Protein AF-E3CXL7-F1 (afdb_monomer_lite)

Secondary structure (DSSP, 8-state):
-PPPPPPEEEEEEE-SSSEEEEEEE-SSS-EEEEEETTTTEEEEE-GGGGG-SS--EEEE-SSS-EEEE-HHHHHHHHHHHHHHHTT-HHHHHHHHHHHHHHHHHHTPPEEE-SHHHHHS--GGGTS-SEEEE-S-TTSPEEEEE-S---HHHHHHHHTTEE--SS-SEEEESSSPPS--TTSHHHHHHHHH-HHHHTHHHHHHHHHHHHT-----GGG--HHHHHHHHHTTSTTTTSHHHHHHHHHHTHHHHHHHHHHHHHHHHHTT-EEEEESSHHHHHHHTTPEEEEEEEEEETTTS-EEEEEEEEE-SSSEEEEEEEESSPPTTPPEEEEEEEHHHHHHHHHHHHTTS---HHHHHHHHHHHHHHHHHHHHHHHHHHTTS----

Organism: NCBI:txid584708

Radius of gyration: 23.03 Å; chains: 1; bounding box: 64×41×78 Å

Sequence (388 aa):
MEAATPFETLAEIPVDEVLTLQLVRGKGLPRLAILNQSTGKKKHTSLAWAEGQERNLKIKTGRTSSREYPMEDVRAAVSRLVEQAGQDLTLKALLWRSVQVFGDLIHRSRSVYSEAECLAVPESKRDTLWLAYAPSPRDPHRVRPCFAETPEETQLLDGHRTEGRPWRGMDLPGSPPSSLRNLPFVRDLSHANPDRWGVPLMTAAQAILLGFRDWSPDGEQDLGEALWALLPGPDSRSEETLTNLAGKGREFWTRMTAYLRLQPLLHTVDPRESDDAPGEAEAEGLKKRERFSMMSRPDHSRMFVVQRYLDGQGRLAFSLVPETRLPGEKDRFLVLQEEDWERILTACALGGEPDGQYATFSLVQALEMGRWLALVEPILRAGSPSFR

Foldseek 3Di:
DDDQFDWDFLFKDDLDQQWIWTFTDGLFFTWIWIAGNQVRDIDTHFPQVLLDQPDWDWGANDPPDIDTHHSVSVLVRLLVNLQSSLPDPVLVLLLVLQLVLLQQLQQFEDEDQDLVCLQVPDPVRLLHQKYWYDNDQPDWIWIDGLAQDDPQLCVLQVVQWDDDPPDTTHTDPGDDPRGCCPPPSNVVCCVRCVVQNPLLSSLVSSCLCNRHDLPAPPSPSQLNRLSSVQVVDPCCPPPVNSVSSCVSRVLSSSLSSLQSRCVVLLVQKDKDFAQDQPVVCVVVQWAWDDWDWAADDDPSPWIWIWIWTHNVPFKIKIWTHIPDDDVPHTIIIMIGGNVSLVSLQSSSCSSHHGDSRSSVVSSVSNNVSVVVSVSRVVSNVSRPDPPD

Structure (mmCIF, N/CA/C/O backbone):
data_AF-E3CXL7-F1
#
_entry.id   AF-E3CXL7-F1
#
loop_
_atom_site.group_PDB
_atom_site.id
_atom_site.type_symbol
_atom_site.label_atom_id
_atom_site.label_alt_id
_atom_site.label_comp_id
_atom_site.label_asym_id
_atom_site.label_entity_id
_atom_site.label_seq_id
_atom_site.pdbx_PDB_ins_code
_atom_site.Cartn_x
_atom_site.Cartn_y
_atom_site.Cartn_z
_atom_site.occupancy
_atom_site.B_iso_or_equiv
_atom_site.auth_seq_id
_atom_site.auth_comp_id
_atom_site.auth_asym_id
_atom_site.auth_atom_id
_atom_site.pdbx_PDB_model_num
ATOM 1 N N . MET A 1 1 ? 31.277 20.701 -13.898 1.00 35.22 1 MET A N 1
ATOM 2 C CA . MET A 1 1 ? 30.779 19.757 -14.918 1.00 35.22 1 MET A CA 1
ATOM 3 C C . MET A 1 1 ? 31.018 18.363 -14.352 1.00 35.22 1 MET A C 1
ATOM 5 O O . MET A 1 1 ? 32.101 17.824 -14.528 1.00 35.22 1 MET A O 1
ATOM 9 N N . GLU A 1 2 ? 30.104 17.859 -13.517 1.00 34.03 2 GLU A N 1
ATOM 10 C CA . GLU A 1 2 ? 30.248 16.507 -12.958 1.00 34.03 2 GLU A CA 1
ATOM 11 C C . GLU A 1 2 ? 30.115 15.499 -14.099 1.00 34.03 2 GLU A C 1
ATOM 13 O O . GLU A 1 2 ? 29.151 15.543 -14.864 1.00 34.03 2 GLU A O 1
ATOM 18 N N . ALA A 1 3 ? 31.114 14.632 -14.259 1.00 40.56 3 ALA A N 1
ATOM 19 C CA . ALA A 1 3 ? 31.051 13.546 -15.222 1.00 40.56 3 ALA A CA 1
ATOM 20 C C . ALA A 1 3 ? 29.835 12.667 -14.894 1.00 40.56 3 ALA A C 1
ATOM 22 O O . ALA A 1 3 ? 29.678 12.229 -13.751 1.00 40.56 3 ALA A O 1
ATOM 23 N N . ALA A 1 4 ? 28.970 12.433 -15.888 1.00 50.50 4 ALA A N 1
ATOM 24 C CA . ALA A 1 4 ? 27.833 11.533 -15.749 1.00 50.50 4 ALA A CA 1
ATOM 25 C C . ALA A 1 4 ? 28.349 10.187 -15.230 1.00 50.50 4 ALA A C 1
ATOM 27 O O . ALA A 1 4 ? 29.184 9.546 -15.868 1.00 50.50 4 ALA A O 1
ATOM 28 N N . THR A 1 5 ? 27.911 9.802 -14.031 1.00 53.94 5 THR A N 1
ATOM 29 C CA . THR A 1 5 ? 28.324 8.531 -13.434 1.00 53.94 5 THR A CA 1
ATOM 30 C C . THR A 1 5 ? 27.848 7.414 -14.364 1.00 53.94 5 THR A C 1
ATOM 32 O O . THR A 1 5 ? 26.665 7.413 -14.716 1.00 53.94 5 THR A O 1
ATOM 35 N N . PRO A 1 6 ? 28.732 6.510 -14.823 1.00 72.88 6 PRO A N 1
ATOM 36 C CA . PRO A 1 6 ? 28.327 5.457 -15.736 1.00 72.88 6 PRO A CA 1
ATOM 37 C C . PRO A 1 6 ? 27.283 4.578 -15.047 1.00 72.88 6 PRO A C 1
ATOM 39 O O . PRO A 1 6 ? 27.454 4.180 -13.897 1.00 72.88 6 PRO A O 1
ATOM 42 N N . PHE A 1 7 ? 26.184 4.317 -15.749 1.00 79.38 7 PHE A N 1
ATOM 43 C CA . PHE A 1 7 ? 25.190 3.358 -15.296 1.00 79.38 7 PHE A CA 1
ATOM 44 C C . PHE A 1 7 ? 25.780 1.946 -15.365 1.00 79.38 7 PHE A C 1
ATOM 46 O O . PHE A 1 7 ? 26.274 1.533 -16.414 1.00 79.38 7 PHE A O 1
ATOM 53 N N . GLU A 1 8 ? 25.692 1.208 -14.266 1.00 88.12 8 GLU A N 1
ATOM 54 C CA . GLU A 1 8 ? 25.977 -0.223 -14.206 1.00 88.12 8 GLU A CA 1
ATOM 55 C C . GLU A 1 8 ? 24.765 -1.002 -14.728 1.00 88.12 8 GLU A C 1
ATOM 57 O O . GLU A 1 8 ? 23.631 -0.720 -14.341 1.00 88.12 8 GLU A O 1
ATOM 62 N N . THR A 1 9 ? 24.971 -1.981 -15.608 1.00 90.12 9 THR A N 1
ATOM 63 C CA . THR A 1 9 ? 23.890 -2.871 -16.052 1.00 90.12 9 THR A CA 1
ATOM 64 C C . THR A 1 9 ? 23.745 -4.017 -15.056 1.00 90.12 9 THR A C 1
ATOM 66 O O . THR A 1 9 ? 24.643 -4.844 -14.946 1.00 90.12 9 THR A O 1
ATOM 69 N N . LEU A 1 10 ? 22.611 -4.071 -14.355 1.00 89.06 10 LEU A N 1
ATOM 70 C CA . LEU A 1 10 ? 22.275 -5.154 -13.424 1.00 89.06 10 LEU A CA 1
ATOM 71 C C . LEU A 1 10 ? 21.741 -6.392 -14.152 1.00 89.06 10 LEU A C 1
ATOM 73 O O . LEU A 1 10 ? 21.966 -7.516 -13.717 1.00 89.06 10 LEU A O 1
ATOM 77 N N . ALA A 1 11 ? 21.001 -6.177 -15.240 1.00 92.75 11 ALA A N 1
ATOM 78 C CA . ALA A 1 11 ? 20.410 -7.235 -16.049 1.00 92.75 11 ALA A CA 1
ATOM 79 C C . ALA A 1 11 ? 20.164 -6.750 -17.481 1.00 92.75 11 ALA A C 1
ATOM 81 O O . ALA A 1 11 ? 19.929 -5.557 -17.710 1.00 92.75 11 ALA A O 1
ATOM 82 N N . GLU A 1 12 ? 20.172 -7.677 -18.435 1.00 95.25 12 GLU A N 1
ATOM 83 C CA . GLU A 1 12 ? 19.937 -7.399 -19.851 1.00 95.25 12 GLU A CA 1
ATOM 84 C C . GLU A 1 12 ? 19.154 -8.540 -20.503 1.00 95.25 12 GLU A C 1
ATOM 86 O O . GLU A 1 12 ? 19.547 -9.704 -20.439 1.00 95.25 12 GLU A O 1
ATOM 91 N N . ILE A 1 13 ? 18.055 -8.190 -21.173 1.00 95.75 13 ILE A N 1
ATOM 92 C CA . ILE A 1 13 ? 17.205 -9.120 -21.909 1.00 95.75 13 ILE A CA 1
ATOM 93 C C . ILE A 1 13 ? 17.023 -8.598 -23.341 1.00 95.75 13 ILE A C 1
ATOM 95 O O . ILE A 1 13 ? 16.310 -7.606 -23.549 1.00 95.75 13 ILE A O 1
ATOM 99 N N . PRO A 1 14 ? 17.630 -9.248 -24.352 1.00 93.56 14 PRO A N 1
ATOM 100 C CA . PRO A 1 14 ? 17.256 -9.022 -25.741 1.00 93.56 14 PRO A CA 1
ATOM 101 C C . PRO A 1 14 ? 15.847 -9.586 -25.961 1.00 93.56 14 PRO A C 1
ATOM 103 O O . PRO A 1 14 ? 15.600 -10.769 -25.722 1.00 93.56 14 PRO A O 1
ATOM 106 N N . VAL A 1 15 ? 14.915 -8.722 -26.366 1.00 90.94 15 VAL A N 1
ATOM 107 C CA . VAL A 1 15 ? 13.540 -9.117 -26.706 1.00 90.94 15 VAL A CA 1
ATOM 108 C C . VAL A 1 15 ? 13.529 -9.711 -28.113 1.00 90.94 15 VAL A C 1
ATOM 110 O O . VAL A 1 15 ? 12.967 -10.782 -28.321 1.00 90.94 15 VAL A O 1
ATOM 113 N N . ASP A 1 16 ? 14.200 -9.041 -29.050 1.00 90.88 16 ASP A N 1
ATOM 114 C CA . ASP A 1 16 ? 14.435 -9.483 -30.425 1.00 90.88 16 ASP A CA 1
ATOM 115 C C . ASP A 1 16 ? 15.643 -8.735 -31.037 1.00 90.88 16 ASP A C 1
ATOM 117 O O . ASP A 1 16 ? 16.423 -8.093 -30.325 1.00 90.88 16 ASP A O 1
ATOM 121 N N . GLU A 1 17 ? 15.810 -8.798 -32.362 1.00 88.94 17 GLU A N 1
ATOM 122 C CA . GLU A 1 17 ? 16.870 -8.092 -33.096 1.00 88.94 17 GLU A CA 1
ATOM 123 C C . GLU A 1 17 ? 16.775 -6.549 -33.076 1.00 88.94 17 GLU A C 1
ATOM 125 O O . GLU A 1 17 ? 17.734 -5.867 -33.446 1.00 88.94 17 GLU A O 1
ATOM 130 N N . VAL A 1 18 ? 15.642 -5.977 -32.659 1.00 90.88 18 VAL A N 1
ATOM 131 C CA . VAL A 1 18 ? 15.358 -4.531 -32.658 1.00 90.88 18 VAL A CA 1
ATOM 132 C C . VAL A 1 18 ? 15.345 -3.951 -31.243 1.00 90.88 18 VAL A C 1
ATOM 134 O O . VAL A 1 18 ? 15.716 -2.787 -31.056 1.00 90.88 18 VAL A O 1
ATOM 137 N N . LEU A 1 19 ? 14.896 -4.714 -30.249 1.00 93.94 19 LEU A N 1
ATOM 138 C CA . LEU A 1 19 ? 14.651 -4.248 -28.891 1.00 93.94 19 LEU A CA 1
ATOM 139 C C . LEU A 1 19 ? 15.458 -5.046 -27.868 1.00 93.94 19 LEU A C 1
ATOM 141 O O . LEU A 1 19 ? 15.396 -6.269 -27.775 1.00 93.94 19 LEU A O 1
ATOM 145 N N . THR A 1 20 ? 16.151 -4.316 -27.004 1.00 96.00 20 THR A N 1
ATOM 146 C CA . THR A 1 20 ? 16.751 -4.861 -25.788 1.00 96.00 20 THR A CA 1
ATOM 147 C C . THR A 1 20 ? 16.290 -4.038 -24.599 1.00 96.00 20 THR A C 1
ATOM 149 O O . THR A 1 20 ? 16.290 -2.805 -24.642 1.00 96.00 20 THR A O 1
ATOM 152 N N . LEU A 1 21 ? 15.882 -4.722 -23.536 1.00 96.25 21 LEU A N 1
ATOM 153 C CA . LEU A 1 21 ? 15.589 -4.098 -22.256 1.00 96.25 21 LEU A CA 1
ATOM 154 C C . LEU A 1 21 ? 16.759 -4.352 -21.311 1.00 96.25 21 LEU A C 1
ATOM 156 O O . LEU A 1 21 ? 17.302 -5.451 -21.262 1.00 96.25 21 LEU A O 1
ATOM 160 N N . GLN A 1 22 ? 17.143 -3.333 -20.554 1.00 95.56 22 GLN A N 1
ATOM 161 C CA . GLN A 1 22 ? 18.174 -3.430 -19.526 1.00 95.56 22 GLN A CA 1
ATOM 162 C C . GLN A 1 22 ? 17.635 -2.857 -18.221 1.00 95.56 22 GLN A C 1
ATOM 164 O O . GLN A 1 22 ? 16.953 -1.829 -18.229 1.00 95.56 22 GLN A O 1
ATOM 169 N N . LEU A 1 23 ? 17.999 -3.470 -17.100 1.00 93.75 23 LEU A N 1
ATOM 170 C CA . LEU A 1 23 ? 17.883 -2.830 -15.799 1.00 93.75 23 LEU A CA 1
ATOM 171 C C . LEU A 1 23 ? 19.236 -2.222 -15.462 1.00 93.75 23 LEU A C 1
ATOM 173 O O . LEU A 1 23 ? 20.238 -2.933 -15.383 1.00 93.75 23 LEU A O 1
ATOM 177 N N . VAL A 1 24 ? 19.272 -0.904 -15.295 1.00 92.44 24 VAL A N 1
ATOM 178 C CA . VAL A 1 24 ? 20.518 -0.180 -15.054 1.00 92.44 24 VAL A CA 1
ATOM 179 C C . VAL A 1 24 ? 20.474 0.590 -13.746 1.00 92.44 24 VAL A C 1
ATOM 181 O O . VAL A 1 24 ? 19.431 1.116 -13.358 1.00 92.44 24 VAL A O 1
ATOM 184 N N . ARG A 1 25 ? 21.620 0.693 -13.080 1.00 87.06 25 ARG A N 1
ATOM 185 C CA . ARG A 1 25 ? 21.781 1.333 -11.777 1.00 87.06 25 ARG A CA 1
ATOM 186 C C . ARG A 1 25 ? 22.793 2.467 -11.856 1.00 87.06 25 ARG A C 1
ATOM 188 O O . ARG A 1 25 ? 23.898 2.296 -12.360 1.00 87.06 25 ARG A O 1
ATOM 195 N N . GLY A 1 26 ? 22.381 3.642 -11.389 1.00 82.25 26 GLY A N 1
ATOM 196 C CA . GLY A 1 26 ? 23.254 4.800 -11.188 1.00 82.25 26 GLY A CA 1
ATOM 197 C C . GLY A 1 26 ? 23.607 4.954 -9.707 1.00 82.25 26 GLY A C 1
ATOM 198 O O . GLY A 1 26 ? 23.821 3.970 -9.008 1.00 82.25 26 GLY A O 1
ATOM 199 N N . LYS A 1 27 ? 23.616 6.193 -9.203 1.00 76.12 27 LYS A N 1
ATOM 200 C CA . LYS A 1 27 ? 23.778 6.480 -7.762 1.00 76.12 27 LYS A CA 1
ATOM 201 C C . LYS A 1 27 ? 22.499 6.285 -6.927 1.00 76.12 27 LYS A C 1
ATOM 203 O O . LYS A 1 27 ? 22.578 6.366 -5.709 1.00 76.12 27 LYS A O 1
ATOM 208 N N . GLY A 1 28 ? 21.356 6.049 -7.567 1.00 83.62 28 GLY A N 1
ATOM 209 C CA . GLY A 1 28 ? 20.049 5.939 -6.918 1.00 83.62 28 GLY A CA 1
ATOM 210 C C . GLY A 1 28 ? 19.226 4.783 -7.475 1.00 83.62 28 GLY A C 1
ATOM 211 O O . GLY A 1 28 ? 19.779 3.759 -7.892 1.00 83.62 28 GLY A O 1
ATOM 212 N N . LEU A 1 29 ? 17.913 4.976 -7.503 1.00 89.75 29 LEU A N 1
ATOM 213 C CA . LEU A 1 29 ? 16.933 3.975 -7.904 1.00 89.75 29 LEU A CA 1
ATOM 214 C C . LEU A 1 29 ? 17.228 3.387 -9.305 1.00 89.75 29 LEU A C 1
ATOM 216 O O . LEU A 1 29 ? 17.486 4.148 -10.250 1.00 89.75 29 LEU A O 1
ATOM 220 N N . PRO A 1 30 ? 17.183 2.049 -9.478 1.00 91.50 30 PRO A N 1
ATOM 221 C CA . PRO A 1 30 ? 17.322 1.405 -10.775 1.00 91.50 30 PRO A CA 1
ATOM 222 C C . PRO A 1 30 ? 16.317 1.935 -11.800 1.00 91.50 30 PRO A C 1
ATOM 224 O O . PRO A 1 30 ? 15.177 2.277 -11.486 1.00 91.50 30 PRO A O 1
ATOM 227 N N . ARG A 1 31 ? 16.747 1.998 -13.060 1.00 92.50 31 ARG A N 1
ATOM 228 C CA . ARG A 1 31 ? 15.940 2.482 -14.183 1.00 92.50 31 ARG A CA 1
ATOM 229 C C . ARG A 1 31 ? 15.847 1.409 -15.259 1.00 92.50 31 ARG A C 1
ATOM 231 O O . ARG A 1 31 ? 16.832 0.740 -15.575 1.00 92.50 31 ARG A O 1
ATOM 238 N N . LEU A 1 32 ? 14.674 1.299 -15.871 1.00 93.44 32 LEU A N 1
ATOM 239 C CA . LEU A 1 32 ? 14.475 0.530 -17.091 1.00 93.44 32 LEU A CA 1
ATOM 240 C C . LEU A 1 32 ? 15.083 1.310 -18.256 1.00 93.44 32 LEU A C 1
ATOM 242 O O . LEU A 1 32 ? 14.668 2.434 -18.549 1.00 93.44 32 LEU A O 1
ATOM 246 N N . ALA A 1 33 ? 16.051 0.718 -18.941 1.00 94.69 33 ALA A N 1
ATOM 247 C CA . ALA A 1 33 ? 16.556 1.253 -20.188 1.00 94.69 33 ALA A CA 1
ATOM 248 C C . ALA A 1 33 ? 16.001 0.469 -21.379 1.00 94.69 33 ALA A C 1
ATOM 250 O O . ALA A 1 33 ? 16.155 -0.745 -21.479 1.00 94.69 33 ALA A O 1
ATOM 251 N N . ILE A 1 34 ? 15.366 1.200 -22.291 1.00 94.38 34 ILE A N 1
ATOM 252 C CA . ILE A 1 34 ? 14.794 0.697 -23.537 1.00 94.38 34 ILE A CA 1
ATOM 253 C C . ILE A 1 34 ? 15.792 1.028 -24.647 1.00 94.38 34 ILE A C 1
ATOM 255 O O . ILE A 1 34 ? 15.954 2.200 -25.010 1.00 94.38 34 ILE A O 1
ATOM 259 N N . LEU A 1 35 ? 16.492 0.011 -25.147 1.00 94.56 35 LEU A N 1
ATOM 260 C CA . LEU A 1 35 ? 17.497 0.133 -26.197 1.00 94.56 35 LEU A CA 1
ATOM 261 C C . LEU A 1 35 ? 16.908 -0.294 -27.542 1.00 94.56 35 LEU A C 1
ATOM 263 O O . LEU A 1 35 ? 16.476 -1.430 -27.723 1.00 94.56 35 LEU A O 1
ATOM 267 N N . ASN A 1 36 ? 16.930 0.631 -28.496 1.00 93.56 36 ASN A N 1
ATOM 268 C CA . ASN A 1 36 ? 16.619 0.360 -29.890 1.00 93.56 36 ASN A CA 1
ATOM 269 C C . ASN A 1 36 ? 17.911 -0.019 -30.627 1.00 93.56 36 ASN A C 1
ATOM 271 O O . ASN A 1 36 ? 18.710 0.860 -30.962 1.00 93.56 36 ASN A O 1
ATOM 275 N N . GLN A 1 37 ? 18.082 -1.310 -30.901 1.00 91.44 37 GLN A N 1
ATOM 276 C CA . GLN A 1 37 ? 19.250 -1.879 -31.578 1.00 91.44 37 GLN A CA 1
ATOM 277 C C . GLN A 1 37 ? 19.408 -1.351 -33.012 1.00 91.44 37 GLN A C 1
ATOM 279 O O . GLN A 1 37 ? 20.523 -1.125 -33.469 1.00 91.44 37 GLN A O 1
ATOM 284 N N . SER A 1 38 ? 18.306 -1.044 -33.707 1.00 87.19 38 SER A N 1
ATOM 285 C CA . SER A 1 38 ? 18.351 -0.521 -35.081 1.00 87.19 38 SER A CA 1
ATOM 286 C C . SER A 1 38 ? 18.898 0.907 -35.177 1.00 87.19 38 SER A C 1
ATOM 288 O O . SER A 1 38 ? 19.428 1.296 -36.215 1.00 87.19 38 SER A O 1
ATOM 290 N N . THR A 1 39 ? 18.744 1.721 -34.127 1.00 87.62 39 THR A N 1
ATOM 291 C CA . THR A 1 39 ? 19.175 3.137 -34.134 1.00 87.62 39 THR A CA 1
ATOM 292 C C . THR A 1 39 ? 20.278 3.458 -33.128 1.00 87.62 39 THR A C 1
ATOM 294 O O . THR A 1 39 ? 20.770 4.586 -33.119 1.00 87.62 39 THR A O 1
ATOM 297 N N . GLY A 1 40 ? 20.620 2.520 -32.242 1.00 86.25 40 GLY A N 1
ATOM 298 C CA . GLY A 1 40 ? 21.518 2.729 -31.103 1.00 86.25 40 GLY A CA 1
ATOM 299 C C . GLY A 1 40 ? 20.960 3.660 -30.017 1.00 86.25 40 GLY A C 1
ATOM 300 O O . GLY A 1 40 ? 21.657 3.971 -29.052 1.00 86.25 40 GLY A O 1
ATOM 301 N N . LYS A 1 41 ? 19.715 4.144 -30.149 1.00 89.69 41 LYS A N 1
ATOM 302 C CA . LYS A 1 41 ? 19.114 5.062 -29.173 1.00 89.69 41 LYS A CA 1
ATOM 303 C C . LYS A 1 41 ? 18.671 4.311 -27.924 1.00 89.69 41 LYS A C 1
ATOM 305 O O . LYS A 1 41 ? 17.947 3.321 -28.010 1.00 89.69 41 LYS A O 1
ATOM 310 N N . LYS A 1 42 ? 19.030 4.860 -26.766 1.00 91.56 42 LYS A N 1
ATOM 311 C CA . LYS A 1 42 ? 18.675 4.347 -25.441 1.00 91.56 42 LYS A CA 1
ATOM 312 C C . LYS A 1 42 ? 17.817 5.370 -24.701 1.00 91.56 42 LYS A C 1
ATOM 314 O O . LYS A 1 42 ? 18.187 6.541 -24.623 1.00 91.56 42 LYS A O 1
ATOM 319 N N . LYS A 1 43 ? 16.672 4.940 -24.164 1.00 92.44 43 LYS A N 1
ATOM 320 C CA . LYS A 1 43 ? 15.807 5.761 -23.302 1.00 92.44 43 LYS A CA 1
ATOM 321 C C . LYS A 1 43 ? 15.752 5.155 -21.908 1.00 92.44 43 LYS A C 1
ATOM 323 O O . LYS A 1 43 ? 15.417 3.985 -21.774 1.00 92.44 43 LYS A O 1
ATOM 328 N N . HIS A 1 44 ? 16.022 5.961 -20.889 1.00 91.06 44 HIS A N 1
ATOM 329 C CA . HIS A 1 44 ? 15.873 5.567 -19.490 1.00 91.06 44 HIS A CA 1
ATOM 330 C C . HIS A 1 44 ? 14.498 5.987 -18.968 1.00 91.06 44 HIS A C 1
ATOM 332 O O . HIS A 1 44 ? 14.027 7.090 -19.251 1.00 91.06 44 HIS A O 1
ATOM 338 N N . THR A 1 45 ? 13.840 5.101 -18.230 1.00 89.56 45 THR A N 1
ATOM 339 C CA . THR A 1 45 ? 12.550 5.352 -17.590 1.00 89.56 45 THR A CA 1
ATOM 340 C C . THR A 1 45 ? 12.431 4.564 -16.285 1.00 89.56 45 THR A C 1
ATOM 342 O O . THR A 1 45 ? 13.270 3.727 -15.964 1.00 89.56 45 THR A O 1
ATOM 345 N N . SER A 1 46 ? 11.409 4.875 -15.500 1.00 88.38 46 SER A N 1
ATOM 346 C CA . SER A 1 46 ? 11.047 4.127 -14.300 1.00 88.38 46 SER A CA 1
ATOM 347 C C . SER A 1 46 ? 10.439 2.768 -14.669 1.00 88.38 46 SER A C 1
ATOM 349 O O . SER A 1 46 ? 9.770 2.657 -15.699 1.00 88.38 46 SER A O 1
ATOM 351 N N . LEU A 1 47 ? 10.612 1.749 -13.821 1.00 90.31 47 LEU A N 1
ATOM 352 C CA . LEU A 1 47 ? 9.907 0.472 -13.985 1.00 90.31 47 LEU A CA 1
ATOM 353 C C . LEU A 1 47 ? 8.386 0.626 -13.823 1.00 90.31 47 LEU A C 1
ATOM 355 O O . LEU A 1 47 ? 7.637 -0.124 -14.447 1.00 90.31 47 LEU A O 1
ATOM 359 N N . ALA A 1 48 ? 7.926 1.678 -13.136 1.00 88.12 48 ALA A N 1
ATOM 360 C CA . ALA A 1 48 ? 6.515 2.057 -13.067 1.00 88.12 48 ALA A CA 1
ATOM 361 C C . ALA A 1 48 ? 5.874 2.276 -14.452 1.00 88.12 48 ALA A C 1
ATOM 363 O O . ALA A 1 48 ? 4.660 2.160 -14.613 1.00 88.12 48 ALA A O 1
ATOM 364 N N . TRP A 1 49 ? 6.670 2.561 -15.492 1.00 86.31 49 TRP A N 1
ATOM 365 C CA . TRP A 1 49 ? 6.161 2.656 -16.861 1.00 86.31 49 TRP A CA 1
ATOM 366 C C . TRP A 1 49 ? 5.559 1.329 -17.358 1.00 86.31 49 TRP A C 1
ATOM 368 O O . TRP A 1 49 ? 4.577 1.359 -18.105 1.00 86.31 49 TRP A O 1
ATOM 378 N N . ALA A 1 50 ? 6.087 0.185 -16.905 1.00 85.38 50 ALA A N 1
ATOM 379 C CA . ALA A 1 50 ? 5.599 -1.143 -17.278 1.00 85.38 50 ALA A CA 1
ATOM 380 C C . ALA A 1 50 ? 4.235 -1.499 -16.644 1.00 85.38 50 ALA A C 1
ATOM 382 O O . ALA A 1 50 ? 3.591 -2.464 -17.061 1.00 85.38 50 ALA A O 1
ATOM 383 N N . GLU A 1 51 ? 3.758 -0.707 -15.677 1.00 85.38 51 GLU A N 1
ATOM 384 C CA . GLU A 1 51 ? 2.467 -0.903 -15.001 1.00 85.38 51 GLU A CA 1
ATOM 385 C C . GLU A 1 51 ? 1.259 -0.507 -15.868 1.00 85.38 51 GLU A C 1
ATOM 387 O O . GLU A 1 51 ? 0.139 -0.945 -15.608 1.00 85.38 51 GLU A O 1
ATOM 392 N N . GLY A 1 52 ? 1.448 0.314 -16.908 1.00 77.12 52 GLY A N 1
ATOM 393 C CA . GLY A 1 52 ? 0.340 0.771 -17.756 1.00 77.12 52 GLY A CA 1
ATOM 394 C C . GLY A 1 52 ? -0.312 -0.388 -18.517 1.00 77.12 52 GLY A C 1
ATOM 395 O O . GLY A 1 52 ? 0.401 -1.157 -19.153 1.00 77.12 52 GLY A O 1
ATOM 396 N N . GLN A 1 53 ? -1.642 -0.534 -18.446 1.00 62.97 53 GLN A N 1
ATOM 397 C CA . GLN A 1 53 ? -2.358 -1.648 -19.090 1.00 62.97 53 GLN A CA 1
ATOM 398 C C . GLN A 1 53 ? -2.646 -1.422 -20.586 1.00 62.97 53 GLN A C 1
ATOM 400 O O . GLN A 1 53 ? -2.579 -2.371 -21.353 1.00 62.97 53 GLN A O 1
ATOM 405 N N . GLU A 1 54 ? -2.870 -0.181 -21.031 1.00 64.12 54 GLU A N 1
ATOM 406 C CA . GLU A 1 54 ? -3.272 0.117 -22.424 1.00 64.12 54 GLU A CA 1
ATOM 407 C C . GLU A 1 54 ? -2.133 0.612 -23.333 1.00 64.12 54 GLU A C 1
ATOM 409 O O . GLU A 1 54 ? -2.357 1.180 -24.403 1.00 64.12 54 GLU A O 1
ATOM 414 N N . ARG A 1 55 ? -0.876 0.480 -22.902 1.00 69.94 55 ARG A N 1
ATOM 415 C CA . ARG A 1 55 ? 0.262 1.031 -23.649 1.00 69.94 55 ARG A CA 1
ATOM 416 C C . ARG A 1 55 ? 0.869 -0.033 -24.562 1.00 69.94 55 ARG A C 1
ATOM 418 O O . ARG A 1 55 ? 1.223 -1.105 -24.103 1.00 69.94 55 ARG A O 1
ATOM 425 N N . ASN A 1 56 ? 1.090 0.302 -25.830 1.00 85.00 56 ASN A N 1
ATOM 426 C CA . ASN A 1 56 ? 2.019 -0.442 -26.685 1.00 85.00 56 ASN A CA 1
ATOM 427 C C . ASN A 1 56 ? 3.360 0.291 -26.725 1.00 85.00 56 ASN A C 1
ATOM 429 O O . ASN A 1 56 ? 3.407 1.522 -26.859 1.00 85.00 56 ASN A O 1
ATOM 433 N N . LEU A 1 57 ? 4.463 -0.451 -26.660 1.00 88.06 57 LEU A N 1
ATOM 434 C CA . LEU A 1 57 ? 5.785 0.120 -26.892 1.00 88.06 57 LEU A CA 1
ATOM 435 C C . LEU A 1 57 ? 6.020 0.229 -28.395 1.00 88.06 57 LEU A C 1
ATOM 437 O O . LEU A 1 57 ? 6.112 -0.780 -29.083 1.00 88.06 57 LEU A O 1
ATOM 441 N N . LYS A 1 58 ? 6.158 1.450 -28.913 1.00 89.88 58 LYS A N 1
ATOM 442 C CA . LYS A 1 58 ? 6.486 1.671 -30.327 1.00 89.88 58 LYS A CA 1
ATOM 443 C C . LYS A 1 58 ? 7.972 1.977 -30.485 1.00 89.88 58 LYS A C 1
ATOM 445 O O . LYS A 1 58 ? 8.458 2.987 -29.973 1.00 89.88 58 LYS A O 1
ATOM 450 N N . ILE A 1 59 ? 8.689 1.130 -31.221 1.00 90.81 59 ILE A N 1
ATOM 451 C CA . ILE A 1 59 ? 10.113 1.298 -31.531 1.00 90.81 59 ILE A CA 1
ATOM 452 C C . ILE A 1 59 ? 10.280 1.572 -33.019 1.00 90.81 59 ILE A C 1
ATOM 454 O O . ILE A 1 59 ? 9.799 0.835 -33.874 1.00 90.81 59 ILE A O 1
ATOM 458 N N . LYS A 1 60 ? 10.990 2.649 -33.345 1.00 88.25 60 LYS A N 1
ATOM 459 C CA . LYS A 1 60 ? 11.282 3.029 -34.727 1.00 88.25 60 LYS A CA 1
ATOM 460 C C . LYS A 1 60 ? 12.349 2.104 -35.327 1.00 88.25 60 LYS A C 1
ATOM 462 O O . LYS A 1 60 ? 13.465 2.088 -34.822 1.00 88.25 60 LYS A O 1
ATOM 467 N N . THR A 1 61 ? 12.036 1.396 -36.409 1.00 86.62 61 THR A N 1
ATOM 468 C CA . THR A 1 61 ? 12.964 0.470 -37.096 1.00 86.62 61 THR A CA 1
ATOM 469 C C . THR A 1 61 ? 13.607 1.076 -38.345 1.00 86.62 61 THR A C 1
ATOM 471 O O . THR A 1 61 ? 14.615 0.578 -38.830 1.00 86.62 61 THR A O 1
ATOM 474 N N . GLY A 1 62 ? 13.058 2.178 -38.860 1.00 80.88 62 GLY A N 1
ATOM 475 C CA . GLY A 1 62 ? 13.535 2.871 -40.060 1.00 80.88 62 GLY A CA 1
ATOM 476 C C . GLY A 1 62 ? 12.946 4.278 -40.157 1.00 80.88 62 GLY A C 1
ATOM 477 O O . GLY A 1 62 ? 12.312 4.748 -39.217 1.00 80.88 62 GLY A O 1
ATOM 478 N N . ARG A 1 63 ? 13.132 5.003 -41.271 1.00 76.44 63 ARG A N 1
ATOM 479 C CA . ARG A 1 63 ? 12.672 6.409 -41.385 1.00 76.44 63 ARG A CA 1
ATOM 480 C C . ARG A 1 63 ? 11.153 6.552 -41.222 1.00 76.44 63 ARG A C 1
ATOM 482 O O . ARG A 1 63 ? 10.727 7.501 -40.559 1.00 76.44 63 ARG A O 1
ATOM 489 N N . THR A 1 64 ? 10.393 5.605 -41.770 1.00 80.88 64 THR A N 1
ATOM 490 C CA . THR A 1 64 ? 8.920 5.562 -41.787 1.00 80.88 64 THR A CA 1
ATOM 491 C C . THR A 1 64 ? 8.325 4.311 -41.132 1.00 80.88 64 THR A C 1
ATOM 493 O O . THR A 1 64 ? 7.111 4.236 -40.998 1.00 80.88 64 THR A O 1
ATOM 496 N N . SER A 1 65 ? 9.146 3.345 -40.707 1.00 86.12 65 SER A N 1
ATOM 497 C CA . SER A 1 65 ? 8.686 2.086 -40.114 1.00 86.12 65 SER A CA 1
ATOM 498 C C . SER A 1 65 ? 8.874 2.058 -38.595 1.00 86.12 65 SER A C 1
ATOM 500 O O . SER A 1 65 ? 9.879 2.537 -38.054 1.00 86.12 65 SER A O 1
ATOM 502 N N . SER A 1 66 ? 7.909 1.457 -37.903 1.00 89.69 66 SER A N 1
ATOM 503 C CA . SER A 1 66 ? 7.959 1.167 -36.472 1.00 89.69 66 SER A CA 1
ATOM 504 C C . SER A 1 66 ? 7.425 -0.228 -36.193 1.00 89.69 66 SER A C 1
ATOM 506 O O . SER A 1 66 ? 6.505 -0.680 -36.871 1.00 89.69 66 SER A O 1
ATOM 508 N N . ARG A 1 67 ? 7.978 -0.877 -35.174 1.00 92.00 67 ARG A N 1
ATOM 509 C CA . ARG A 1 67 ? 7.451 -2.110 -34.593 1.00 92.00 67 ARG A CA 1
ATOM 510 C C . ARG A 1 67 ? 6.736 -1.770 -33.292 1.00 92.00 67 ARG A C 1
ATOM 512 O O . ARG A 1 67 ? 7.220 -0.930 -32.529 1.00 92.00 67 ARG A O 1
ATOM 519 N N . GLU A 1 68 ? 5.586 -2.386 -33.069 1.00 92.31 68 GLU A N 1
ATOM 520 C CA . GLU A 1 68 ? 4.828 -2.253 -31.827 1.00 92.31 68 GLU A CA 1
ATOM 521 C C . GLU A 1 68 ? 4.975 -3.532 -31.011 1.00 92.31 68 GLU A C 1
ATOM 523 O O . GLU A 1 68 ? 4.868 -4.623 -31.566 1.00 92.31 68 GLU A O 1
ATOM 528 N N . TYR A 1 69 ? 5.218 -3.385 -29.711 1.00 91.44 69 TYR A N 1
ATOM 529 C CA . TYR A 1 69 ? 5.267 -4.490 -28.764 1.00 91.44 69 TYR A CA 1
ATOM 530 C C . TYR A 1 69 ? 4.088 -4.362 -27.800 1.00 91.44 69 TYR A C 1
ATOM 532 O O . TYR A 1 69 ? 3.954 -3.307 -27.157 1.00 91.44 69 TYR A O 1
ATOM 540 N N . PRO A 1 70 ? 3.248 -5.403 -27.692 1.00 89.75 70 PRO A N 1
ATOM 541 C CA . PRO A 1 70 ? 2.248 -5.505 -26.644 1.00 89.75 70 PRO A CA 1
ATOM 542 C C . PRO A 1 70 ? 2.879 -5.378 -25.257 1.00 89.75 70 PRO A C 1
ATOM 544 O O . PRO A 1 70 ? 3.991 -5.847 -25.000 1.00 89.75 70 PRO A O 1
ATOM 547 N N . MET A 1 71 ? 2.146 -4.759 -24.336 1.00 88.31 71 MET A N 1
ATOM 548 C CA . MET A 1 71 ? 2.593 -4.567 -22.955 1.00 88.31 71 MET A CA 1
ATOM 549 C C . MET A 1 71 ? 2.841 -5.895 -22.220 1.00 88.31 71 MET A C 1
ATOM 551 O O . MET A 1 71 ? 3.691 -5.947 -21.335 1.00 88.31 71 MET A O 1
ATOM 555 N N . GLU A 1 72 ? 2.136 -6.964 -22.596 1.00 87.44 72 GLU A N 1
ATOM 556 C CA . GLU A 1 72 ? 2.322 -8.315 -22.054 1.00 87.44 72 GLU A CA 1
ATOM 557 C C . GLU A 1 72 ? 3.736 -8.853 -22.323 1.00 87.44 72 GLU A C 1
ATOM 559 O O . GLU A 1 72 ? 4.437 -9.224 -21.380 1.00 87.44 72 GLU A O 1
ATOM 564 N N . ASP A 1 73 ? 4.209 -8.778 -23.570 1.00 88.19 73 ASP A N 1
ATOM 565 C CA . ASP A 1 73 ? 5.560 -9.212 -23.957 1.00 88.19 73 ASP A CA 1
ATOM 566 C C . ASP A 1 73 ? 6.639 -8.388 -23.246 1.00 88.19 73 ASP A C 1
ATOM 568 O O . ASP A 1 73 ? 7.648 -8.910 -22.760 1.00 88.19 73 ASP A O 1
ATOM 572 N N . VAL A 1 74 ? 6.405 -7.078 -23.134 1.00 89.50 74 VAL A N 1
ATOM 573 C CA . VAL A 1 74 ? 7.297 -6.172 -22.406 1.00 89.50 74 VAL A CA 1
ATOM 574 C C . VAL A 1 74 ? 7.362 -6.557 -20.926 1.00 89.50 74 VAL A C 1
ATOM 576 O O . VAL A 1 74 ? 8.454 -6.596 -20.360 1.00 89.50 74 VAL A O 1
ATOM 579 N N . ARG A 1 75 ? 6.230 -6.882 -20.291 1.00 90.00 75 ARG A N 1
ATOM 580 C CA . ARG A 1 75 ? 6.191 -7.332 -18.889 1.00 90.00 75 ARG A CA 1
ATOM 581 C C . ARG A 1 75 ? 6.869 -8.683 -18.697 1.00 90.00 75 ARG A C 1
ATOM 583 O O . ARG A 1 75 ? 7.586 -8.840 -17.712 1.00 90.00 75 ARG A O 1
ATOM 590 N N . ALA A 1 76 ? 6.716 -9.616 -19.634 1.00 89.75 76 ALA A N 1
ATOM 591 C CA . ALA A 1 76 ? 7.430 -10.890 -19.602 1.00 89.75 76 ALA A CA 1
ATOM 592 C C . ALA A 1 76 ? 8.955 -10.677 -19.657 1.00 89.75 76 ALA A C 1
ATOM 594 O O . ALA A 1 76 ? 9.703 -11.260 -18.868 1.00 89.75 76 ALA A O 1
ATOM 595 N N . ALA A 1 77 ? 9.428 -9.774 -20.522 1.00 92.56 77 ALA A N 1
ATOM 596 C CA . ALA A 1 77 ? 10.840 -9.401 -20.580 1.00 92.56 77 ALA A CA 1
ATOM 597 C C . ALA A 1 77 ? 11.318 -8.677 -19.305 1.00 92.56 77 ALA A C 1
ATOM 599 O O . ALA A 1 77 ? 12.414 -8.955 -18.817 1.00 92.56 77 ALA A O 1
ATOM 600 N N . VAL A 1 78 ? 10.497 -7.794 -18.725 1.00 92.88 78 VAL A N 1
ATOM 601 C CA . VAL A 1 78 ? 10.786 -7.141 -17.435 1.00 92.88 78 VAL A CA 1
ATOM 602 C C . VAL A 1 78 ? 10.862 -8.159 -16.297 1.00 92.88 78 VAL A C 1
ATOM 604 O O . VAL A 1 78 ? 11.757 -8.060 -15.466 1.00 92.88 78 VAL A O 1
ATOM 607 N N . SER A 1 79 ? 9.987 -9.162 -16.264 1.00 92.38 79 SER A N 1
ATOM 608 C CA . SER A 1 79 ? 10.027 -10.212 -15.243 1.00 92.38 79 SER A CA 1
ATOM 609 C C . SER A 1 79 ? 11.352 -10.985 -15.283 1.00 92.38 79 SER A C 1
ATOM 611 O O . SER A 1 79 ? 12.003 -11.152 -14.253 1.00 92.38 79 SER A O 1
ATOM 613 N N . ARG A 1 80 ? 11.840 -11.318 -16.487 1.00 92.38 80 ARG A N 1
ATOM 614 C CA . ARG A 1 80 ? 13.167 -11.931 -16.688 1.00 92.38 80 ARG A CA 1
ATOM 615 C C . ARG A 1 80 ? 14.323 -11.007 -16.287 1.00 92.38 80 ARG A C 1
ATOM 617 O O . ARG A 1 80 ? 15.332 -11.477 -15.767 1.00 92.38 80 ARG A O 1
ATOM 624 N N . LEU A 1 81 ? 14.194 -9.693 -16.504 1.00 92.75 81 LEU A N 1
ATOM 625 C CA . LEU A 1 81 ? 15.171 -8.715 -16.006 1.00 92.75 81 LEU A CA 1
ATOM 626 C C . LEU A 1 81 ? 15.219 -8.699 -14.478 1.00 92.75 81 LEU A C 1
ATOM 628 O O . LEU A 1 81 ? 16.306 -8.681 -13.907 1.00 92.75 81 LEU A O 1
ATOM 632 N N . VAL A 1 82 ? 14.055 -8.699 -13.823 1.00 91.56 82 VAL A N 1
ATOM 633 C CA . VAL A 1 82 ? 13.956 -8.735 -12.359 1.00 91.56 82 VAL A CA 1
ATOM 634 C C . VAL A 1 82 ? 14.545 -10.033 -11.810 1.00 91.56 82 VAL A C 1
ATOM 636 O O . VAL A 1 82 ? 15.258 -9.989 -10.812 1.00 91.56 82 VAL A O 1
ATOM 639 N N . GLU A 1 83 ? 14.321 -11.161 -12.482 1.00 90.25 83 GLU A N 1
ATOM 640 C CA . GLU A 1 83 ? 14.940 -12.448 -12.152 1.00 90.25 83 GLU A CA 1
ATOM 641 C C . GLU A 1 83 ? 16.466 -12.407 -12.174 1.00 90.25 83 GLU A C 1
ATOM 643 O O . GLU A 1 83 ? 17.115 -12.788 -11.195 1.00 90.25 83 GLU A O 1
ATOM 648 N N . GLN A 1 84 ? 17.050 -11.883 -13.248 1.00 90.12 84 GLN A N 1
ATOM 649 C CA . GLN A 1 84 ? 18.501 -11.738 -13.346 1.00 90.12 84 GLN A CA 1
ATOM 650 C C . GLN A 1 84 ? 19.054 -10.748 -12.314 1.00 90.12 84 GLN A C 1
ATOM 652 O O . GLN A 1 84 ? 20.020 -11.057 -11.616 1.00 90.12 84 GLN A O 1
ATOM 657 N N . ALA A 1 85 ? 18.417 -9.582 -12.171 1.00 88.06 85 ALA A N 1
ATOM 658 C CA . ALA A 1 85 ? 18.823 -8.559 -11.210 1.00 88.06 85 ALA A CA 1
ATOM 659 C C . ALA A 1 85 ? 18.693 -9.043 -9.762 1.00 88.06 85 ALA A C 1
ATOM 661 O O . ALA A 1 85 ? 19.470 -8.637 -8.900 1.00 88.06 85 ALA A O 1
ATOM 662 N N . GLY A 1 86 ? 17.757 -9.958 -9.503 1.00 85.19 86 GLY A N 1
ATOM 663 C CA . GLY A 1 86 ? 17.569 -10.615 -8.220 1.00 85.19 86 GLY A CA 1
ATOM 664 C C . GLY A 1 86 ? 18.798 -11.380 -7.736 1.00 85.19 86 GLY A C 1
ATOM 665 O O . GLY A 1 86 ? 18.836 -11.712 -6.558 1.00 85.19 86 GLY A O 1
ATOM 666 N N . GLN A 1 87 ? 19.812 -11.631 -8.576 1.00 84.56 87 GLN A N 1
ATOM 667 C CA . GLN A 1 87 ? 21.090 -12.221 -8.160 1.00 84.56 87 GLN A CA 1
ATOM 668 C C . GLN A 1 87 ? 22.087 -11.219 -7.567 1.00 84.56 87 GLN A C 1
ATOM 670 O O . GLN A 1 87 ? 23.031 -11.644 -6.895 1.00 84.56 87 GLN A O 1
ATOM 675 N N . ASP A 1 88 ? 21.864 -9.917 -7.743 1.00 87.19 88 ASP A N 1
ATOM 676 C CA . ASP A 1 88 ? 22.729 -8.875 -7.197 1.00 87.19 88 ASP A CA 1
ATOM 677 C C . ASP A 1 88 ? 22.697 -8.861 -5.657 1.00 87.19 88 ASP A C 1
ATOM 679 O O . ASP A 1 88 ? 21.643 -8.756 -5.021 1.00 87.19 88 ASP A O 1
ATOM 683 N N . LEU A 1 89 ? 23.875 -8.968 -5.034 1.00 87.19 89 LEU A N 1
ATOM 684 C CA . LEU A 1 89 ? 23.996 -9.045 -3.575 1.00 87.19 89 LEU A CA 1
ATOM 685 C C . LEU A 1 89 ? 23.587 -7.737 -2.886 1.00 87.19 89 LEU A C 1
ATOM 687 O O . LEU A 1 89 ? 23.056 -7.780 -1.774 1.00 87.19 89 LEU A O 1
ATOM 691 N N . THR A 1 90 ? 23.803 -6.590 -3.536 1.00 87.81 90 THR A N 1
ATOM 692 C CA . THR A 1 90 ? 23.420 -5.281 -2.989 1.00 87.81 90 THR A CA 1
ATOM 693 C C . THR A 1 90 ? 21.903 -5.165 -2.935 1.00 87.81 90 THR A C 1
ATOM 695 O O . THR A 1 90 ? 21.349 -4.809 -1.894 1.00 87.81 90 THR A O 1
ATOM 698 N N . LEU A 1 91 ? 21.224 -5.537 -4.021 1.00 87.81 91 LEU A N 1
ATOM 699 C CA . LEU A 1 91 ? 19.771 -5.556 -4.107 1.00 87.81 91 LEU A CA 1
ATOM 700 C C . LEU A 1 91 ? 19.163 -6.540 -3.101 1.00 87.81 91 LEU A C 1
ATOM 702 O O . LEU A 1 91 ? 18.229 -6.167 -2.395 1.00 87.81 91 LEU A O 1
ATOM 706 N N . LYS A 1 92 ? 19.715 -7.757 -2.963 1.00 88.75 92 LYS A N 1
ATOM 707 C CA . LYS A 1 92 ? 19.266 -8.727 -1.942 1.00 88.75 92 LYS A CA 1
ATOM 708 C C . LYS A 1 92 ? 19.391 -8.162 -0.525 1.00 88.75 92 LYS A C 1
ATOM 710 O O . LYS A 1 92 ? 18.456 -8.277 0.270 1.00 88.75 92 LYS A O 1
ATOM 715 N N . ALA A 1 93 ? 20.528 -7.543 -0.204 1.00 90.44 93 ALA A N 1
ATOM 716 C CA . ALA A 1 93 ? 20.761 -6.952 1.112 1.00 90.44 93 ALA A CA 1
ATOM 717 C C . ALA A 1 93 ? 19.806 -5.780 1.393 1.00 90.44 93 ALA A C 1
ATOM 719 O O . ALA A 1 93 ? 19.251 -5.687 2.491 1.00 90.44 93 ALA 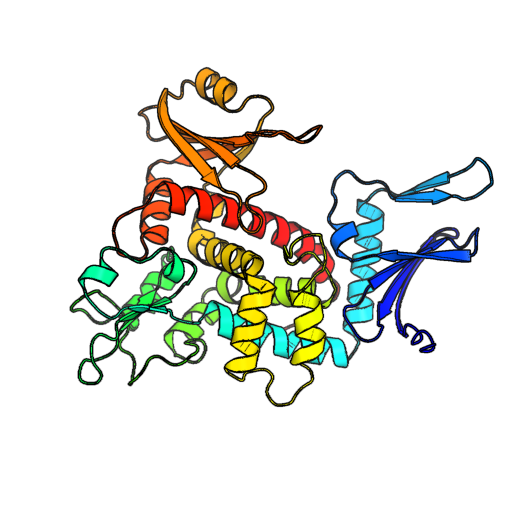A O 1
ATOM 720 N N . LEU A 1 94 ? 19.583 -4.913 0.400 1.00 92.19 94 LEU A N 1
ATOM 721 C CA . LEU A 1 94 ? 18.635 -3.806 0.501 1.00 92.19 94 LEU A CA 1
ATOM 722 C C . LEU A 1 94 ? 17.203 -4.298 0.653 1.00 92.19 94 LEU A C 1
ATOM 724 O O . LEU A 1 94 ? 16.511 -3.806 1.536 1.00 92.19 94 LEU A O 1
ATOM 728 N N . LEU A 1 95 ? 16.787 -5.306 -0.117 1.00 92.38 95 LEU A N 1
ATOM 729 C CA . LEU A 1 95 ? 15.463 -5.913 0.001 1.00 92.38 95 LEU A CA 1
ATOM 730 C C . LEU A 1 95 ? 15.203 -6.390 1.427 1.00 92.38 95 LEU A C 1
ATOM 732 O O . LEU A 1 95 ? 14.180 -6.043 2.014 1.00 92.38 95 LEU A O 1
ATOM 736 N N . TRP A 1 96 ? 16.153 -7.114 2.020 1.00 90.75 96 TRP A N 1
ATOM 737 C CA . TRP A 1 96 ? 16.012 -7.594 3.394 1.00 90.75 96 TRP A CA 1
ATOM 738 C C . TRP A 1 96 ? 15.834 -6.441 4.391 1.00 90.75 96 TRP A C 1
ATOM 740 O O . TRP A 1 96 ? 14.940 -6.483 5.238 1.00 90.75 96 TRP A O 1
ATOM 750 N N . ARG A 1 97 ? 16.636 -5.375 4.262 1.00 94.44 97 ARG A N 1
ATOM 751 C CA . ARG A 1 97 ? 16.516 -4.172 5.106 1.00 94.44 97 ARG A CA 1
ATOM 752 C C . ARG A 1 97 ? 15.189 -3.448 4.877 1.00 94.44 97 ARG A C 1
ATOM 754 O O . ARG A 1 97 ? 14.548 -3.047 5.846 1.00 94.44 97 ARG A O 1
ATOM 761 N N . SER A 1 98 ? 14.746 -3.321 3.628 1.00 95.12 98 SER A N 1
ATOM 762 C CA . SER A 1 98 ? 13.470 -2.692 3.284 1.00 95.12 98 SER A CA 1
ATOM 763 C C . SER A 1 98 ? 12.296 -3.452 3.881 1.00 95.12 98 SER A C 1
ATOM 765 O O . SER A 1 98 ? 11.463 -2.824 4.520 1.00 95.12 98 SER A O 1
ATOM 767 N N . VAL A 1 99 ? 12.253 -4.784 3.786 1.00 93.81 99 VAL A N 1
ATOM 768 C CA . VAL A 1 99 ? 11.175 -5.586 4.394 1.00 93.81 99 VAL A CA 1
ATOM 769 C C . VAL A 1 99 ? 11.113 -5.383 5.907 1.00 93.81 99 VAL A C 1
ATOM 771 O O . VAL A 1 99 ? 10.031 -5.202 6.468 1.00 93.81 99 VAL A O 1
ATOM 774 N N . GLN A 1 100 ? 12.265 -5.344 6.583 1.00 93.00 100 GLN A N 1
ATOM 775 C CA . GLN A 1 100 ? 12.304 -5.064 8.018 1.00 93.00 100 GLN A CA 1
ATOM 776 C C . GLN A 1 100 ? 11.771 -3.674 8.363 1.00 93.00 100 GLN A C 1
ATOM 778 O O . GLN A 1 100 ? 10.988 -3.548 9.302 1.00 93.00 100 GLN A O 1
ATOM 783 N N . VAL A 1 101 ? 12.188 -2.653 7.613 1.00 95.31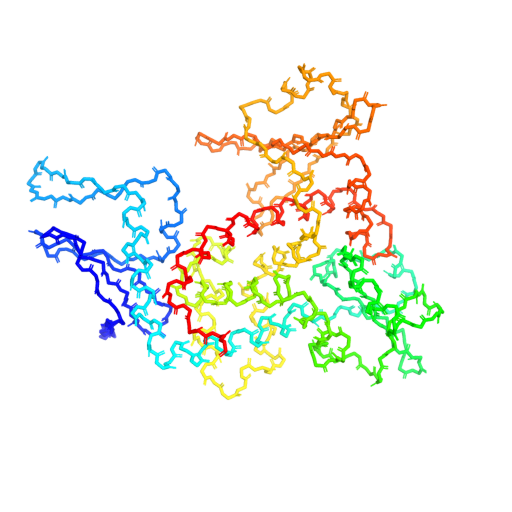 101 VAL A N 1
ATOM 784 C CA . VAL A 1 101 ? 11.751 -1.268 7.809 1.00 95.31 101 VAL A CA 1
ATOM 785 C C . VAL A 1 101 ? 10.266 -1.105 7.496 1.00 95.31 101 VAL A C 1
ATOM 787 O O . VAL A 1 101 ? 9.558 -0.454 8.254 1.00 95.31 101 VAL A O 1
ATOM 790 N N . PHE A 1 102 ? 9.768 -1.736 6.435 1.00 96.44 102 PHE A N 1
ATOM 791 C CA . PHE A 1 102 ? 8.351 -1.730 6.071 1.00 96.44 102 PHE A CA 1
ATOM 792 C C . PHE A 1 102 ? 7.516 -2.354 7.187 1.00 96.44 102 PHE A C 1
ATOM 794 O O . PHE A 1 102 ? 6.527 -1.764 7.616 1.00 96.44 102 PHE A O 1
ATOM 801 N N . GLY A 1 103 ? 7.962 -3.496 7.721 1.00 95.12 103 GLY A N 1
ATOM 802 C CA . GLY A 1 103 ? 7.354 -4.096 8.903 1.00 95.12 103 GLY A CA 1
ATOM 803 C C . GLY A 1 103 ? 7.411 -3.162 10.113 1.00 95.12 103 GLY A C 1
ATOM 804 O O . GLY A 1 103 ? 6.412 -2.996 10.807 1.00 95.12 103 GLY A O 1
ATOM 805 N N . ASP A 1 104 ? 8.553 -2.517 10.371 1.00 94.88 104 ASP A N 1
ATOM 806 C CA . ASP A 1 104 ? 8.666 -1.589 11.496 1.00 94.88 104 ASP A CA 1
ATOM 807 C C . ASP A 1 104 ? 7.672 -0.423 11.363 1.00 94.88 104 ASP A C 1
ATOM 809 O O . ASP A 1 104 ? 7.032 -0.078 12.357 1.00 94.88 104 ASP A O 1
ATOM 813 N N . LEU A 1 105 ? 7.524 0.134 10.152 1.00 95.38 105 LEU A N 1
ATOM 814 C CA . LEU A 1 105 ? 6.649 1.260 9.810 1.00 95.38 105 LEU A CA 1
ATOM 815 C C . LEU A 1 105 ? 5.159 0.913 9.905 1.00 95.38 105 LEU A C 1
ATOM 817 O O . LEU A 1 105 ? 4.398 1.665 10.514 1.00 95.38 105 LEU A O 1
ATOM 821 N N . ILE A 1 106 ? 4.753 -0.236 9.366 1.00 95.31 106 ILE A N 1
ATOM 822 C CA . ILE A 1 106 ? 3.363 -0.714 9.408 1.00 95.31 106 ILE A CA 1
ATOM 823 C C . ILE A 1 106 ? 2.928 -1.085 10.830 1.00 95.31 106 ILE A C 1
ATOM 825 O O . ILE A 1 106 ? 1.777 -0.864 11.212 1.00 95.31 106 ILE A O 1
ATOM 829 N N . HIS A 1 107 ? 3.855 -1.588 11.646 1.00 94.81 107 HIS A N 1
ATOM 830 C CA . HIS A 1 107 ? 3.605 -1.908 13.050 1.00 94.81 107 HIS A CA 1
ATOM 831 C C . HIS A 1 107 ? 3.949 -0.758 14.012 1.00 94.81 107 HIS A C 1
ATOM 833 O O . HIS A 1 107 ? 4.069 -0.987 15.219 1.00 94.81 107 HIS A O 1
ATOM 839 N N . ARG A 1 108 ? 4.094 0.485 13.528 1.00 92.38 108 ARG A N 1
ATOM 840 C CA . ARG A 1 108 ? 4.151 1.659 14.413 1.00 92.38 108 ARG A CA 1
ATOM 841 C C . ARG A 1 108 ? 2.777 1.929 15.007 1.00 92.38 108 ARG A C 1
ATOM 843 O O . ARG A 1 108 ? 1.802 2.086 14.272 1.00 92.38 108 ARG A O 1
ATOM 850 N N . SER A 1 109 ? 2.713 2.070 16.327 1.00 91.12 109 SER A N 1
ATOM 851 C CA . SER A 1 109 ? 1.503 2.534 17.001 1.00 91.12 109 SER A CA 1
ATOM 852 C C . SER A 1 109 ? 1.401 4.051 17.038 1.00 91.12 109 SER A C 1
ATOM 854 O O . SER A 1 109 ? 2.410 4.750 17.159 1.00 91.12 109 SER A O 1
ATOM 856 N N . ARG A 1 110 ? 0.171 4.568 17.036 1.00 90.62 110 ARG A N 1
ATOM 857 C CA . ARG A 1 110 ? -0.104 5.958 17.420 1.00 90.62 110 ARG A CA 1
ATOM 858 C C . ARG A 1 110 ? -0.626 6.005 18.849 1.00 90.62 110 ARG A C 1
ATOM 860 O O . ARG A 1 110 ? -1.591 5.322 19.183 1.00 90.62 110 ARG A O 1
ATOM 867 N N . SER A 1 111 ? 0.020 6.814 19.681 1.00 89.44 111 SER A N 1
ATOM 868 C CA . SER A 1 111 ? -0.386 6.984 21.073 1.00 89.44 111 SER A CA 1
ATOM 869 C C . SER A 1 111 ? -1.645 7.836 21.173 1.00 89.44 111 SER A C 1
ATOM 871 O O . SER A 1 111 ? -1.738 8.856 20.491 1.00 89.44 111 SER A O 1
ATOM 873 N N . VAL A 1 112 ? -2.578 7.457 22.036 1.00 88.88 112 VAL A N 1
ATOM 874 C CA . VAL A 1 112 ? -3.722 8.261 22.480 1.00 88.88 112 VAL A CA 1
ATOM 875 C C . VAL A 1 112 ? -3.654 8.418 23.995 1.00 88.88 112 VAL A C 1
ATOM 877 O O . VAL A 1 112 ? -3.251 7.495 24.707 1.00 88.88 112 VAL A O 1
ATOM 880 N N . TYR A 1 113 ? -4.005 9.602 24.483 1.00 88.06 113 TYR A N 1
ATOM 881 C CA . TYR A 1 113 ? -3.683 10.022 25.853 1.00 88.06 113 TYR A CA 1
ATOM 882 C C . TYR A 1 113 ? -4.918 10.180 26.748 1.00 88.06 113 TYR A C 1
ATOM 884 O O . TYR A 1 113 ? -4.795 10.507 27.923 1.00 88.06 113 TYR A O 1
ATOM 892 N N . SER A 1 114 ? -6.123 9.965 26.220 1.00 87.12 114 SER A N 1
ATOM 893 C CA . SER A 1 114 ? -7.363 10.076 26.994 1.00 87.12 114 SER A CA 1
ATOM 894 C C . SER A 1 114 ? -8.441 9.140 26.461 1.00 87.12 114 SER A C 1
ATOM 896 O O . SER A 1 114 ? -8.430 8.801 25.281 1.00 87.12 114 SER A O 1
ATOM 898 N N . GLU A 1 115 ? -9.396 8.748 27.311 1.00 83.81 115 GLU A N 1
ATOM 899 C CA . GLU A 1 115 ? -10.537 7.929 26.869 1.00 83.81 115 GLU A CA 1
ATOM 900 C C . GLU A 1 115 ? -11.393 8.662 25.821 1.00 83.81 115 GLU A C 1
ATOM 902 O O . GLU A 1 115 ? -11.894 8.043 24.890 1.00 83.81 115 GLU A O 1
ATOM 907 N N . ALA A 1 116 ? -11.505 9.992 25.917 1.00 86.25 116 ALA A N 1
ATOM 908 C CA . ALA A 1 116 ? -12.210 10.805 24.926 1.00 86.25 116 ALA A CA 1
ATOM 909 C C . ALA A 1 116 ? -11.564 10.700 23.534 1.00 86.25 116 ALA A C 1
ATOM 911 O O . ALA A 1 116 ? -12.258 10.566 22.529 1.00 86.25 116 ALA A O 1
ATOM 912 N N . GLU A 1 117 ? -10.231 10.691 23.471 1.00 87.88 117 GLU A N 1
ATOM 913 C CA . GLU A 1 117 ? -9.498 10.479 22.221 1.00 87.88 117 GLU A CA 1
ATOM 914 C C . GLU A 1 117 ? -9.650 9.044 21.691 1.00 87.88 117 GLU A C 1
ATOM 916 O O . GLU A 1 117 ? -9.636 8.820 20.482 1.00 87.88 117 GLU A O 1
ATOM 921 N N . CYS A 1 118 ? -9.836 8.065 22.582 1.00 82.75 118 CYS A N 1
ATOM 922 C CA . CYS A 1 118 ? -10.134 6.690 22.189 1.00 82.75 118 CYS A CA 1
ATOM 923 C C . CYS A 1 118 ? -11.489 6.568 21.475 1.00 82.75 118 CYS A C 1
ATOM 925 O O . CYS A 1 118 ? -11.592 5.759 20.547 1.00 82.75 118 CYS A O 1
ATOM 927 N N . LEU A 1 119 ? -12.485 7.354 21.909 1.00 83.75 119 LEU A N 1
ATOM 928 C CA . LEU A 1 119 ? -13.834 7.419 21.332 1.00 83.75 119 LEU A CA 1
ATOM 929 C C . LEU A 1 119 ? -13.868 8.209 20.016 1.00 83.75 119 LEU A C 1
ATOM 931 O O . LEU A 1 119 ? -14.572 7.824 19.087 1.00 83.75 119 LEU A O 1
ATOM 935 N N . ALA A 1 120 ? -13.077 9.278 19.913 1.00 86.50 120 ALA A N 1
ATOM 936 C CA . ALA A 1 120 ? -13.005 10.137 18.734 1.00 86.50 120 ALA A CA 1
ATOM 937 C C . ALA A 1 120 ? -11.557 10.257 18.236 1.00 86.50 120 ALA A C 1
ATOM 939 O O . ALA A 1 120 ? -10.874 11.257 18.473 1.00 86.50 120 ALA A O 1
ATOM 940 N N . VAL A 1 121 ? -11.079 9.222 17.534 1.00 87.69 121 VAL A N 1
ATOM 941 C CA . VAL A 1 121 ? -9.687 9.162 17.062 1.00 87.69 121 VAL A CA 1
ATOM 942 C C . VAL A 1 121 ? -9.422 10.271 16.029 1.00 87.69 121 VAL A C 1
ATOM 944 O O . VAL A 1 121 ? -10.087 10.295 14.982 1.00 87.69 121 VAL A O 1
ATOM 947 N N . PRO A 1 122 ? -8.429 11.155 16.261 1.00 86.00 122 PRO A N 1
ATOM 948 C CA . PRO A 1 122 ? -8.077 12.220 15.329 1.00 86.00 122 PRO A CA 1
ATOM 949 C C . PRO A 1 122 ? -7.626 11.670 13.981 1.00 86.00 122 PRO A C 1
ATOM 951 O O . PRO A 1 122 ? -6.896 10.681 13.927 1.00 86.00 122 PRO A O 1
ATOM 954 N N . GLU A 1 123 ? -7.972 12.362 12.896 1.00 83.50 123 GLU A N 1
ATOM 955 C CA . GLU A 1 123 ? -7.632 11.956 11.526 1.00 83.50 123 GLU A CA 1
ATOM 956 C C . GLU A 1 123 ? -6.128 11.681 11.338 1.00 83.50 123 GLU A C 1
ATOM 958 O O . GLU A 1 123 ? -5.741 10.692 10.720 1.00 83.50 123 GLU A O 1
ATOM 963 N N . SER A 1 124 ? -5.267 12.486 11.970 1.00 84.25 124 SER A N 1
ATOM 964 C CA . SER A 1 124 ? -3.803 12.335 11.934 1.00 84.25 124 SER A CA 1
ATOM 965 C C . SER A 1 124 ? -3.283 11.016 12.519 1.00 84.25 124 SER A C 1
ATOM 967 O O . SER A 1 124 ? -2.130 10.648 12.279 1.00 84.25 124 SER A O 1
ATOM 969 N N . LYS A 1 125 ? -4.113 10.303 13.288 1.00 87.88 125 LYS A N 1
ATOM 970 C CA . LYS A 1 125 ? -3.797 9.008 13.898 1.00 87.88 125 LYS A CA 1
ATOM 971 C C . LYS A 1 125 ? -4.500 7.846 13.210 1.00 87.88 125 LYS A C 1
ATOM 973 O O . LYS A 1 125 ? -4.232 6.711 13.586 1.00 87.88 125 LYS A O 1
ATOM 978 N N . ARG A 1 126 ? -5.371 8.098 12.227 1.00 87.31 126 ARG A N 1
ATOM 979 C CA . ARG A 1 126 ? -6.176 7.036 11.615 1.00 87.31 126 ARG A CA 1
ATOM 980 C C . ARG A 1 126 ? -5.390 6.154 10.653 1.00 87.31 126 ARG A C 1
ATOM 982 O O . ARG A 1 126 ? -5.738 4.993 10.487 1.00 87.31 126 ARG A O 1
ATOM 989 N N . ASP A 1 127 ? -4.278 6.637 10.111 1.00 85.75 127 ASP A N 1
ATOM 990 C CA . ASP A 1 127 ? -3.393 5.863 9.232 1.00 85.75 127 ASP A CA 1
ATOM 991 C C . ASP A 1 127 ? -2.423 4.980 10.044 1.00 85.75 127 ASP A C 1
ATOM 993 O O . ASP A 1 127 ? -1.202 5.127 9.985 1.00 85.75 127 ASP A O 1
ATOM 997 N N . THR A 1 128 ? -2.970 4.089 10.876 1.00 91.75 128 THR A N 1
ATOM 998 C CA . THR A 1 128 ? -2.215 3.079 11.633 1.00 91.75 128 THR A CA 1
ATOM 999 C C . THR A 1 128 ? -3.022 1.798 11.830 1.00 91.75 128 THR A C 1
ATOM 1001 O O . THR A 1 128 ? -4.251 1.819 11.908 1.00 91.75 128 THR A O 1
ATOM 1004 N N . LEU A 1 129 ? -2.328 0.671 11.964 1.00 94.69 129 LEU A N 1
ATOM 1005 C CA . LEU A 1 129 ? -2.930 -0.605 12.355 1.00 94.69 129 LEU A CA 1
ATOM 1006 C C . LEU A 1 129 ? -2.992 -0.791 13.876 1.00 94.69 129 LEU A C 1
ATOM 1008 O O . LEU A 1 129 ? -3.592 -1.760 14.336 1.00 94.69 129 LEU A O 1
ATOM 1012 N N . TRP A 1 130 ? -2.392 0.121 14.651 1.00 93.31 130 TRP A N 1
ATOM 1013 C CA . TRP A 1 130 ? -2.231 -0.031 16.094 1.00 93.31 130 TRP A CA 1
ATOM 1014 C C . TRP A 1 130 ? -2.414 1.294 16.832 1.00 93.31 130 TRP A C 1
ATOM 1016 O O . TRP A 1 130 ? -1.709 2.275 16.581 1.00 93.31 130 TRP A O 1
ATOM 1026 N N . LEU A 1 131 ? -3.306 1.307 17.818 1.00 92.00 131 LEU A N 1
ATOM 1027 C CA . LEU A 1 131 ? -3.452 2.437 18.733 1.00 92.00 131 LEU A CA 1
ATOM 1028 C C . LEU A 1 131 ? -2.961 2.045 20.117 1.00 92.00 131 LEU A C 1
ATOM 1030 O O . LEU A 1 131 ? -3.389 1.028 20.659 1.00 92.00 131 LEU A O 1
ATOM 1034 N N . ALA A 1 132 ? -2.069 2.856 20.676 1.00 90.50 132 ALA A N 1
ATOM 1035 C CA . ALA A 1 132 ? -1.528 2.660 22.012 1.00 90.50 132 ALA A CA 1
ATOM 1036 C C . ALA A 1 132 ? -2.167 3.656 22.986 1.00 90.50 132 ALA A C 1
ATOM 1038 O O . ALA A 1 132 ? -2.004 4.861 22.838 1.00 90.50 132 ALA A O 1
ATOM 1039 N N . TYR A 1 133 ? -2.893 3.173 23.986 1.00 87.62 133 TYR A N 1
ATOM 1040 C CA . TYR A 1 133 ? -3.390 3.994 25.080 1.00 87.62 133 TYR A CA 1
ATOM 1041 C C . TYR A 1 133 ? -2.279 4.195 26.103 1.00 87.62 133 TYR A C 1
ATOM 1043 O O . TYR A 1 133 ? -1.780 3.227 26.684 1.00 87.62 133 TYR A O 1
ATOM 1051 N N . ALA A 1 134 ? -1.885 5.451 26.287 1.00 83.31 134 ALA A N 1
ATOM 1052 C CA . ALA A 1 134 ? -0.813 5.854 27.186 1.00 83.31 134 ALA A CA 1
ATOM 1053 C C . ALA A 1 134 ? -1.185 7.151 27.926 1.00 83.31 134 ALA A C 1
ATOM 1055 O O . ALA A 1 134 ? -0.582 8.191 27.672 1.00 83.31 134 ALA A O 1
ATOM 1056 N N . PRO A 1 135 ? -2.207 7.133 28.803 1.00 78.50 135 PRO A N 1
ATOM 1057 C CA . PRO A 1 135 ? -2.756 8.348 29.413 1.00 78.50 135 PRO A CA 1
ATOM 1058 C C . PRO A 1 135 ? -1.809 8.993 30.429 1.00 78.50 135 PRO A C 1
ATOM 1060 O O . PRO A 1 135 ? -1.836 10.205 30.631 1.00 78.50 135 PRO A O 1
ATOM 1063 N N . SER A 1 136 ? -0.973 8.183 31.081 1.00 75.62 136 SER A N 1
ATOM 1064 C CA . SER A 1 136 ? -0.087 8.595 32.160 1.00 75.62 136 SER A CA 1
ATOM 1065 C C . SER A 1 136 ? 1.080 7.614 32.281 1.00 75.62 136 SER A C 1
ATOM 1067 O O . SER A 1 136 ? 0.870 6.416 32.106 1.00 75.62 136 SER A O 1
ATOM 1069 N N . PRO A 1 137 ? 2.282 8.067 32.687 1.00 69.56 137 PRO A N 1
ATOM 1070 C CA . PRO A 1 137 ? 3.422 7.185 32.957 1.00 69.56 137 PRO A CA 1
ATOM 1071 C C . PRO A 1 137 ? 3.190 6.149 34.069 1.00 69.56 137 PRO A C 1
ATOM 1073 O O . PRO A 1 137 ? 4.024 5.267 34.260 1.00 69.56 137 PRO A O 1
ATOM 1076 N N . ARG A 1 138 ? 2.124 6.308 34.867 1.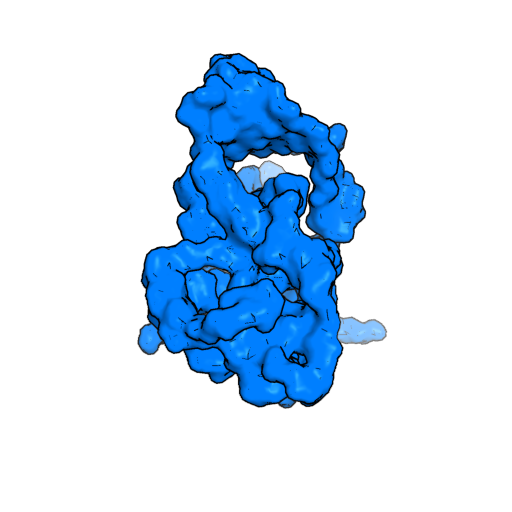00 70.69 138 ARG A N 1
ATOM 1077 C CA . ARG A 1 138 ? 1.791 5.426 35.998 1.00 70.69 138 ARG A CA 1
ATOM 1078 C C . ARG A 1 138 ? 0.748 4.365 35.659 1.00 70.69 138 ARG A C 1
ATOM 1080 O O . ARG A 1 138 ? 0.605 3.422 36.431 1.00 70.69 138 ARG A O 1
ATOM 1087 N N . ASP A 1 139 ? 0.041 4.528 34.547 1.00 72.38 139 ASP A N 1
ATOM 1088 C CA . ASP A 1 139 ? -1.017 3.611 34.141 1.00 72.38 139 ASP A CA 1
ATOM 1089 C C . ASP A 1 139 ? -0.455 2.561 33.175 1.00 72.38 139 ASP A C 1
ATOM 1091 O O . ASP A 1 139 ? 0.445 2.867 32.386 1.00 72.38 139 ASP A O 1
ATOM 1095 N N . PRO A 1 140 ? -0.957 1.315 33.215 1.00 73.75 140 PRO A N 1
ATOM 1096 C CA . PRO A 1 140 ? -0.531 0.293 32.275 1.00 73.75 140 PRO A CA 1
ATOM 1097 C C . PRO A 1 140 ? -0.881 0.727 30.852 1.00 73.75 140 PRO A C 1
ATOM 1099 O O . PRO A 1 140 ? -2.024 1.072 30.542 1.00 73.75 140 PRO A O 1
ATOM 1102 N N . HIS A 1 141 ? 0.116 0.701 29.973 1.00 86.38 141 HIS A N 1
ATOM 1103 C CA . HIS A 1 141 ? -0.109 0.980 28.568 1.00 86.38 141 HIS A CA 1
ATOM 1104 C C . HIS A 1 141 ? -0.776 -0.207 27.897 1.00 86.38 141 HIS A C 1
ATOM 1106 O O . HIS A 1 141 ? -0.449 -1.364 28.166 1.00 86.38 141 HIS A O 1
ATOM 1112 N N . ARG A 1 142 ? -1.686 0.093 26.978 1.00 88.31 142 ARG A N 1
ATOM 1113 C CA . ARG A 1 142 ? -2.419 -0.920 26.221 1.00 88.31 142 ARG A CA 1
ATOM 1114 C C . ARG A 1 142 ? -2.331 -0.635 24.748 1.00 88.31 142 ARG A C 1
ATOM 1116 O O . ARG A 1 142 ? -2.349 0.522 24.347 1.00 88.31 142 ARG A O 1
ATOM 1123 N N . VAL A 1 143 ? -2.328 -1.675 23.934 1.00 90.50 143 VAL A N 1
ATOM 1124 C CA . VAL A 1 143 ? -2.429 -1.546 22.485 1.00 90.50 143 VAL A CA 1
ATOM 1125 C C . VAL A 1 143 ? -3.640 -2.292 21.956 1.00 90.50 143 VAL A C 1
ATOM 1127 O O . VAL A 1 143 ? -3.929 -3.411 22.377 1.00 90.50 143 VAL A O 1
ATOM 1130 N N . ARG A 1 144 ? -4.356 -1.668 21.022 1.00 88.88 144 ARG A N 1
ATOM 1131 C CA . ARG A 1 144 ? -5.459 -2.299 20.297 1.00 88.88 144 ARG A CA 1
ATOM 1132 C C . ARG A 1 144 ? -5.124 -2.473 18.813 1.00 88.88 144 ARG A C 1
ATOM 1134 O O . ARG A 1 144 ? -4.550 -1.551 18.218 1.00 88.88 144 ARG A O 1
ATOM 1141 N N . PRO A 1 145 ? -5.494 -3.616 18.214 1.00 92.38 145 PRO A N 1
ATOM 1142 C CA . PRO A 1 145 ? -5.469 -3.776 16.770 1.00 92.38 145 PRO A CA 1
ATOM 1143 C C . PRO A 1 145 ? -6.558 -2.895 16.149 1.00 92.38 145 PRO A C 1
ATOM 1145 O O . PRO A 1 145 ? -7.625 -2.695 16.728 1.00 92.38 145 PRO A O 1
ATOM 1148 N N . CYS A 1 146 ? -6.270 -2.332 14.982 1.00 92.06 146 CYS A N 1
ATOM 1149 C CA . CYS A 1 146 ? -7.170 -1.446 14.246 1.00 92.06 146 CYS A CA 1
ATOM 1150 C C . CYS A 1 146 ? -7.382 -1.974 12.823 1.00 92.06 146 CYS A C 1
ATOM 1152 O O . CYS A 1 146 ? -7.086 -1.292 11.834 1.00 92.06 146 CYS A O 1
ATOM 1154 N N . PHE A 1 147 ? -7.815 -3.233 12.742 1.00 94.62 147 PHE A N 1
ATOM 1155 C CA . PHE A 1 147 ? -8.020 -3.964 11.500 1.00 94.62 147 PHE A CA 1
ATOM 1156 C C . PHE A 1 147 ? -9.099 -5.033 11.603 1.00 94.62 147 PHE A C 1
ATOM 1158 O O . PHE A 1 147 ? -9.413 -5.500 12.691 1.00 94.62 147 PHE A O 1
ATOM 1165 N N . ALA A 1 148 ? -9.681 -5.391 10.455 1.00 94.50 148 ALA A N 1
ATOM 1166 C CA . ALA A 1 148 ? -10.648 -6.475 10.370 1.00 94.50 148 ALA A CA 1
ATOM 1167 C C . ALA A 1 148 ? -9.917 -7.797 10.618 1.00 94.50 148 ALA A C 1
ATOM 1169 O O . ALA A 1 148 ? -9.023 -8.158 9.853 1.00 94.50 148 ALA A O 1
ATOM 1170 N N . GLU A 1 149 ? -10.251 -8.484 11.701 1.00 93.00 149 GLU A N 1
ATOM 1171 C CA . GLU A 1 149 ? -9.649 -9.767 12.057 1.00 93.00 149 GLU A CA 1
ATOM 1172 C C . GLU A 1 149 ? -10.338 -10.906 11.300 1.00 93.00 149 GLU A C 1
ATOM 1174 O O . GLU A 1 149 ? -11.559 -10.917 11.122 1.00 93.00 149 GLU A O 1
ATOM 1179 N N . THR A 1 150 ? -9.541 -11.862 10.837 1.00 93.19 150 THR A N 1
ATOM 1180 C CA . THR A 1 150 ? -10.020 -13.195 10.452 1.00 93.19 150 THR A CA 1
ATOM 1181 C C . THR A 1 150 ? -10.343 -14.015 11.707 1.00 93.19 150 THR A C 1
ATOM 1183 O O . THR A 1 150 ? -9.822 -13.701 12.781 1.00 93.19 150 THR A O 1
ATOM 1186 N N . PRO A 1 151 ? -11.167 -15.074 11.609 1.00 92.56 151 PRO A N 1
ATOM 1187 C CA . PRO A 1 151 ? -11.439 -15.958 12.744 1.00 92.56 151 PRO A CA 1
ATOM 1188 C C . PRO A 1 151 ? -10.166 -16.487 13.424 1.00 92.56 151 PRO A C 1
ATOM 1190 O O . PRO A 1 151 ? -10.081 -16.509 14.654 1.00 92.56 151 PRO A O 1
ATOM 1193 N N . GLU A 1 152 ? -9.155 -16.845 12.631 1.00 91.94 152 GLU A N 1
ATOM 1194 C CA . GLU A 1 152 ? -7.860 -17.337 13.100 1.00 91.94 152 GLU A CA 1
ATOM 1195 C C . GLU A 1 152 ? -7.100 -16.257 13.885 1.00 91.94 152 GLU A C 1
ATOM 1197 O O . GLU A 1 152 ? -6.592 -16.511 14.979 1.00 91.94 152 GLU A O 1
ATOM 1202 N N . GLU A 1 153 ? -7.054 -15.027 13.368 1.00 93.94 153 GLU A N 1
ATOM 1203 C CA . GLU A 1 153 ? -6.402 -13.901 14.046 1.00 93.94 153 GLU A CA 1
ATOM 1204 C C . GLU A 1 153 ? -7.143 -13.485 15.315 1.00 93.94 153 GLU A C 1
ATOM 1206 O O . GLU A 1 153 ? -6.495 -13.168 16.310 1.00 93.94 153 GLU A O 1
ATOM 1211 N N . THR A 1 154 ? -8.478 -13.519 15.319 1.00 92.00 154 THR A N 1
ATOM 1212 C CA . THR A 1 154 ? -9.266 -13.254 16.528 1.00 92.00 154 THR A CA 1
ATOM 1213 C C . THR A 1 154 ? -8.932 -14.263 17.618 1.00 92.00 154 THR A C 1
ATOM 1215 O O . THR A 1 154 ? -8.686 -13.859 18.753 1.00 92.00 154 THR A O 1
ATOM 1218 N N . GLN A 1 155 ? -8.856 -15.556 17.291 1.00 91.94 155 GLN A N 1
ATOM 1219 C CA . GLN A 1 155 ? -8.485 -16.586 18.263 1.00 91.94 155 GLN A CA 1
ATOM 1220 C C . GLN A 1 155 ? -7.073 -16.361 18.826 1.00 91.94 155 GLN A C 1
ATOM 1222 O O . GLN A 1 155 ? -6.862 -16.489 20.034 1.00 91.94 155 GLN A O 1
ATOM 1227 N N . LEU A 1 156 ? -6.114 -16.001 17.968 1.00 91.81 156 LEU A N 1
ATOM 1228 C CA . LEU A 1 156 ? -4.739 -15.700 18.377 1.00 91.81 156 LEU A CA 1
ATOM 1229 C C . LEU A 1 156 ? -4.676 -14.476 19.295 1.00 91.81 156 LEU A C 1
ATOM 1231 O O . LEU A 1 156 ? -4.068 -14.529 20.363 1.00 91.81 156 LEU A O 1
ATOM 1235 N N . LEU A 1 157 ? -5.319 -13.378 18.896 1.00 90.69 157 LEU A N 1
ATOM 1236 C CA . LEU A 1 157 ? -5.301 -12.119 19.638 1.00 90.69 157 LEU A CA 1
ATOM 1237 C C . LEU A 1 157 ? -6.070 -12.214 20.955 1.00 90.69 157 LEU A C 1
ATOM 1239 O O . LEU A 1 157 ? -5.657 -11.596 21.934 1.00 90.69 157 LEU A O 1
ATOM 1243 N N . ASP A 1 158 ? -7.139 -13.006 21.020 1.00 89.69 158 ASP A N 1
ATOM 1244 C CA . ASP A 1 158 ? -7.878 -13.257 22.259 1.00 89.69 158 ASP A CA 1
ATOM 1245 C C . ASP A 1 158 ? -7.014 -13.922 23.336 1.00 89.69 158 ASP A C 1
ATOM 1247 O O . ASP A 1 158 ? -7.199 -13.623 24.515 1.00 89.69 158 ASP A O 1
ATOM 1251 N N . GLY A 1 159 ? -6.013 -14.721 22.950 1.00 84.75 159 GLY A N 1
ATOM 1252 C CA . GLY A 1 159 ? -5.013 -15.260 23.878 1.00 84.75 159 GLY A CA 1
ATOM 1253 C C . GLY A 1 159 ? -4.099 -14.197 24.504 1.00 84.75 159 GLY A C 1
ATOM 1254 O O . GLY A 1 159 ? -3.537 -14.429 25.573 1.00 84.75 159 GLY A O 1
ATOM 1255 N N . HIS A 1 160 ? -3.972 -13.027 23.871 1.00 85.44 160 HIS A N 1
ATOM 1256 C CA . HIS A 1 160 ? -3.149 -11.905 24.344 1.00 85.44 160 HIS A CA 1
ATOM 1257 C C . HIS A 1 160 ? -3.973 -10.750 24.937 1.00 85.44 160 HIS A C 1
ATOM 1259 O O . HIS A 1 160 ? -3.412 -9.851 25.569 1.00 85.44 160 HIS A O 1
ATOM 1265 N N . ARG A 1 161 ? -5.292 -10.725 24.712 1.00 89.56 161 ARG A N 1
ATOM 1266 C CA . ARG A 1 161 ? -6.177 -9.634 25.134 1.00 89.56 161 ARG A CA 1
ATOM 1267 C C . ARG A 1 161 ? -6.488 -9.713 26.622 1.00 89.56 161 ARG A C 1
ATOM 1269 O O . ARG A 1 161 ? -6.926 -10.739 27.131 1.00 89.56 161 ARG A O 1
ATOM 1276 N N . THR A 1 162 ? -6.387 -8.574 27.291 1.00 83.00 162 THR A N 1
ATOM 1277 C CA . THR A 1 162 ? -6.862 -8.383 28.657 1.00 83.00 162 THR A CA 1
ATOM 1278 C C . THR A 1 162 ? -8.121 -7.518 28.666 1.00 83.00 162 THR A C 1
ATOM 1280 O O . THR A 1 162 ? -8.292 -6.586 27.870 1.00 83.00 162 THR A O 1
ATOM 1283 N N . GLU A 1 163 ? -9.060 -7.857 29.551 1.00 78.94 163 GLU A N 1
ATOM 1284 C CA . GLU A 1 163 ? -10.246 -7.034 29.779 1.00 78.94 163 GLU A CA 1
ATOM 1285 C C . GLU A 1 163 ? -9.879 -5.734 30.515 1.00 78.94 163 GLU A C 1
ATOM 1287 O O . GLU A 1 163 ? -8.841 -5.614 31.175 1.00 78.94 163 GLU A O 1
ATOM 1292 N N . GLY A 1 164 ? -10.720 -4.711 30.376 1.00 70.88 164 GLY A N 1
ATOM 1293 C CA . GLY A 1 164 ? -10.607 -3.461 31.128 1.00 70.88 164 GLY A CA 1
ATOM 1294 C C . GLY A 1 164 ? -10.801 -2.207 30.281 1.00 70.88 164 GLY A C 1
ATOM 1295 O O . GLY A 1 164 ? -11.079 -2.270 29.086 1.00 70.88 164 GLY A O 1
ATOM 1296 N N . ARG A 1 165 ? -10.676 -1.052 30.937 1.00 67.69 165 ARG A N 1
ATOM 1297 C CA . ARG A 1 165 ? -10.803 0.268 30.310 1.00 67.69 165 ARG A CA 1
ATOM 1298 C C . ARG A 1 165 ? -9.479 0.725 29.677 1.00 67.69 165 ARG A C 1
ATOM 1300 O O . ARG A 1 165 ? -8.421 0.274 30.114 1.00 67.69 165 ARG A O 1
ATOM 1307 N N . PRO A 1 166 ? -9.513 1.620 28.672 1.00 67.62 166 PRO A N 1
ATOM 1308 C CA . PRO A 1 166 ? -10.700 2.094 27.950 1.00 67.62 166 PRO A CA 1
ATOM 1309 C C . PRO A 1 166 ? -11.207 1.086 26.910 1.00 67.62 166 PRO A C 1
ATOM 1311 O O . PRO A 1 166 ? -12.284 1.266 26.355 1.00 67.62 166 PRO A O 1
ATOM 1314 N N . TRP A 1 167 ? -10.442 0.027 26.642 1.00 75.56 167 TRP A N 1
ATOM 1315 C CA . TRP A 1 167 ? -10.750 -0.986 25.641 1.00 75.56 167 TRP A CA 1
ATOM 1316 C C . TRP A 1 167 ? -10.194 -2.359 26.029 1.00 75.56 167 TRP A C 1
ATOM 1318 O O . TRP A 1 167 ? -9.224 -2.471 26.789 1.00 75.56 167 TRP A O 1
ATOM 1328 N N . ARG A 1 168 ? -10.758 -3.403 25.415 1.00 80.56 168 ARG A N 1
ATOM 1329 C CA . ARG A 1 168 ? -10.140 -4.732 25.340 1.00 80.56 168 ARG A CA 1
ATOM 1330 C C . ARG A 1 168 ? -8.914 -4.633 24.428 1.00 80.56 168 ARG A C 1
ATOM 1332 O O . ARG A 1 168 ? -9.044 -4.289 23.255 1.00 80.56 168 ARG A O 1
ATOM 1339 N N . GLY A 1 169 ? -7.725 -4.879 24.966 1.00 85.38 169 GLY A N 1
ATOM 1340 C CA . GLY A 1 169 ? -6.459 -4.708 24.247 1.00 85.38 169 GLY A CA 1
ATOM 1341 C C . GLY A 1 169 ? -5.355 -5.578 24.829 1.00 85.38 169 GLY A C 1
ATOM 1342 O O . GLY A 1 169 ? -5.603 -6.359 25.738 1.00 85.38 169 GLY A O 1
ATOM 1343 N N . MET A 1 170 ? -4.146 -5.462 24.293 1.00 89.56 170 MET A N 1
ATOM 1344 C CA . MET A 1 170 ? -2.960 -6.168 24.781 1.00 89.56 170 MET A CA 1
ATOM 1345 C C . MET A 1 170 ? -2.168 -5.239 25.694 1.00 89.56 170 MET A C 1
ATOM 1347 O O . MET A 1 170 ? -1.887 -4.098 25.314 1.00 89.56 170 MET A O 1
ATOM 1351 N N . ASP A 1 171 ? -1.813 -5.704 26.887 1.00 87.25 171 ASP A N 1
ATOM 1352 C CA . ASP A 1 171 ? -0.967 -4.928 27.791 1.00 87.25 171 ASP A CA 1
ATOM 1353 C C . ASP A 1 171 ? 0.457 -4.813 27.221 1.00 87.25 171 ASP A C 1
ATOM 1355 O O . ASP A 1 171 ? 1.005 -5.750 26.634 1.00 87.25 171 ASP A O 1
ATOM 1359 N N . LEU A 1 172 ? 1.063 -3.640 27.388 1.00 83.12 172 LEU A N 1
ATOM 1360 C CA . LEU A 1 172 ? 2.436 -3.365 26.984 1.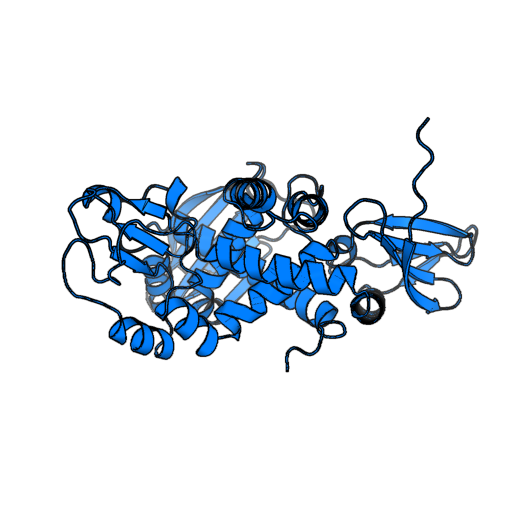00 83.12 172 LEU A CA 1
ATOM 1361 C C . LEU A 1 172 ? 3.343 -3.271 28.220 1.00 83.12 172 LEU A C 1
ATOM 1363 O O . LEU A 1 172 ? 3.008 -2.563 29.174 1.00 83.12 172 LEU A O 1
ATOM 1367 N N . PRO A 1 173 ? 4.520 -3.926 28.213 1.00 71.75 173 PRO A N 1
ATOM 1368 C CA . PRO A 1 173 ? 5.488 -3.827 29.298 1.00 71.75 173 PRO A CA 1
ATOM 1369 C C . PRO A 1 173 ? 6.228 -2.480 29.220 1.00 71.75 173 PRO A C 1
ATOM 1371 O O . PRO A 1 173 ? 7.356 -2.395 28.739 1.00 71.75 173 PRO A O 1
ATOM 1374 N N . GLY A 1 174 ? 5.572 -1.410 29.670 1.00 79.31 174 GLY A N 1
ATOM 1375 C CA . GLY A 1 174 ? 6.114 -0.048 29.682 1.00 79.31 174 GLY A CA 1
ATOM 1376 C C . GLY A 1 174 ? 5.698 0.797 28.476 1.00 79.31 174 GLY A C 1
ATOM 1377 O O . GLY A 1 174 ? 4.705 0.512 27.808 1.00 79.31 174 GLY A O 1
ATOM 1378 N N . SER A 1 175 ? 6.411 1.903 28.236 1.00 79.00 175 SER A N 1
ATOM 1379 C CA . SER A 1 175 ? 6.141 2.842 27.131 1.00 79.00 175 SER A CA 1
ATOM 1380 C C . SER A 1 175 ? 6.023 2.132 25.782 1.00 79.00 175 SER A C 1
ATOM 1382 O O . SER A 1 175 ? 6.851 1.262 25.506 1.00 79.00 175 SER A O 1
ATOM 1384 N N . PRO A 1 176 ? 5.036 2.489 24.931 1.00 78.50 176 PRO A N 1
ATOM 1385 C CA . PRO A 1 176 ? 4.904 1.869 23.623 1.00 78.50 176 PRO A CA 1
ATOM 1386 C C . PRO A 1 176 ? 6.207 2.040 22.841 1.00 78.50 176 PRO A C 1
ATOM 1388 O O . PRO A 1 176 ? 6.683 3.172 22.704 1.00 78.50 176 PRO A O 1
ATOM 1391 N N . PRO A 1 177 ? 6.817 0.946 22.354 1.00 80.75 177 PRO A N 1
ATOM 1392 C CA . PRO A 1 177 ? 8.005 1.061 21.531 1.00 80.75 177 PRO A CA 1
ATOM 1393 C C . PRO A 1 177 ? 7.655 1.784 20.229 1.00 80.75 177 PRO A C 1
ATOM 1395 O O . PRO A 1 177 ? 6.507 1.786 19.782 1.00 80.75 177 PRO A O 1
ATOM 1398 N N . SER A 1 178 ? 8.667 2.348 19.570 1.00 77.75 178 SER A N 1
ATOM 1399 C CA . SER A 1 178 ? 8.479 3.007 18.274 1.00 77.75 178 SER A CA 1
ATOM 1400 C C . SER A 1 178 ? 7.914 2.064 17.205 1.00 77.75 178 SER A C 1
ATOM 1402 O O . SER A 1 178 ? 7.274 2.539 16.273 1.00 77.75 178 SER A O 1
ATOM 1404 N N . SER A 1 179 ? 8.107 0.747 17.349 1.00 88.44 179 SER A N 1
ATOM 1405 C CA . SER A 1 179 ? 7.458 -0.295 16.553 1.00 88.44 179 SER A CA 1
ATOM 1406 C C . SER A 1 179 ? 7.102 -1.515 17.400 1.00 88.44 179 SER A C 1
ATOM 1408 O O . SER A 1 179 ? 7.903 -1.984 18.211 1.00 88.44 179 SER A O 1
ATOM 1410 N N . LEU A 1 180 ? 5.917 -2.072 17.155 1.00 91.62 180 LEU A N 1
ATOM 1411 C CA . LEU A 1 180 ? 5.395 -3.263 17.825 1.00 91.62 180 LEU A CA 1
ATOM 1412 C C . LEU A 1 180 ? 5.836 -4.573 17.164 1.00 91.62 180 LEU A C 1
ATOM 1414 O O . LEU A 1 180 ? 5.532 -5.640 17.688 1.00 91.62 180 LEU A O 1
ATOM 1418 N N . ARG A 1 181 ? 6.560 -4.525 16.036 1.00 91.38 181 ARG A N 1
ATOM 1419 C CA . ARG A 1 181 ? 6.902 -5.701 15.209 1.00 91.38 181 ARG A CA 1
ATOM 1420 C C . ARG A 1 181 ? 7.518 -6.869 15.987 1.00 91.38 181 ARG A C 1
ATOM 1422 O O . ARG A 1 181 ? 7.343 -8.028 15.628 1.00 91.38 181 ARG A O 1
ATOM 1429 N N . ASN A 1 182 ? 8.276 -6.566 17.039 1.00 88.75 182 ASN A N 1
ATOM 1430 C CA . ASN A 1 182 ? 8.967 -7.571 17.845 1.00 88.75 182 ASN A CA 1
ATOM 1431 C C . ASN A 1 182 ? 8.137 -8.143 18.998 1.00 88.75 182 ASN A C 1
ATOM 1433 O O . ASN A 1 182 ? 8.627 -9.041 19.684 1.00 88.75 182 ASN A O 1
ATOM 1437 N N . LEU A 1 183 ? 6.925 -7.640 19.224 1.00 90.44 183 LEU A N 1
ATOM 1438 C CA . LEU A 1 183 ? 6.051 -8.156 20.267 1.00 90.44 183 LEU A CA 1
ATOM 1439 C C . LEU A 1 183 ? 5.452 -9.510 19.850 1.00 90.44 183 LEU A C 1
ATOM 1441 O O . LEU A 1 183 ? 5.197 -9.709 18.659 1.00 90.44 183 LEU A O 1
ATOM 1445 N N . PRO A 1 184 ? 5.221 -10.436 20.804 1.00 89.75 184 PRO A N 1
ATOM 1446 C CA . PRO A 1 184 ? 4.770 -11.797 20.504 1.00 89.75 184 PRO A CA 1
ATOM 1447 C C . PRO A 1 184 ? 3.525 -11.843 19.616 1.00 89.75 184 PRO A C 1
ATOM 1449 O O . PRO A 1 184 ? 3.564 -12.453 18.556 1.00 89.75 184 PRO A O 1
ATOM 1452 N N . PHE A 1 185 ? 2.483 -11.083 19.960 1.00 89.19 185 PHE A N 1
ATOM 1453 C CA . PHE A 1 185 ? 1.228 -11.069 19.206 1.00 89.19 185 PHE A CA 1
ATOM 1454 C C . PHE A 1 185 ? 1.385 -10.605 17.747 1.00 89.19 185 PHE A C 1
ATOM 1456 O O . PHE A 1 185 ? 0.667 -11.083 16.877 1.00 89.19 185 PHE A O 1
ATOM 1463 N N . VAL A 1 186 ? 2.340 -9.718 17.431 1.00 92.12 186 VAL A N 1
ATOM 1464 C CA . VAL A 1 186 ? 2.598 -9.308 16.035 1.00 92.12 186 VAL A CA 1
ATOM 1465 C C . VAL A 1 186 ? 3.328 -10.404 15.257 1.00 92.12 186 VAL A C 1
ATOM 1467 O O . VAL A 1 186 ? 3.058 -10.626 14.073 1.00 92.12 186 VAL A O 1
ATOM 1470 N N . ARG A 1 187 ? 4.247 -11.112 15.920 1.00 91.50 187 ARG A N 1
ATOM 1471 C CA . ARG A 1 187 ? 4.935 -12.265 15.325 1.00 91.50 187 ARG A CA 1
ATOM 1472 C C . ARG A 1 187 ? 3.957 -13.404 15.062 1.00 91.50 187 ARG A C 1
ATOM 1474 O O . ARG A 1 187 ? 4.010 -13.992 13.987 1.00 91.50 187 ARG A O 1
ATOM 1481 N N . ASP A 1 188 ? 3.043 -13.652 15.993 1.00 91.88 188 ASP A N 1
ATOM 1482 C CA . ASP A 1 188 ? 2.009 -14.680 15.864 1.00 91.88 188 ASP A CA 1
ATOM 1483 C C . ASP A 1 188 ? 1.084 -14.396 14.672 1.00 91.88 188 ASP A C 1
ATOM 1485 O O . ASP A 1 188 ? 0.842 -15.296 13.870 1.00 91.88 188 ASP A O 1
ATOM 1489 N N . LEU A 1 189 ? 0.663 -13.137 14.477 1.00 92.62 189 LEU A N 1
ATOM 1490 C CA . LEU A 1 189 ? -0.079 -12.718 13.277 1.00 92.62 189 LEU A CA 1
ATOM 1491 C C . LEU A 1 189 ? 0.697 -13.025 11.988 1.00 92.62 189 LEU A C 1
ATOM 1493 O O . LEU A 1 189 ? 0.146 -13.601 11.051 1.00 92.62 189 LEU A O 1
ATOM 1497 N N . SER A 1 190 ? 1.987 -12.679 11.958 1.00 90.44 190 SER A N 1
ATOM 1498 C CA . SER A 1 190 ? 2.840 -12.882 10.780 1.00 90.44 190 SER A CA 1
ATOM 1499 C C . SER A 1 190 ? 3.043 -14.357 10.434 1.00 90.44 190 SER A C 1
ATOM 1501 O O . SER A 1 190 ? 3.138 -14.699 9.258 1.00 90.44 190 SER A O 1
ATOM 1503 N N . HIS A 1 191 ? 3.100 -15.229 11.443 1.00 89.44 191 HIS A N 1
ATOM 1504 C CA . HIS A 1 191 ? 3.200 -16.674 11.242 1.00 89.44 191 HIS A CA 1
ATOM 1505 C C . HIS A 1 191 ? 1.869 -17.306 10.830 1.00 89.44 191 HIS A C 1
ATOM 1507 O O . HIS A 1 191 ? 1.868 -18.220 10.009 1.00 89.44 191 HIS A O 1
ATOM 1513 N N . ALA A 1 192 ? 0.754 -16.842 11.393 1.00 90.62 192 ALA A N 1
ATOM 1514 C CA . ALA A 1 192 ? -0.561 -17.410 11.122 1.00 90.62 192 ALA A CA 1
ATOM 1515 C C . ALA A 1 192 ? -1.113 -17.009 9.750 1.00 90.62 192 ALA A C 1
ATOM 1517 O O . ALA A 1 192 ? -1.724 -17.832 9.074 1.00 90.62 192 ALA A O 1
ATOM 1518 N N . ASN A 1 193 ? -0.883 -15.761 9.333 1.00 93.44 193 ASN A N 1
ATOM 1519 C CA . ASN A 1 193 ? -1.355 -15.245 8.052 1.00 93.44 193 ASN A CA 1
ATOM 1520 C C . ASN A 1 193 ? -0.244 -14.471 7.311 1.00 93.44 193 ASN A C 1
ATOM 1522 O O . ASN A 1 193 ? -0.269 -13.236 7.235 1.00 93.44 193 ASN A O 1
ATOM 1526 N N . PRO A 1 194 ? 0.759 -15.178 6.756 1.00 92.44 194 PRO A N 1
ATOM 1527 C CA . PRO A 1 194 ? 1.848 -14.541 6.021 1.00 92.44 194 PRO A CA 1
ATOM 1528 C C . PRO A 1 194 ? 1.364 -13.825 4.751 1.00 92.44 194 PRO A C 1
ATOM 1530 O O . PRO A 1 194 ? 1.956 -12.813 4.375 1.00 92.44 194 PRO A O 1
ATOM 1533 N N . ASP A 1 195 ? 0.274 -14.284 4.130 1.00 93.19 195 ASP A N 1
ATOM 1534 C CA . ASP A 1 195 ? -0.322 -13.671 2.931 1.00 93.19 195 ASP A CA 1
ATOM 1535 C C . ASP A 1 195 ? -0.909 -12.278 3.206 1.00 93.19 195 ASP A C 1
ATOM 1537 O O . ASP A 1 195 ? -1.032 -11.443 2.304 1.00 93.19 195 ASP A O 1
ATOM 1541 N N . ARG A 1 196 ? -1.225 -11.992 4.470 1.00 94.06 196 ARG A N 1
ATOM 1542 C CA . ARG A 1 196 ? -1.575 -10.653 4.937 1.00 94.06 196 ARG A CA 1
ATOM 1543 C C . ARG A 1 196 ? -0.359 -9.874 5.399 1.00 94.06 196 ARG A C 1
ATOM 1545 O O . ARG A 1 196 ? -0.116 -8.769 4.931 1.00 94.06 196 ARG A O 1
ATOM 1552 N N . TRP A 1 197 ? 0.400 -10.427 6.335 1.00 94.31 197 TRP A N 1
ATOM 1553 C CA . TRP A 1 197 ? 1.349 -9.639 7.127 1.00 94.31 197 TRP A CA 1
ATOM 1554 C C . TRP A 1 197 ? 2.775 -9.624 6.566 1.00 94.31 197 TRP A C 1
ATOM 1556 O O . TRP A 1 197 ? 3.547 -8.724 6.892 1.00 94.31 197 TRP A O 1
ATOM 1566 N N . GLY A 1 198 ? 3.134 -10.590 5.717 1.00 92.94 198 GLY A N 1
ATOM 1567 C CA . GLY A 1 198 ? 4.480 -10.743 5.161 1.00 92.94 198 GLY A CA 1
ATOM 1568 C C . GLY A 1 198 ? 4.553 -10.477 3.659 1.00 92.94 198 GLY A C 1
ATOM 1569 O O . GLY A 1 198 ? 5.282 -9.582 3.222 1.00 92.94 198 GLY A O 1
ATOM 1570 N N . VAL A 1 199 ? 3.792 -11.238 2.868 1.00 93.50 199 VAL A N 1
ATOM 1571 C CA . VAL A 1 199 ? 3.857 -11.227 1.396 1.00 93.50 199 VAL A CA 1
ATOM 1572 C C . VAL A 1 199 ? 3.629 -9.826 0.813 1.00 93.50 199 VAL A C 1
ATOM 1574 O O . VAL A 1 199 ? 4.472 -9.389 0.028 1.00 93.50 199 VAL A O 1
ATOM 1577 N N . PRO A 1 200 ? 2.606 -9.048 1.224 1.00 95.94 200 PRO A N 1
ATOM 1578 C CA . PRO A 1 200 ? 2.390 -7.707 0.682 1.00 95.94 200 PRO A CA 1
ATOM 1579 C C . PRO A 1 200 ? 3.558 -6.753 0.950 1.00 95.94 200 PRO A C 1
ATOM 1581 O O . PRO A 1 200 ? 3.918 -5.957 0.083 1.00 95.94 200 PRO A O 1
ATOM 1584 N N . LEU A 1 201 ? 4.183 -6.848 2.130 1.00 95.56 201 LEU A N 1
ATOM 1585 C CA . LEU A 1 201 ? 5.331 -6.015 2.498 1.00 95.56 201 LEU A CA 1
ATOM 1586 C C . LEU A 1 201 ? 6.572 -6.389 1.691 1.00 95.56 201 LEU A C 1
ATOM 1588 O O . LEU A 1 201 ? 7.294 -5.503 1.240 1.00 95.56 201 LEU A O 1
ATOM 1592 N N . MET A 1 202 ? 6.800 -7.686 1.483 1.00 94.12 202 MET A N 1
ATOM 1593 C CA . MET A 1 202 ? 7.895 -8.194 0.662 1.00 94.12 202 MET A CA 1
ATOM 1594 C C . MET A 1 202 ? 7.748 -7.771 -0.799 1.00 94.12 202 MET A C 1
ATOM 1596 O O . MET A 1 202 ? 8.673 -7.180 -1.360 1.00 94.12 202 MET A O 1
ATOM 1600 N N . THR A 1 203 ? 6.574 -8.011 -1.383 1.00 94.88 203 THR A N 1
ATOM 1601 C CA . THR A 1 203 ? 6.242 -7.619 -2.755 1.00 94.88 203 THR A CA 1
ATOM 1602 C C . THR A 1 203 ? 6.419 -6.117 -2.940 1.00 94.88 203 THR A C 1
ATOM 1604 O O . THR A 1 203 ? 7.109 -5.688 -3.863 1.00 94.88 203 THR A O 1
ATOM 1607 N N . ALA A 1 204 ? 5.865 -5.304 -2.038 1.00 96.56 204 ALA A N 1
ATOM 1608 C CA . ALA A 1 204 ? 5.960 -3.857 -2.161 1.00 96.56 204 ALA A CA 1
ATOM 1609 C C . ALA A 1 204 ? 7.386 -3.328 -1.952 1.00 96.56 204 ALA A C 1
ATOM 1611 O O . ALA A 1 204 ? 7.815 -2.446 -2.693 1.00 96.56 204 ALA A O 1
ATOM 1612 N N . ALA A 1 205 ? 8.144 -3.875 -0.996 1.00 95.69 205 ALA A N 1
ATOM 1613 C CA . ALA A 1 205 ? 9.541 -3.501 -0.787 1.00 95.69 205 ALA A CA 1
ATOM 1614 C C . ALA A 1 205 ? 10.391 -3.795 -2.032 1.00 95.69 205 ALA A C 1
ATOM 1616 O O . ALA A 1 205 ? 11.155 -2.936 -2.473 1.00 95.69 205 ALA A O 1
ATOM 1617 N N . GLN A 1 206 ? 10.220 -4.976 -2.635 1.00 94.25 206 GLN A N 1
ATOM 1618 C CA . GLN A 1 206 ? 10.910 -5.345 -3.871 1.00 94.25 206 GLN A CA 1
ATOM 1619 C C . GLN A 1 206 ? 10.495 -4.439 -5.037 1.00 94.25 206 GLN A C 1
ATOM 1621 O O . GLN A 1 206 ? 11.361 -3.938 -5.754 1.00 94.25 206 GLN A O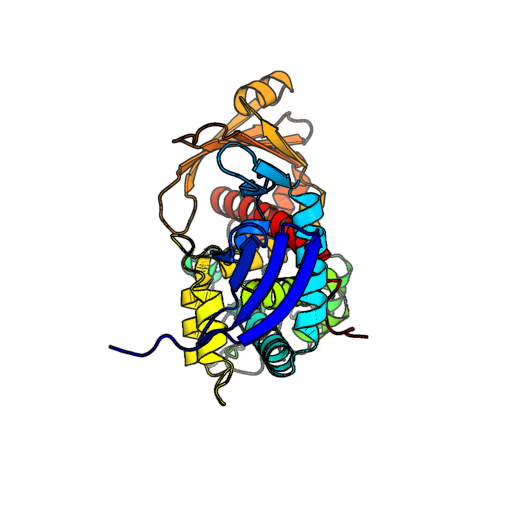 1
ATOM 1626 N N . ALA A 1 207 ? 9.194 -4.181 -5.200 1.00 94.50 207 ALA A N 1
ATOM 1627 C CA . ALA A 1 207 ? 8.668 -3.297 -6.237 1.00 94.50 207 ALA A CA 1
ATOM 1628 C C . ALA A 1 207 ? 9.276 -1.888 -6.132 1.00 94.50 207 ALA A C 1
ATOM 1630 O O . ALA A 1 207 ? 9.839 -1.366 -7.094 1.00 94.50 207 ALA A O 1
ATOM 1631 N N . ILE A 1 208 ? 9.215 -1.282 -4.946 1.00 95.38 208 ILE A N 1
ATOM 1632 C CA . ILE A 1 208 ? 9.678 0.090 -4.731 1.00 95.38 208 ILE A CA 1
ATOM 1633 C C . ILE A 1 208 ? 11.194 0.188 -4.918 1.00 95.38 208 ILE A C 1
ATOM 1635 O O . ILE A 1 208 ? 11.652 1.122 -5.567 1.00 95.38 208 ILE A O 1
ATOM 1639 N N . LEU A 1 209 ? 11.979 -0.787 -4.442 1.00 93.25 209 LEU A N 1
ATOM 1640 C CA . LEU A 1 209 ? 13.435 -0.809 -4.651 1.00 93.25 209 LEU A CA 1
ATOM 1641 C C . LEU A 1 209 ? 13.844 -0.923 -6.119 1.00 93.25 209 LEU A C 1
ATOM 1643 O O . LEU A 1 209 ? 14.914 -0.443 -6.492 1.00 93.25 209 LEU A O 1
ATOM 1647 N N . LEU A 1 210 ? 13.024 -1.577 -6.936 1.00 92.31 210 LEU A N 1
ATOM 1648 C CA . LEU A 1 210 ? 13.244 -1.702 -8.374 1.00 92.31 210 LEU A CA 1
ATOM 1649 C C . LEU A 1 210 ? 12.705 -0.493 -9.148 1.00 92.31 210 LEU A C 1
ATOM 1651 O O . LEU A 1 210 ? 12.954 -0.363 -10.340 1.00 92.31 210 LEU A O 1
ATOM 1655 N N . GLY A 1 211 ? 11.993 0.413 -8.485 1.00 91.56 211 GLY A N 1
ATOM 1656 C CA . GLY A 1 211 ? 11.432 1.600 -9.105 1.00 91.56 211 GLY A CA 1
ATOM 1657 C C . GLY A 1 211 ? 10.121 1.340 -9.829 1.00 91.56 211 GLY A C 1
ATOM 1658 O O . GLY A 1 211 ? 9.869 1.942 -10.872 1.00 91.56 211 GLY A O 1
ATOM 1659 N N . PHE A 1 212 ? 9.264 0.493 -9.267 1.00 92.50 212 PHE A N 1
ATOM 1660 C CA . PHE A 1 212 ? 7.821 0.579 -9.488 1.00 92.50 212 PHE A CA 1
ATOM 1661 C C . PHE A 1 212 ? 7.232 1.785 -8.737 1.00 92.50 212 PHE A C 1
ATOM 1663 O O . PHE A 1 212 ? 7.929 2.491 -8.001 1.00 92.50 212 PHE A O 1
ATOM 1670 N N . ARG A 1 213 ? 5.955 2.074 -8.972 1.00 90.44 213 ARG A N 1
ATOM 1671 C CA . ARG A 1 213 ? 5.240 3.201 -8.372 1.00 90.44 213 ARG A CA 1
ATOM 1672 C C . ARG A 1 213 ? 5.221 3.098 -6.846 1.00 90.44 213 ARG A C 1
ATOM 1674 O O . ARG A 1 213 ? 4.917 2.051 -6.290 1.00 90.44 213 ARG A O 1
ATOM 1681 N N . ASP A 1 214 ? 5.457 4.227 -6.191 1.00 88.56 214 ASP A N 1
ATOM 1682 C CA . ASP A 1 214 ? 5.328 4.439 -4.743 1.00 88.56 214 ASP A CA 1
ATOM 1683 C C . ASP A 1 214 ? 4.312 5.548 -4.398 1.00 88.56 214 ASP A C 1
ATOM 1685 O O . ASP A 1 214 ? 4.202 5.966 -3.249 1.00 88.56 214 ASP A O 1
ATOM 1689 N N . TRP A 1 215 ? 3.539 5.999 -5.393 1.00 86.44 215 TRP A N 1
ATOM 1690 C CA . TRP A 1 215 ? 2.526 7.056 -5.284 1.00 86.44 215 TRP A CA 1
ATOM 1691 C C . TRP A 1 215 ? 3.074 8.403 -4.794 1.00 86.44 215 TRP A C 1
ATOM 1693 O O . TRP A 1 215 ? 2.310 9.239 -4.306 1.00 86.44 215 TRP A O 1
ATOM 1703 N N . SER A 1 216 ? 4.375 8.644 -4.967 1.00 81.75 216 SER A N 1
ATOM 1704 C CA . SER A 1 216 ? 4.935 9.982 -4.816 1.00 81.75 216 SER A CA 1
ATOM 1705 C C . SER A 1 216 ? 4.320 10.955 -5.832 1.00 81.75 216 SER A C 1
ATOM 1707 O O . SER A 1 216 ? 4.020 10.547 -6.965 1.00 81.75 216 SER A O 1
ATOM 1709 N N . PRO A 1 217 ? 4.145 12.236 -5.457 1.00 69.44 217 PRO A N 1
ATOM 1710 C CA . PRO A 1 217 ? 3.725 13.281 -6.385 1.00 69.44 217 PRO A CA 1
ATOM 1711 C C . PRO A 1 217 ? 4.617 13.321 -7.630 1.00 69.44 217 PRO A C 1
ATOM 1713 O O . PRO A 1 217 ? 5.799 12.983 -7.572 1.00 69.44 217 PRO A O 1
ATOM 1716 N N . ASP A 1 218 ? 4.028 13.683 -8.771 1.00 67.44 218 ASP A N 1
ATOM 1717 C CA . ASP A 1 218 ? 4.730 13.943 -10.038 1.00 67.44 218 ASP A CA 1
ATOM 1718 C C . ASP A 1 218 ? 5.623 12.801 -10.578 1.00 67.44 218 ASP A C 1
ATOM 1720 O O . ASP A 1 218 ? 6.375 12.975 -11.537 1.00 67.44 218 ASP A O 1
ATOM 1724 N N . GLY A 1 219 ? 5.494 11.589 -10.024 1.00 63.78 219 GLY A N 1
ATOM 1725 C CA . GLY A 1 219 ? 6.260 10.414 -10.445 1.00 63.78 219 GLY A CA 1
ATOM 1726 C C . GLY A 1 219 ? 7.733 10.431 -10.023 1.00 63.78 219 GLY A C 1
ATOM 1727 O O . GLY A 1 219 ? 8.529 9.706 -10.625 1.00 63.78 219 GLY A O 1
ATOM 1728 N N . GLU A 1 220 ? 8.101 11.226 -9.011 1.00 72.88 220 GLU A N 1
ATOM 1729 C CA . GLU A 1 220 ? 9.495 11.404 -8.563 1.00 72.88 220 GLU A CA 1
ATOM 1730 C C . GLU A 1 220 ? 10.092 10.173 -7.850 1.00 72.88 220 GLU A C 1
ATOM 1732 O O . GLU A 1 220 ? 11.312 10.045 -7.770 1.00 72.88 220 GLU A O 1
ATOM 1737 N N . GLN A 1 221 ? 9.258 9.211 -7.433 1.00 82.94 221 GLN A N 1
ATOM 1738 C CA . GLN A 1 221 ? 9.657 7.983 -6.723 1.00 82.94 221 GLN A CA 1
ATOM 1739 C C . GLN A 1 221 ? 10.470 8.246 -5.445 1.00 82.94 221 GLN A C 1
ATOM 1741 O O . GLN A 1 221 ? 11.501 7.610 -5.195 1.00 82.94 221 GLN A O 1
ATOM 1746 N N . ASP A 1 222 ? 10.007 9.212 -4.647 1.00 89.19 222 ASP A N 1
ATOM 1747 C CA . ASP A 1 222 ? 10.676 9.707 -3.441 1.00 89.19 222 ASP A CA 1
ATOM 1748 C C . ASP A 1 222 ? 11.009 8.597 -2.443 1.00 89.19 222 ASP A C 1
ATOM 1750 O O . ASP A 1 222 ? 12.083 8.614 -1.834 1.00 89.19 222 ASP A O 1
ATOM 1754 N N . LEU A 1 223 ? 10.091 7.648 -2.234 1.00 93.62 223 LEU A N 1
ATOM 1755 C CA . LEU A 1 223 ? 10.306 6.568 -1.277 1.00 93.62 223 LEU A CA 1
ATOM 1756 C C . LEU A 1 223 ? 11.376 5.611 -1.806 1.00 93.62 223 LEU A C 1
ATOM 1758 O O . LEU A 1 223 ? 12.272 5.235 -1.054 1.00 93.62 223 LEU A O 1
ATOM 1762 N N . GLY A 1 224 ? 11.317 5.258 -3.093 1.00 93.56 224 GLY A N 1
ATOM 1763 C CA . GLY A 1 224 ? 12.323 4.410 -3.737 1.00 93.56 224 GLY A CA 1
ATOM 1764 C C . GLY A 1 224 ? 13.732 4.995 -3.650 1.00 93.56 224 GLY A C 1
ATOM 1765 O O . GLY A 1 224 ? 14.655 4.318 -3.191 1.00 93.56 224 GLY A O 1
ATOM 1766 N N . GLU A 1 225 ? 13.896 6.265 -4.024 1.00 93.19 225 GLU A N 1
ATOM 1767 C CA . GLU A 1 225 ? 15.184 6.965 -3.929 1.00 93.19 225 GLU A CA 1
ATOM 1768 C C . GLU A 1 225 ? 15.657 7.070 -2.463 1.00 93.19 225 GLU A C 1
ATOM 1770 O O . GLU A 1 225 ? 16.832 6.832 -2.166 1.00 93.19 225 GLU A O 1
ATOM 1775 N N . ALA A 1 226 ? 14.748 7.331 -1.513 1.00 93.44 226 ALA A N 1
ATOM 1776 C CA . ALA A 1 226 ? 15.082 7.387 -0.089 1.00 93.44 226 ALA A CA 1
ATOM 1777 C C . ALA A 1 226 ? 15.551 6.034 0.475 1.00 93.44 226 ALA A C 1
ATOM 1779 O O . ALA A 1 226 ? 16.476 6.008 1.290 1.00 93.44 226 ALA A O 1
ATOM 1780 N N . LEU A 1 227 ? 14.977 4.906 0.038 1.00 94.12 227 LEU A N 1
ATOM 1781 C CA . LEU A 1 227 ? 15.445 3.578 0.454 1.00 94.12 227 LEU A CA 1
ATOM 1782 C C . LEU A 1 227 ? 16.891 3.335 0.002 1.00 94.12 227 LEU A C 1
ATOM 1784 O O . LEU A 1 227 ? 17.714 2.881 0.799 1.00 94.12 227 LEU A O 1
ATOM 1788 N N . TRP A 1 228 ? 17.219 3.683 -1.244 1.00 92.69 228 TRP A N 1
ATOM 1789 C CA . TRP A 1 228 ? 18.581 3.557 -1.770 1.00 92.69 228 TRP A CA 1
ATOM 1790 C C . TRP A 1 228 ? 19.577 4.496 -1.083 1.00 92.69 228 TRP A C 1
ATOM 1792 O O . TRP A 1 228 ? 20.738 4.123 -0.914 1.00 92.69 228 TRP A O 1
ATOM 1802 N N . ALA A 1 229 ? 19.139 5.678 -0.647 1.00 91.62 229 ALA A N 1
ATOM 1803 C CA . ALA A 1 229 ? 19.991 6.633 0.056 1.00 91.62 229 ALA A CA 1
ATOM 1804 C C . ALA A 1 229 ? 20.237 6.259 1.529 1.00 91.62 229 ALA A C 1
ATOM 1806 O O . ALA A 1 229 ? 21.357 6.392 2.023 1.00 91.62 229 ALA A O 1
ATOM 1807 N N . LEU A 1 230 ? 19.202 5.803 2.242 1.00 91.06 230 LEU A N 1
ATOM 1808 C CA . LEU A 1 230 ? 19.231 5.675 3.704 1.00 91.06 230 LEU A CA 1
ATOM 1809 C C . LEU A 1 230 ? 19.569 4.260 4.185 1.00 91.06 230 LEU A C 1
ATOM 1811 O O . LEU A 1 230 ? 20.244 4.094 5.202 1.00 91.06 230 LEU A O 1
ATOM 1815 N N . LEU A 1 231 ? 19.123 3.221 3.474 1.00 90.75 231 LEU A N 1
ATOM 1816 C CA . LEU A 1 231 ? 19.266 1.846 3.956 1.00 90.75 231 LEU A CA 1
ATOM 1817 C C . LEU A 1 231 ? 20.671 1.245 3.873 1.00 90.75 231 LEU A C 1
ATOM 1819 O O . LEU A 1 231 ? 20.926 0.342 4.672 1.00 90.75 231 LEU A O 1
ATOM 1823 N N . PRO A 1 232 ? 21.596 1.667 2.986 1.00 88.12 232 PRO A N 1
ATOM 1824 C CA . PRO A 1 232 ? 22.979 1.191 3.037 1.00 88.12 232 PRO A CA 1
ATOM 1825 C C . PRO A 1 232 ? 23.693 1.525 4.356 1.00 88.12 232 PRO A C 1
ATOM 1827 O O . PRO A 1 232 ? 24.586 0.777 4.763 1.00 88.12 232 PRO A O 1
ATOM 1830 N N . GLY A 1 233 ? 23.278 2.600 5.038 1.00 83.69 233 GLY A N 1
ATOM 1831 C CA . GLY A 1 233 ? 23.877 3.070 6.285 1.00 83.69 233 GLY A CA 1
ATOM 1832 C C . GLY A 1 233 ? 23.668 2.131 7.487 1.00 83.69 233 GLY A C 1
ATOM 1833 O O . GLY A 1 233 ? 22.748 1.306 7.490 1.00 83.69 233 GLY A O 1
ATOM 1834 N N . PRO A 1 234 ? 24.512 2.248 8.531 1.00 79.94 234 PRO A N 1
ATOM 1835 C CA . PRO A 1 234 ? 24.425 1.414 9.734 1.00 79.94 234 PRO A CA 1
ATOM 1836 C C . PRO A 1 234 ? 23.127 1.648 10.527 1.00 79.94 234 PRO A C 1
ATOM 1838 O O . PRO A 1 234 ? 22.578 0.707 11.094 1.00 79.94 234 PRO A O 1
ATOM 1841 N N . ASP A 1 235 ? 22.579 2.865 10.476 1.00 85.12 235 ASP A N 1
ATOM 1842 C CA . ASP A 1 235 ? 21.430 3.304 11.281 1.00 85.12 235 ASP A CA 1
ATOM 1843 C C . ASP A 1 235 ? 20.088 3.230 10.537 1.00 85.12 235 ASP A C 1
ATOM 1845 O O . ASP A 1 235 ? 19.151 3.973 10.836 1.00 85.12 235 ASP A O 1
ATOM 1849 N N . SER A 1 236 ? 19.967 2.301 9.584 1.00 85.69 236 SER A N 1
ATOM 1850 C CA . SER A 1 236 ? 18.789 2.125 8.711 1.00 85.69 236 SER A CA 1
ATOM 1851 C C . SER A 1 236 ? 17.444 1.931 9.437 1.00 85.69 236 SER A C 1
ATOM 1853 O O . SER A 1 236 ? 16.386 2.080 8.829 1.00 85.69 236 SER A O 1
ATOM 1855 N N . ARG A 1 237 ? 17.467 1.609 10.737 1.00 89.06 237 ARG A N 1
ATOM 1856 C CA . ARG A 1 237 ? 16.282 1.413 11.595 1.00 89.06 237 ARG A CA 1
ATOM 1857 C C . ARG A 1 237 ? 16.192 2.420 12.751 1.00 89.06 237 ARG A C 1
ATOM 1859 O O . ARG A 1 237 ? 15.417 2.217 13.683 1.00 89.06 237 ARG A O 1
ATOM 1866 N N . SER A 1 238 ? 16.987 3.489 12.709 1.00 90.25 238 SER A N 1
ATOM 1867 C CA . SER A 1 238 ? 16.894 4.606 13.656 1.00 90.25 238 SER A CA 1
ATOM 1868 C C . SER A 1 238 ? 15.553 5.331 13.535 1.00 90.25 238 SER A C 1
ATOM 1870 O O . SER A 1 238 ? 14.905 5.323 12.486 1.00 90.25 238 SER A O 1
ATOM 1872 N N . GLU A 1 239 ? 15.128 5.996 14.609 1.00 89.50 239 GLU A N 1
ATOM 1873 C CA 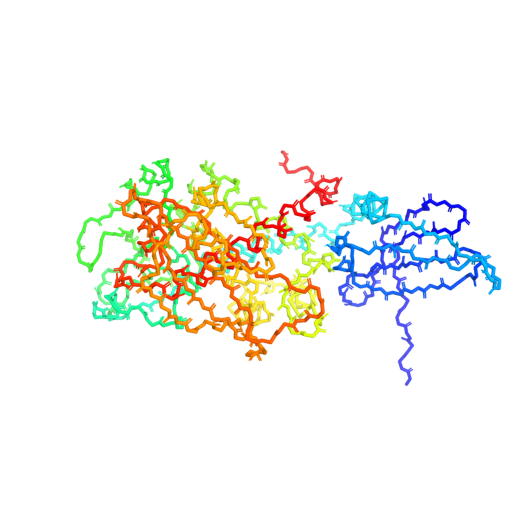. GLU A 1 239 ? 13.866 6.740 14.621 1.00 89.50 239 GLU A CA 1
ATOM 1874 C C . GLU A 1 239 ? 13.827 7.859 13.572 1.00 89.50 239 GLU A C 1
ATOM 1876 O O . GLU A 1 239 ? 12.790 8.060 12.935 1.00 89.50 239 GLU A O 1
ATOM 1881 N N . GLU A 1 240 ? 14.961 8.523 13.341 1.00 91.12 240 GLU A N 1
ATOM 1882 C CA . GLU A 1 240 ? 15.131 9.530 12.292 1.00 91.12 240 GLU A CA 1
ATOM 1883 C C . GLU A 1 240 ? 14.902 8.929 10.901 1.00 91.12 240 GLU A C 1
ATOM 1885 O O . GLU A 1 240 ? 14.064 9.424 10.145 1.00 91.12 240 GLU A O 1
ATOM 1890 N N . THR A 1 241 ? 15.570 7.811 10.589 1.00 92.31 241 THR A N 1
ATOM 1891 C CA . THR A 1 241 ? 15.431 7.136 9.288 1.00 92.31 241 THR A CA 1
ATOM 1892 C C . THR A 1 241 ? 13.995 6.690 9.047 1.00 92.31 241 THR A C 1
ATOM 1894 O O . THR A 1 241 ? 13.421 6.964 7.992 1.00 92.31 241 THR A O 1
ATOM 1897 N N . LEU A 1 242 ? 13.374 6.057 10.043 1.00 92.94 242 LEU A N 1
ATOM 1898 C CA . LEU A 1 242 ? 11.985 5.618 9.947 1.00 92.94 242 LEU A CA 1
ATOM 1899 C C . LEU A 1 242 ? 11.023 6.804 9.772 1.00 92.94 242 LEU A C 1
ATOM 1901 O O . LEU A 1 242 ? 10.050 6.710 9.030 1.00 92.94 242 LEU A O 1
ATOM 1905 N N . THR A 1 243 ? 11.272 7.933 10.435 1.00 92.12 243 THR A N 1
ATOM 1906 C CA . THR A 1 243 ? 10.444 9.142 10.285 1.00 92.12 243 THR A CA 1
ATOM 1907 C C . THR A 1 243 ? 10.590 9.760 8.897 1.00 92.12 243 THR A C 1
ATOM 1909 O O . THR A 1 243 ? 9.584 10.133 8.294 1.00 92.12 243 THR A O 1
ATOM 1912 N N . ASN A 1 244 ? 11.808 9.800 8.353 1.00 92.69 244 ASN A N 1
ATOM 1913 C CA . ASN A 1 244 ? 12.063 10.278 6.996 1.00 92.69 244 ASN A CA 1
ATOM 1914 C C . ASN A 1 244 ? 11.351 9.398 5.952 1.00 92.69 244 ASN A C 1
ATOM 1916 O O . ASN A 1 244 ? 10.570 9.900 5.145 1.00 92.69 244 ASN A O 1
ATOM 1920 N N . LEU A 1 245 ? 11.514 8.074 6.040 1.00 94.06 245 LEU A N 1
ATOM 1921 C CA . LEU A 1 245 ? 10.853 7.121 5.140 1.00 94.06 245 LEU A CA 1
ATOM 1922 C C . LEU A 1 245 ? 9.320 7.156 5.260 1.00 94.06 245 LEU A C 1
ATOM 1924 O O . LEU A 1 245 ? 8.616 7.057 4.253 1.00 94.06 245 LEU A O 1
ATOM 1928 N N . ALA A 1 246 ? 8.784 7.351 6.469 1.00 91.94 246 ALA A N 1
ATOM 1929 C CA . ALA A 1 246 ? 7.351 7.560 6.672 1.00 91.94 246 ALA A CA 1
ATOM 1930 C C . ALA A 1 246 ? 6.849 8.833 5.968 1.00 91.94 246 ALA A C 1
ATOM 1932 O O . ALA A 1 246 ? 5.773 8.821 5.373 1.00 91.94 246 ALA A O 1
ATOM 1933 N N . GLY A 1 247 ? 7.630 9.917 6.012 1.00 90.62 247 GLY A N 1
ATOM 1934 C CA . GLY A 1 247 ? 7.313 11.172 5.327 1.00 90.62 247 GLY A CA 1
ATOM 1935 C C . GLY A 1 247 ? 7.375 11.047 3.804 1.00 90.62 247 GLY A C 1
ATOM 1936 O O . GLY A 1 247 ? 6.430 11.438 3.122 1.00 90.62 247 GLY A O 1
ATOM 1937 N N . LYS A 1 248 ? 8.452 10.451 3.279 1.00 92.06 248 LYS A N 1
ATOM 1938 C CA . LYS A 1 248 ? 8.684 10.255 1.837 1.00 92.06 248 LYS A CA 1
ATOM 1939 C C . LYS A 1 248 ? 7.681 9.308 1.178 1.00 92.06 248 LYS A C 1
ATOM 1941 O O . LYS A 1 248 ? 7.349 9.485 0.014 1.00 92.06 248 LYS A O 1
ATOM 1946 N N . GLY A 1 249 ? 7.170 8.340 1.936 1.00 90.94 249 GLY A N 1
ATOM 1947 C CA . GLY A 1 249 ? 6.200 7.350 1.474 1.00 90.94 249 GLY A CA 1
ATOM 1948 C C . GLY A 1 249 ? 4.775 7.551 1.977 1.00 90.94 249 GLY A C 1
ATOM 1949 O O . GLY A 1 249 ? 4.040 6.572 2.034 1.00 90.94 249 GLY A O 1
ATOM 1950 N N . ARG A 1 250 ? 4.373 8.752 2.420 1.00 89.62 250 ARG A N 1
ATOM 1951 C CA . ARG A 1 250 ? 3.104 8.953 3.152 1.00 89.62 250 ARG A CA 1
ATOM 1952 C C . ARG A 1 250 ? 1.896 8.289 2.478 1.00 89.62 250 ARG A C 1
ATOM 1954 O O . ARG A 1 250 ? 1.186 7.534 3.132 1.00 89.62 250 ARG A O 1
ATOM 1961 N N . GLU A 1 251 ? 1.695 8.540 1.187 1.00 87.88 251 GLU A N 1
ATOM 1962 C CA . GLU A 1 251 ? 0.562 7.991 0.429 1.00 87.88 251 GLU A CA 1
ATOM 1963 C C . GLU A 1 251 ? 0.644 6.463 0.297 1.00 87.88 251 GLU A C 1
ATOM 1965 O O . GLU A 1 251 ? -0.351 5.764 0.492 1.00 87.88 251 GLU A O 1
ATOM 1970 N N . PHE A 1 252 ? 1.844 5.934 0.047 1.00 93.50 252 PHE A N 1
ATOM 1971 C CA . PHE A 1 252 ? 2.096 4.496 0.051 1.00 93.50 252 PHE A CA 1
ATOM 1972 C C . PHE A 1 252 ? 1.726 3.857 1.396 1.00 93.50 252 PHE A C 1
ATOM 1974 O O . PHE A 1 252 ? 1.038 2.836 1.428 1.00 93.50 252 PHE A O 1
ATOM 1981 N N . TRP A 1 253 ? 2.127 4.463 2.517 1.00 94.00 253 TRP A N 1
ATOM 1982 C CA . TRP A 1 253 ? 1.831 3.935 3.850 1.00 94.00 253 TRP A CA 1
ATOM 1983 C C . TRP A 1 253 ? 0.342 3.988 4.181 1.00 94.00 253 TRP A C 1
ATOM 1985 O O . TRP A 1 253 ? -0.177 3.024 4.747 1.00 94.00 253 TRP A O 1
ATOM 1995 N N . THR A 1 254 ? -0.360 5.059 3.801 1.00 92.06 254 THR A N 1
ATOM 1996 C CA . THR A 1 254 ? -1.820 5.162 3.946 1.00 92.06 254 THR A CA 1
ATOM 1997 C C . THR A 1 254 ? -2.523 4.050 3.157 1.00 92.06 254 THR A C 1
ATOM 1999 O O . THR A 1 254 ? -3.361 3.338 3.714 1.00 92.06 254 THR A O 1
ATOM 2002 N N . ARG A 1 255 ? -2.122 3.822 1.899 1.00 94.50 255 ARG A N 1
ATOM 2003 C CA . ARG A 1 255 ? -2.628 2.742 1.030 1.00 94.50 255 ARG A CA 1
ATOM 2004 C C . ARG A 1 255 ? -2.368 1.353 1.587 1.00 94.50 255 ARG A C 1
ATOM 2006 O O . ARG A 1 255 ? -3.293 0.552 1.700 1.00 94.50 255 ARG A O 1
ATOM 2013 N N . MET A 1 256 ? -1.122 1.076 1.962 1.00 96.88 256 MET A N 1
ATOM 2014 C CA . MET A 1 256 ? -0.722 -0.210 2.529 1.00 96.88 256 MET A CA 1
ATOM 2015 C C . MET A 1 256 ? -1.447 -0.477 3.852 1.00 96.88 256 MET A C 1
ATOM 2017 O O . MET A 1 256 ? -1.941 -1.579 4.070 1.00 96.88 256 MET A O 1
ATOM 2021 N N . THR A 1 257 ? -1.580 0.533 4.714 1.00 96.44 257 THR A N 1
ATOM 2022 C CA . THR A 1 257 ? -2.338 0.422 5.969 1.00 96.44 257 THR A CA 1
ATOM 2023 C C . THR A 1 257 ? -3.802 0.101 5.696 1.00 96.44 257 THR A C 1
ATOM 2025 O O . THR A 1 257 ? -4.344 -0.813 6.310 1.00 96.44 257 THR A O 1
ATOM 2028 N N . ALA A 1 258 ? -4.444 0.805 4.761 1.00 96.56 258 ALA A N 1
ATOM 2029 C CA . ALA A 1 258 ? -5.832 0.543 4.398 1.00 96.56 258 ALA A CA 1
ATOM 2030 C C . ALA A 1 258 ? -6.016 -0.867 3.811 1.00 96.56 258 ALA A C 1
ATOM 2032 O O . ALA A 1 258 ? -6.938 -1.583 4.205 1.00 96.56 258 ALA A O 1
ATOM 2033 N N . TYR A 1 259 ? -5.100 -1.292 2.934 1.00 97.94 259 TYR A N 1
ATOM 2034 C CA . TYR A 1 259 ? -5.068 -2.646 2.383 1.00 97.94 259 TYR A CA 1
ATOM 2035 C C . TYR A 1 259 ? -4.968 -3.694 3.483 1.00 97.94 259 TYR A C 1
ATOM 2037 O O . TYR A 1 259 ? -5.848 -4.538 3.595 1.00 97.94 259 TYR A O 1
ATOM 2045 N N . LEU A 1 260 ? -3.960 -3.608 4.351 1.00 97.81 260 LEU A N 1
ATOM 2046 C CA . LEU A 1 260 ? -3.779 -4.563 5.441 1.00 97.81 260 LEU A CA 1
ATOM 2047 C C . LEU A 1 260 ? -4.942 -4.538 6.427 1.00 97.81 260 LEU A C 1
ATOM 2049 O O . LEU A 1 260 ? -5.334 -5.590 6.920 1.00 97.81 260 LEU A O 1
ATOM 2053 N N . ARG A 1 261 ? -5.530 -3.367 6.689 1.00 97.50 261 ARG A N 1
ATOM 2054 C CA . ARG A 1 261 ? -6.703 -3.214 7.555 1.00 97.50 261 ARG A CA 1
ATOM 2055 C C . ARG A 1 261 ? -7.903 -3.999 7.042 1.00 97.50 261 ARG A C 1
ATOM 2057 O O . ARG A 1 261 ? -8.574 -4.651 7.841 1.00 97.50 261 ARG A O 1
ATOM 2064 N N . LEU A 1 262 ? -8.169 -3.901 5.743 1.00 97.88 262 LEU A N 1
ATOM 2065 C CA . LEU A 1 262 ? -9.404 -4.372 5.120 1.00 97.88 262 LEU A CA 1
ATOM 2066 C C . LEU A 1 262 ? -9.228 -5.641 4.283 1.00 97.88 262 LEU A C 1
ATOM 2068 O O . LEU A 1 262 ? -10.229 -6.148 3.794 1.00 97.88 262 LEU A O 1
ATOM 2072 N N . GLN A 1 263 ? -8.008 -6.175 4.133 1.00 97.06 263 GLN A N 1
ATOM 2073 C CA . GLN A 1 263 ? -7.696 -7.300 3.239 1.00 97.06 263 GLN A CA 1
ATOM 2074 C C . GLN A 1 263 ? -8.704 -8.459 3.329 1.00 97.06 263 GLN A C 1
ATOM 2076 O O . GLN A 1 263 ? -9.185 -8.878 2.274 1.00 97.06 263 GLN A O 1
ATOM 2081 N N . PRO A 1 264 ? -9.111 -8.937 4.527 1.00 95.94 264 PRO A N 1
ATOM 2082 C CA . PRO A 1 264 ? -10.058 -10.047 4.623 1.00 95.94 264 PRO A CA 1
ATOM 2083 C C . PRO A 1 264 ? -11.448 -9.735 4.067 1.00 95.94 264 PRO A C 1
ATOM 2085 O O . PRO A 1 264 ? -12.218 -10.655 3.844 1.00 95.94 264 PRO A O 1
ATOM 2088 N N . LEU A 1 265 ? -11.785 -8.464 3.856 1.00 96.81 265 LEU A N 1
ATOM 2089 C CA . LEU A 1 265 ? -13.083 -7.996 3.370 1.00 96.81 265 LEU A CA 1
ATOM 2090 C C . LEU A 1 265 ? -13.033 -7.563 1.900 1.00 96.81 265 LEU A C 1
ATOM 2092 O O . LEU A 1 265 ? -14.071 -7.378 1.286 1.00 96.81 265 LEU A O 1
ATOM 2096 N N . LEU A 1 266 ? -11.851 -7.403 1.293 1.00 96.50 266 LEU A N 1
ATOM 2097 C CA . LEU A 1 266 ? -11.765 -6.871 -0.075 1.00 96.50 266 LEU A CA 1
ATOM 2098 C C . LEU A 1 266 ? -12.400 -7.792 -1.120 1.00 96.50 266 LEU A C 1
ATOM 2100 O O . LEU A 1 266 ? -12.889 -7.307 -2.132 1.00 96.50 266 LEU A O 1
ATOM 2104 N N . HIS A 1 267 ? -12.413 -9.102 -0.871 1.00 94.81 267 HIS A N 1
ATOM 2105 C CA . HIS A 1 267 ? -13.007 -10.086 -1.775 1.00 94.81 267 HIS A CA 1
ATOM 2106 C C . HIS A 1 267 ? -14.544 -10.053 -1.796 1.00 94.81 267 HIS A C 1
ATOM 2108 O O . HIS A 1 267 ? -15.140 -10.636 -2.698 1.00 94.81 267 HIS A O 1
ATOM 2114 N N . THR A 1 268 ? -15.186 -9.409 -0.814 1.00 95.69 268 THR A N 1
ATOM 2115 C CA . THR A 1 268 ? -16.651 -9.268 -0.765 1.00 95.69 268 THR A CA 1
ATOM 2116 C C . THR A 1 268 ? -17.145 -8.049 -1.542 1.00 95.69 268 THR A C 1
ATOM 2118 O O . THR A 1 268 ? -18.346 -7.887 -1.757 1.00 95.69 268 THR A O 1
ATOM 2121 N N . VAL A 1 269 ? -16.219 -7.194 -1.982 1.00 96.88 269 VAL A N 1
ATOM 2122 C CA . VAL A 1 269 ? -16.511 -6.008 -2.779 1.00 96.88 269 VAL A CA 1
ATOM 2123 C C . VAL A 1 269 ? -16.346 -6.347 -4.254 1.00 96.88 269 VAL A C 1
ATOM 2125 O O . VAL A 1 269 ? -15.315 -6.874 -4.664 1.00 96.88 269 VAL A O 1
ATOM 2128 N N . ASP A 1 270 ? -17.350 -6.000 -5.051 1.00 95.75 270 ASP A N 1
ATOM 2129 C CA . ASP A 1 270 ? -17.344 -6.077 -6.511 1.00 95.75 270 ASP A CA 1
ATOM 2130 C C . ASP A 1 270 ? -17.047 -4.677 -7.087 1.00 95.75 270 ASP A C 1
ATOM 2132 O O . ASP A 1 270 ? -17.947 -3.830 -7.154 1.00 95.75 270 ASP A O 1
ATOM 2136 N N . PRO A 1 271 ? -15.775 -4.368 -7.416 1.00 93.94 271 PRO A N 1
ATOM 2137 C CA . PRO A 1 271 ? -15.402 -3.105 -8.028 1.00 93.94 271 PRO A CA 1
ATOM 2138 C C . PRO A 1 271 ? -15.618 -3.137 -9.544 1.00 93.94 271 PRO A C 1
ATOM 2140 O O . PRO A 1 271 ? -15.029 -3.948 -10.259 1.00 93.94 271 PRO A O 1
ATOM 2143 N N . ARG A 1 272 ? -16.366 -2.160 -10.050 1.00 93.88 272 ARG A N 1
ATOM 2144 C CA . ARG A 1 272 ? -16.647 -1.967 -11.474 1.00 93.88 272 ARG A CA 1
ATOM 2145 C C . ARG A 1 272 ? -16.207 -0.588 -11.943 1.00 93.88 272 ARG A C 1
ATOM 2147 O O . ARG A 1 272 ? -16.129 0.367 -11.165 1.00 93.88 272 ARG A O 1
ATOM 2154 N N . GLU A 1 273 ? -15.942 -0.495 -13.238 1.00 91.50 273 GLU A N 1
ATOM 2155 C CA . GLU A 1 273 ? -15.792 0.773 -13.943 1.00 91.50 273 GLU A CA 1
ATOM 2156 C C . GLU A 1 273 ? -17.057 1.036 -14.756 1.00 91.50 273 GLU A C 1
ATOM 2158 O O . GLU A 1 273 ? -17.507 0.157 -15.491 1.00 91.50 273 GLU A O 1
ATOM 2163 N N . SER A 1 274 ? -17.610 2.240 -14.641 1.00 92.31 274 SER A N 1
ATOM 2164 C CA . SER A 1 274 ? -18.872 2.614 -15.282 1.00 92.31 274 SER A CA 1
ATOM 2165 C C . SER A 1 274 ? -18.750 3.962 -15.983 1.00 92.31 274 SER A C 1
ATOM 2167 O O . SER A 1 274 ? -18.041 4.849 -15.513 1.00 92.31 274 SER A O 1
ATOM 2169 N N . ASP A 1 275 ? -19.430 4.141 -17.113 1.00 91.44 275 ASP A N 1
ATOM 2170 C CA . ASP A 1 275 ? -19.474 5.446 -17.786 1.00 91.44 275 ASP A CA 1
ATOM 2171 C C . ASP A 1 275 ? -20.411 6.430 -17.046 1.00 91.44 275 ASP A C 1
ATOM 2173 O O . ASP A 1 275 ? -20.157 7.644 -17.053 1.00 91.44 275 ASP A O 1
ATOM 2177 N N . ASP A 1 276 ? -21.431 5.888 -16.364 1.00 92.81 276 ASP A N 1
ATOM 2178 C CA . ASP A 1 276 ? -22.428 6.579 -15.532 1.00 92.81 276 ASP A CA 1
ATOM 2179 C C . ASP A 1 276 ? -22.823 5.699 -14.328 1.00 92.81 276 ASP A C 1
ATOM 2181 O O . ASP A 1 276 ? -23.847 5.006 -14.333 1.00 92.81 276 ASP A O 1
ATOM 2185 N N . ALA A 1 277 ? -21.996 5.716 -13.278 1.00 93.94 277 ALA A N 1
ATOM 2186 C CA . ALA A 1 277 ? -22.246 4.903 -12.084 1.00 93.94 277 ALA A CA 1
ATOM 2187 C C . ALA A 1 277 ? -23.576 5.245 -11.367 1.00 93.94 277 ALA A C 1
ATOM 2189 O O . ALA A 1 277 ? -24.249 4.323 -10.899 1.00 93.94 277 ALA A O 1
ATOM 2190 N N . PRO A 1 278 ? -24.000 6.525 -11.257 1.00 93.50 278 PRO A N 1
ATOM 2191 C CA . PRO A 1 278 ? -25.321 6.859 -10.728 1.00 93.50 278 PRO A CA 1
ATOM 2192 C C . PRO A 1 278 ? -26.483 6.263 -11.530 1.00 93.50 278 PRO A C 1
ATOM 2194 O O . PRO A 1 278 ? -27.409 5.723 -10.921 1.00 93.50 278 PRO A O 1
ATOM 2197 N N . GLY A 1 279 ? -26.432 6.339 -12.863 1.00 93.31 279 GLY A N 1
ATOM 2198 C CA . GLY A 1 279 ? -27.457 5.759 -13.733 1.00 93.31 279 GLY A CA 1
ATOM 2199 C C . GLY A 1 279 ? -27.513 4.233 -13.644 1.00 93.31 279 GLY A C 1
ATOM 2200 O O . GLY A 1 279 ? -28.602 3.661 -13.574 1.00 93.31 279 GLY A O 1
ATOM 2201 N N . GLU A 1 280 ? -26.355 3.568 -13.564 1.00 94.00 280 GLU A N 1
ATOM 2202 C CA . GLU A 1 280 ? -26.270 2.116 -13.346 1.00 94.00 280 GLU A CA 1
ATOM 2203 C C . GLU A 1 280 ? -26.921 1.709 -12.015 1.00 94.00 280 GLU A C 1
ATOM 2205 O O . GLU A 1 280 ? -27.719 0.772 -11.979 1.00 94.00 280 GLU A O 1
ATOM 2210 N N . ALA A 1 281 ? -26.674 2.457 -10.934 1.00 92.81 281 ALA A N 1
ATOM 2211 C CA . ALA A 1 281 ? -27.288 2.182 -9.637 1.00 92.81 281 ALA A CA 1
ATOM 2212 C C . ALA A 1 281 ? -28.826 2.281 -9.679 1.00 92.81 281 ALA A C 1
ATOM 2214 O O . ALA A 1 281 ? -29.523 1.421 -9.133 1.00 92.81 281 ALA A O 1
ATOM 2215 N N . GLU A 1 282 ? -29.365 3.305 -10.347 1.00 91.62 282 GLU A N 1
ATOM 2216 C CA . GLU A 1 282 ? -30.812 3.474 -10.521 1.00 91.62 282 GLU A CA 1
ATOM 2217 C C . GLU A 1 282 ? -31.421 2.358 -11.384 1.00 91.62 282 GLU A C 1
ATOM 2219 O O . GLU A 1 282 ? -32.486 1.834 -11.045 1.00 91.62 282 GLU A O 1
ATOM 2224 N N . ALA A 1 283 ? -30.732 1.948 -12.453 1.00 92.06 283 ALA A N 1
ATOM 2225 C CA . ALA A 1 283 ? -31.149 0.839 -13.312 1.00 92.06 283 ALA A CA 1
ATOM 2226 C C . ALA A 1 283 ? -31.169 -0.508 -12.568 1.00 92.06 283 ALA A C 1
ATOM 2228 O O . ALA A 1 283 ? -32.035 -1.345 -12.828 1.00 92.06 283 ALA A O 1
ATOM 2229 N N . GLU A 1 284 ? -30.268 -0.698 -11.602 1.00 92.12 284 GLU A N 1
ATOM 2230 C CA . GLU A 1 284 ? -30.255 -1.855 -10.702 1.00 92.12 284 GLU A CA 1
ATOM 2231 C C . GLU A 1 284 ? -31.282 -1.762 -9.552 1.00 92.12 284 GLU A C 1
ATOM 2233 O O . GLU A 1 284 ? -31.339 -2.646 -8.695 1.00 92.12 284 GLU A O 1
ATOM 2238 N N . GLY A 1 285 ? -32.114 -0.715 -9.515 1.00 89.38 285 GLY A N 1
ATOM 2239 C CA . GLY A 1 285 ? -33.164 -0.538 -8.507 1.00 89.38 285 GLY A CA 1
ATOM 2240 C C . GLY A 1 285 ? -32.661 -0.055 -7.142 1.00 89.38 285 GLY A C 1
ATOM 2241 O O . GLY A 1 285 ? -33.418 -0.078 -6.165 1.00 89.38 285 GLY A O 1
ATOM 2242 N N . LEU A 1 286 ? -31.408 0.400 -7.055 1.00 91.62 286 LEU A N 1
ATOM 2243 C CA . LEU A 1 286 ? -30.817 0.897 -5.818 1.00 91.62 286 LEU A CA 1
ATOM 2244 C C . LEU A 1 286 ? -31.298 2.327 -5.531 1.00 91.62 286 LEU A C 1
ATOM 2246 O O . LEU A 1 286 ? -31.277 3.211 -6.388 1.00 91.62 286 LEU A O 1
ATOM 2250 N N . LYS A 1 287 ? -31.711 2.590 -4.287 1.00 90.44 287 LYS A N 1
ATOM 2251 C CA . LYS A 1 287 ? -32.203 3.908 -3.869 1.00 90.44 287 LYS A CA 1
ATOM 2252 C C . LYS A 1 287 ? -31.097 4.709 -3.211 1.00 90.44 287 LYS A C 1
ATOM 2254 O O . LYS A 1 287 ? -30.461 4.252 -2.261 1.00 90.44 287 LYS A O 1
ATOM 2259 N N . LYS A 1 288 ? -30.921 5.944 -3.670 1.00 89.38 288 LYS A N 1
ATOM 2260 C CA . LYS A 1 288 ? -29.969 6.895 -3.097 1.00 89.38 288 LYS A CA 1
ATOM 2261 C C . LYS A 1 288 ? -30.281 7.190 -1.629 1.00 89.38 288 LYS A C 1
ATOM 2263 O O . LYS A 1 288 ? -31.430 7.444 -1.265 1.00 89.38 288 LYS A O 1
ATOM 2268 N N . ARG A 1 289 ? -29.241 7.200 -0.796 1.00 88.00 289 ARG A N 1
ATOM 2269 C CA . ARG A 1 289 ? -29.336 7.463 0.649 1.00 88.00 289 ARG A CA 1
ATOM 2270 C C . ARG A 1 289 ? -28.514 8.652 1.093 1.00 88.00 289 ARG A C 1
ATOM 2272 O O . ARG A 1 289 ? -28.983 9.458 1.886 1.00 88.00 289 ARG A O 1
ATOM 2279 N N . GLU A 1 290 ? -27.301 8.758 0.575 1.00 89.06 290 GLU A N 1
ATOM 2280 C CA . GLU A 1 290 ? -26.325 9.725 1.052 1.00 89.06 290 GLU A CA 1
ATOM 2281 C C . GLU A 1 290 ? -25.474 10.224 -0.109 1.00 89.06 290 GLU A C 1
ATOM 2283 O O . GLU A 1 290 ? -25.257 9.512 -1.094 1.00 89.06 290 GLU A O 1
ATOM 2288 N N . ARG A 1 291 ? -25.003 11.465 0.003 1.00 90.31 291 ARG A N 1
ATOM 2289 C CA . ARG A 1 291 ? -24.051 12.060 -0.926 1.00 90.31 291 ARG A CA 1
ATOM 2290 C C . ARG A 1 291 ? -23.068 12.921 -0.151 1.00 90.31 291 ARG A C 1
ATOM 2292 O O . ARG A 1 291 ? -23.492 13.771 0.627 1.00 90.31 291 ARG A O 1
ATOM 2299 N N . PHE A 1 292 ? -21.784 12.736 -0.418 1.00 90.56 292 PHE A N 1
ATOM 2300 C CA . PHE A 1 292 ? -20.709 13.538 0.155 1.00 90.56 292 PHE A CA 1
ATOM 2301 C C . PHE A 1 292 ? -19.567 13.695 -0.851 1.00 90.56 292 PHE A C 1
ATOM 2303 O O . PHE A 1 292 ? -19.476 12.951 -1.828 1.00 90.56 292 PHE A O 1
ATOM 2310 N N . SER A 1 293 ? -18.705 14.680 -0.620 1.00 85.50 293 SER A N 1
ATOM 2311 C CA . SER A 1 293 ? -17.483 14.864 -1.402 1.00 85.50 293 SER A CA 1
ATOM 2312 C C . SER A 1 293 ? -16.309 14.209 -0.682 1.00 85.50 293 SER A C 1
ATOM 2314 O O . SER A 1 293 ? -16.161 14.352 0.530 1.00 85.50 293 SER A O 1
ATOM 2316 N N . MET A 1 294 ? -15.471 13.498 -1.428 1.00 83.50 294 MET A N 1
ATOM 2317 C CA . MET A 1 294 ? -14.288 12.802 -0.934 1.00 83.50 294 MET A CA 1
ATOM 2318 C C . MET A 1 294 ? -13.052 13.290 -1.690 1.00 83.50 294 MET A C 1
ATOM 2320 O O . MET A 1 294 ? -13.044 13.337 -2.918 1.00 83.50 294 MET A O 1
ATOM 2324 N N . MET A 1 295 ? -11.992 13.633 -0.963 1.00 71.94 295 MET A N 1
ATOM 2325 C CA . MET A 1 295 ? -10.710 14.030 -1.551 1.00 71.94 295 MET A CA 1
ATOM 2326 C C . MET A 1 295 ? -9.841 12.812 -1.875 1.00 71.94 295 MET A C 1
ATOM 2328 O O . MET A 1 295 ? -9.652 11.938 -1.029 1.00 71.94 295 MET A O 1
ATOM 2332 N N . SER A 1 296 ? -9.223 12.812 -3.055 1.00 62.53 296 SER A N 1
ATOM 2333 C CA . SER A 1 296 ? -8.010 12.037 -3.320 1.00 62.53 296 SER A CA 1
ATOM 2334 C C . SER A 1 296 ? -6.827 12.728 -2.635 1.00 62.53 296 SER A C 1
ATOM 2336 O O . SER A 1 296 ? -6.522 13.879 -2.943 1.00 62.53 296 SER A O 1
ATOM 2338 N N . ARG A 1 297 ? -6.153 12.056 -1.699 1.00 56.16 297 ARG A N 1
ATOM 2339 C CA . ARG A 1 297 ? -4.830 12.483 -1.201 1.00 56.16 297 ARG A CA 1
ATOM 2340 C C . ARG A 1 297 ? -3.734 11.925 -2.128 1.00 56.16 297 ARG A C 1
ATOM 2342 O O . ARG A 1 297 ? -4.019 10.936 -2.806 1.00 56.16 297 ARG A O 1
ATOM 2349 N N . PRO A 1 298 ? -2.542 12.556 -2.244 1.00 42.31 298 PRO A N 1
ATOM 2350 C CA . PRO A 1 298 ? -1.937 13.569 -1.363 1.00 42.31 298 PRO A CA 1
ATOM 2351 C C . PRO A 1 298 ? -1.836 15.009 -1.916 1.00 42.31 298 PRO A C 1
ATOM 2353 O O . PRO A 1 298 ? -1.401 15.892 -1.181 1.00 42.31 298 PRO A O 1
ATOM 2356 N N . ASP A 1 299 ? -2.228 15.282 -3.159 1.00 43.41 299 ASP A N 1
ATOM 2357 C CA . ASP A 1 299 ? -2.003 16.574 -3.837 1.00 43.41 299 ASP A CA 1
ATOM 2358 C C . ASP A 1 299 ? -3.244 17.484 -3.908 1.00 43.41 299 ASP A C 1
ATOM 2360 O O . ASP A 1 299 ? -3.188 18.553 -4.512 1.00 43.41 299 ASP A O 1
ATOM 2364 N N . HIS A 1 300 ? -4.369 17.081 -3.304 1.00 48.91 300 HIS A N 1
ATOM 2365 C CA . HIS A 1 300 ? -5.652 17.788 -3.408 1.00 48.91 300 HIS A CA 1
ATOM 2366 C C . HIS A 1 300 ? -6.137 17.999 -4.856 1.00 48.91 300 HIS A C 1
ATOM 2368 O O . HIS A 1 300 ? -7.034 18.812 -5.080 1.00 48.91 300 HIS A O 1
ATOM 2374 N N . SER A 1 301 ? -5.589 17.290 -5.851 1.00 53.56 301 SER A N 1
ATOM 2375 C CA . SER A 1 301 ? -5.894 17.607 -7.252 1.00 53.56 301 SER A CA 1
ATOM 2376 C C . SER A 1 301 ? -7.222 17.024 -7.728 1.00 53.56 301 SER A C 1
ATOM 2378 O O . SER A 1 301 ? -7.759 17.478 -8.741 1.00 53.56 301 SER A O 1
ATOM 2380 N N . ARG A 1 302 ? -7.779 16.033 -7.011 1.00 69.19 302 ARG A N 1
ATOM 2381 C CA . ARG A 1 302 ? -9.026 15.364 -7.406 1.00 69.19 302 ARG A CA 1
ATOM 2382 C C . ARG A 1 302 ? -10.023 15.216 -6.274 1.00 69.19 302 ARG A C 1
ATOM 2384 O O . ARG A 1 302 ? -9.767 14.571 -5.258 1.00 69.19 302 ARG A O 1
ATOM 2391 N N . MET A 1 303 ? -11.202 15.762 -6.525 1.00 81.00 303 MET A N 1
ATOM 2392 C CA . MET A 1 303 ? -12.403 15.557 -5.736 1.00 81.00 303 MET A CA 1
ATOM 2393 C C . MET A 1 303 ? -13.256 14.480 -6.400 1.00 81.00 303 MET A C 1
ATOM 2395 O O . MET A 1 303 ? -13.400 14.463 -7.622 1.00 81.00 303 MET A O 1
ATOM 2399 N N . PHE A 1 304 ? -13.834 13.600 -5.594 1.00 87.31 304 PHE A N 1
ATOM 2400 C CA . PHE A 1 304 ? -14.863 12.661 -6.013 1.00 87.31 304 PHE A CA 1
ATOM 2401 C C . PHE A 1 304 ? -16.175 13.024 -5.333 1.00 87.31 304 PHE A C 1
ATOM 2403 O O . PHE A 1 304 ? -16.227 13.222 -4.119 1.00 87.31 304 PHE A O 1
ATOM 2410 N N . VAL A 1 305 ? -17.253 13.039 -6.103 1.00 92.00 305 VAL A N 1
ATOM 2411 C CA . VAL A 1 305 ? -18.606 13.001 -5.565 1.00 92.00 305 VAL A CA 1
ATOM 2412 C C . VAL A 1 305 ? -18.953 11.544 -5.315 1.00 92.00 305 VAL A C 1
ATOM 2414 O O . VAL A 1 305 ? -19.073 10.753 -6.253 1.00 92.00 305 VAL A O 1
ATOM 2417 N N . VAL A 1 306 ? -19.141 11.202 -4.047 1.00 93.88 306 VAL A N 1
ATOM 2418 C CA . VAL A 1 306 ? -19.559 9.870 -3.629 1.00 93.88 306 VAL A CA 1
ATOM 2419 C C . VAL A 1 306 ? -21.060 9.873 -3.384 1.00 93.88 306 VAL A C 1
ATOM 2421 O O . VAL A 1 306 ? -21.591 10.765 -2.716 1.00 93.88 306 VAL A O 1
ATOM 2424 N N . GLN A 1 307 ? -21.758 8.873 -3.915 1.00 94.62 307 GLN A N 1
ATOM 2425 C CA . GLN A 1 307 ? -23.158 8.615 -3.584 1.00 94.62 307 GLN A CA 1
ATOM 2426 C C . GLN A 1 307 ? -23.306 7.177 -3.103 1.00 94.62 307 GLN A C 1
ATOM 2428 O O . GLN A 1 307 ? -22.775 6.260 -3.727 1.00 94.62 307 GLN A O 1
ATOM 2433 N N . ARG A 1 308 ? -24.022 7.002 -1.990 1.00 94.06 308 ARG A N 1
ATOM 2434 C CA . ARG A 1 308 ? -24.334 5.695 -1.406 1.00 94.06 308 ARG A CA 1
ATOM 2435 C C . ARG A 1 308 ? -25.776 5.318 -1.717 1.00 94.06 308 ARG A C 1
ATOM 2437 O O . ARG A 1 308 ? -26.687 6.136 -1.531 1.00 94.06 308 ARG A O 1
ATOM 2444 N N . TYR A 1 309 ? -25.971 4.072 -2.123 1.00 94.12 309 TYR A N 1
ATOM 2445 C CA . TYR A 1 309 ? -27.262 3.508 -2.491 1.00 94.12 309 TYR A CA 1
ATOM 2446 C C . TYR A 1 309 ? -27.555 2.225 -1.707 1.00 94.12 309 TYR A C 1
ATOM 2448 O O . TYR A 1 309 ? -26.631 1.507 -1.331 1.00 94.12 309 TYR A O 1
ATOM 2456 N N . LEU A 1 310 ? -28.841 1.950 -1.474 1.00 92.88 310 LEU A N 1
ATOM 2457 C CA . LEU A 1 310 ? -29.352 0.748 -0.804 1.00 92.88 310 LEU A CA 1
ATOM 2458 C C . LEU A 1 310 ? -30.605 0.236 -1.527 1.00 92.88 310 LEU A C 1
ATOM 2460 O O . LEU A 1 310 ? -31.471 1.041 -1.880 1.00 92.88 310 LEU A O 1
ATOM 2464 N N . ASP A 1 311 ? -30.756 -1.078 -1.680 1.00 90.19 311 ASP A N 1
ATOM 2465 C CA . ASP A 1 311 ? -31.987 -1.693 -2.219 1.00 90.19 311 ASP A CA 1
ATOM 2466 C C . ASP A 1 311 ? -33.035 -2.027 -1.137 1.00 90.19 311 ASP A C 1
ATOM 2468 O O . ASP A 1 311 ? -34.206 -2.248 -1.447 1.00 90.19 311 ASP A O 1
ATOM 2472 N N . GLY A 1 312 ? -32.645 -2.017 0.143 1.00 81.38 312 GLY A N 1
ATOM 2473 C CA . GLY A 1 312 ? -33.494 -2.433 1.266 1.00 81.38 312 GLY A CA 1
ATOM 2474 C C . GLY A 1 312 ? -33.594 -3.952 1.464 1.00 81.38 312 GLY A C 1
ATOM 2475 O O . GLY A 1 312 ? -34.318 -4.386 2.357 1.00 81.38 312 GLY A O 1
ATOM 2476 N N . GLN A 1 313 ? -32.874 -4.742 0.665 1.00 85.75 313 GLN A N 1
ATOM 2477 C CA . GLN A 1 313 ? -32.671 -6.188 0.817 1.00 85.75 313 GLN A CA 1
ATOM 2478 C C . GLN A 1 313 ? -31.257 -6.527 1.323 1.00 85.75 313 GLN A C 1
ATOM 2480 O O . GLN A 1 313 ? -30.906 -7.699 1.422 1.00 85.75 313 GLN A O 1
ATOM 2485 N N . GLY A 1 314 ? -30.468 -5.508 1.674 1.00 88.12 314 GLY A N 1
ATOM 2486 C CA . GLY A 1 314 ? -29.118 -5.645 2.220 1.00 88.12 314 GLY A CA 1
ATOM 2487 C C . GLY A 1 314 ? -28.009 -5.426 1.192 1.00 88.12 314 GLY A C 1
ATOM 2488 O O . GLY A 1 314 ? -26.839 -5.510 1.554 1.00 88.12 314 GLY A O 1
ATOM 2489 N N . ARG A 1 315 ? -28.327 -5.094 -0.067 1.00 93.50 315 ARG A N 1
ATOM 2490 C CA . ARG A 1 315 ? -27.318 -4.717 -1.063 1.00 93.50 315 ARG A CA 1
ATOM 2491 C C . ARG A 1 315 ? -27.018 -3.227 -0.971 1.00 93.50 315 ARG A C 1
ATOM 2493 O O . ARG A 1 315 ? -27.920 -2.383 -0.951 1.00 93.50 315 ARG A O 1
ATOM 2500 N N . LEU A 1 316 ? -25.731 -2.911 -0.982 1.00 94.25 316 LEU A N 1
ATOM 2501 C CA . LEU A 1 316 ? -25.202 -1.561 -0.918 1.00 94.25 316 LEU A CA 1
ATOM 2502 C C . LEU A 1 316 ? -24.333 -1.286 -2.146 1.00 94.25 316 LEU A C 1
ATOM 2504 O O . LEU A 1 316 ? -23.615 -2.164 -2.630 1.00 94.25 316 LEU A O 1
ATOM 2508 N N . ALA A 1 317 ? -24.373 -0.046 -2.634 1.00 95.50 317 ALA A N 1
ATOM 2509 C CA . ALA A 1 317 ? -23.426 0.404 -3.643 1.00 95.50 317 ALA A CA 1
ATOM 2510 C C . ALA A 1 317 ? -22.903 1.820 -3.392 1.00 95.50 317 ALA A C 1
ATOM 2512 O O . ALA A 1 317 ? -23.594 2.664 -2.812 1.00 95.50 317 ALA A O 1
ATOM 2513 N N . PHE A 1 318 ? -21.699 2.087 -3.891 1.00 95.69 318 PHE A N 1
ATOM 2514 C CA . PHE A 1 318 ? -21.089 3.408 -3.941 1.00 95.69 318 PHE A CA 1
ATOM 2515 C C . PHE A 1 318 ? -20.763 3.786 -5.382 1.00 95.69 318 PHE A C 1
ATOM 2517 O O . PHE A 1 318 ? -19.988 3.095 -6.040 1.00 95.69 318 PHE A O 1
ATOM 2524 N N . SER A 1 319 ? -21.282 4.920 -5.848 1.00 95.19 319 SER A N 1
ATOM 2525 C CA . SER A 1 319 ? -20.776 5.578 -7.055 1.00 95.19 319 SER A CA 1
ATOM 2526 C C . SER A 1 319 ? -19.725 6.606 -6.652 1.00 95.19 319 SER A C 1
ATOM 2528 O O . SER A 1 319 ? -20.023 7.476 -5.829 1.00 95.19 319 SER A O 1
ATOM 2530 N N . LEU A 1 320 ? -18.535 6.553 -7.238 1.00 93.62 320 LEU A N 1
ATOM 2531 C CA . LEU A 1 320 ? -17.488 7.550 -7.051 1.00 93.62 320 LEU A CA 1
ATOM 2532 C C . LEU A 1 320 ? -17.213 8.211 -8.397 1.00 93.62 320 LEU A C 1
ATOM 2534 O O . LEU A 1 320 ? -16.553 7.635 -9.265 1.00 93.62 320 LEU A O 1
ATOM 2538 N N . VAL A 1 321 ? -17.730 9.427 -8.542 1.00 92.00 321 VAL A N 1
ATOM 2539 C CA . VAL A 1 321 ? -17.653 10.211 -9.776 1.00 92.00 321 VAL A CA 1
ATOM 2540 C C . VAL A 1 321 ? -16.593 11.296 -9.594 1.00 92.00 321 VAL A C 1
ATOM 2542 O O . VAL A 1 321 ? -16.745 12.116 -8.684 1.00 92.00 321 VAL A O 1
ATOM 2545 N N . PRO A 1 322 ? -15.518 11.336 -10.396 1.00 88.81 322 PRO A N 1
ATOM 2546 C CA . PRO A 1 322 ? -14.544 12.419 -10.318 1.00 88.81 322 PRO A CA 1
ATOM 2547 C C . PRO A 1 322 ? -15.201 13.749 -10.716 1.00 88.81 322 PRO A C 1
ATOM 2549 O O . PRO A 1 322 ? -15.891 13.829 -11.731 1.00 88.81 322 PRO A O 1
ATOM 2552 N N . GLU A 1 323 ? -14.974 14.809 -9.936 1.00 86.81 323 GLU A N 1
ATOM 2553 C CA . GLU A 1 323 ? -15.473 16.157 -10.260 1.00 86.81 323 GLU A CA 1
ATOM 2554 C C . GLU A 1 323 ? -14.840 16.700 -11.549 1.00 86.81 323 GLU A C 1
ATOM 2556 O O . GLU A 1 323 ? -15.494 17.405 -12.315 1.00 86.81 323 GLU A O 1
ATOM 2561 N N . THR A 1 324 ? -13.594 16.304 -11.823 1.00 83.69 324 THR A N 1
ATOM 2562 C CA . THR A 1 324 ? -12.877 16.608 -13.064 1.00 83.69 324 THR A CA 1
ATOM 2563 C C . THR A 1 324 ? -12.424 15.303 -13.711 1.00 83.69 324 THR A C 1
ATOM 2565 O O . THR A 1 324 ? -11.507 14.657 -13.207 1.00 83.69 324 THR A O 1
ATOM 2568 N N . ARG A 1 325 ? -13.054 14.919 -14.830 1.00 79.94 325 ARG A N 1
ATOM 2569 C CA . ARG A 1 325 ? -12.697 13.717 -15.603 1.00 79.94 325 ARG A CA 1
ATOM 2570 C C . ARG A 1 325 ? -11.473 13.962 -16.479 1.00 79.94 325 ARG A C 1
ATOM 2572 O O . ARG A 1 325 ? -11.434 14.924 -17.250 1.00 79.94 325 ARG A O 1
ATOM 2579 N N . LEU A 1 326 ? -10.508 13.050 -16.428 1.00 79.81 326 LEU A N 1
ATOM 2580 C CA . LEU A 1 326 ? -9.534 12.913 -17.505 1.00 79.81 326 LEU A CA 1
ATOM 2581 C C . LEU A 1 326 ? -10.167 12.266 -18.750 1.00 79.81 326 LEU A C 1
ATOM 2583 O O . LEU A 1 326 ? -11.150 11.531 -18.638 1.00 79.81 326 LEU A O 1
ATOM 2587 N N . PRO A 1 327 ? -9.594 12.486 -19.949 1.00 75.94 327 PRO A N 1
ATOM 2588 C CA . PRO A 1 327 ? -10.027 11.785 -21.154 1.00 75.94 327 PRO A CA 1
ATOM 2589 C C . PRO A 1 327 ? -10.008 10.261 -20.961 1.00 75.94 327 PRO A C 1
ATOM 2591 O O . PRO A 1 327 ? -8.971 9.700 -20.613 1.00 75.94 327 PRO A O 1
ATOM 2594 N N . GLY A 1 328 ? -11.151 9.611 -21.198 1.00 77.19 328 GLY A N 1
ATOM 2595 C CA . GLY A 1 328 ? -11.320 8.160 -21.047 1.00 77.19 328 GLY A CA 1
ATOM 2596 C C . GLY A 1 328 ? -11.488 7.667 -19.605 1.00 77.19 328 GLY A C 1
ATOM 2597 O O . GLY A 1 328 ? -11.575 6.462 -19.396 1.00 77.19 328 GLY A O 1
ATOM 2598 N N . GLU A 1 329 ? -11.536 8.560 -18.611 1.00 83.19 329 GLU A N 1
ATOM 2599 C CA . GLU A 1 329 ? -11.735 8.174 -17.212 1.00 83.19 329 GLU A CA 1
ATOM 2600 C C . GLU A 1 329 ? -13.193 7.786 -16.937 1.00 83.19 329 GLU A C 1
ATOM 2602 O O . GLU A 1 329 ? -14.126 8.549 -17.213 1.00 83.19 329 GLU A O 1
ATOM 2607 N N . LYS A 1 330 ? -13.358 6.591 -16.365 1.00 89.31 330 LYS A N 1
ATOM 2608 C CA . LYS A 1 330 ? -14.635 6.025 -15.931 1.00 89.31 330 LYS A CA 1
ATOM 2609 C C . LYS A 1 330 ? -14.900 6.305 -14.454 1.00 89.31 330 LYS A C 1
ATOM 2611 O O . LYS A 1 330 ? -13.975 6.495 -13.660 1.00 89.31 330 LYS A O 1
ATOM 2616 N N . ASP A 1 331 ? -16.173 6.287 -14.088 1.00 92.12 331 ASP A N 1
ATOM 2617 C CA . ASP A 1 331 ? -16.605 6.279 -12.697 1.00 92.12 331 ASP A CA 1
ATOM 2618 C C . ASP A 1 331 ? -16.244 4.947 -12.045 1.00 92.12 331 ASP A C 1
ATOM 2620 O O . ASP A 1 331 ? -16.176 3.901 -12.698 1.00 92.12 331 ASP A O 1
ATOM 2624 N N . ARG A 1 332 ? -16.064 4.974 -10.725 1.00 92.06 332 ARG A N 1
ATOM 2625 C CA . ARG A 1 332 ? -15.917 3.744 -9.943 1.00 92.06 332 ARG A CA 1
ATOM 2626 C C . ARG A 1 332 ? -17.262 3.404 -9.339 1.00 92.06 332 ARG A C 1
ATOM 2628 O O . ARG A 1 332 ? -17.888 4.258 -8.710 1.00 92.06 332 ARG A O 1
ATOM 2635 N N . PHE A 1 333 ? -17.670 2.157 -9.486 1.00 95.31 333 PHE A N 1
ATOM 2636 C CA . PHE A 1 333 ? -18.897 1.646 -8.905 1.00 95.31 333 PHE A CA 1
ATOM 2637 C C . PHE A 1 333 ? -18.559 0.442 -8.032 1.00 95.31 333 PHE A C 1
ATOM 2639 O O . PHE A 1 333 ? -18.023 -0.547 -8.517 1.00 95.31 333 PHE A O 1
ATOM 2646 N N . LEU A 1 334 ? -18.771 0.563 -6.724 1.00 96.12 334 LEU A N 1
ATOM 2647 C CA . LEU A 1 334 ? -18.440 -0.481 -5.753 1.00 96.12 334 LEU A CA 1
ATOM 2648 C C . LEU A 1 334 ? -19.734 -1.091 -5.238 1.00 96.12 334 LEU A C 1
ATOM 2650 O O . LEU A 1 334 ? -20.570 -0.353 -4.720 1.00 96.12 334 LEU A O 1
ATOM 2654 N N . VAL A 1 335 ? -19.882 -2.408 -5.336 1.00 96.00 335 VAL A N 1
ATOM 2655 C CA . VAL A 1 335 ? -21.057 -3.138 -4.843 1.00 96.00 335 VAL A CA 1
ATOM 2656 C C . VAL A 1 335 ? -20.631 -4.108 -3.744 1.00 96.00 335 VAL A C 1
ATOM 2658 O O . VAL A 1 335 ? -19.613 -4.781 -3.875 1.00 96.00 335 VAL A O 1
ATOM 2661 N N . LEU A 1 336 ? -21.399 -4.179 -2.660 1.00 96.56 336 LEU A N 1
ATOM 2662 C CA . LEU A 1 336 ? -21.163 -5.083 -1.530 1.00 96.56 336 LEU A CA 1
ATOM 2663 C C . LEU A 1 336 ? -22.447 -5.298 -0.719 1.00 96.56 336 LEU A C 1
ATOM 2665 O O . LEU A 1 336 ? -23.459 -4.631 -0.945 1.00 96.56 336 LEU A O 1
ATOM 2669 N N . GLN A 1 337 ? -22.408 -6.229 0.231 1.00 96.06 337 GLN A N 1
ATOM 2670 C CA . GLN A 1 337 ? -23.486 -6.404 1.204 1.00 96.06 337 GLN A CA 1
ATOM 2671 C C . GLN A 1 337 ? -23.361 -5.389 2.349 1.00 96.06 337 GLN A C 1
ATOM 2673 O O . GLN A 1 337 ? -22.262 -4.975 2.722 1.00 96.06 337 GLN A O 1
ATOM 2678 N N . GLU A 1 338 ? -24.495 -5.002 2.927 1.00 93.56 338 GLU A N 1
ATOM 2679 C CA . GLU A 1 338 ? -24.578 -4.082 4.064 1.00 93.56 338 GLU A CA 1
ATOM 2680 C C . GLU A 1 338 ? -23.840 -4.640 5.289 1.00 93.56 338 GLU A C 1
ATOM 2682 O O . GLU A 1 338 ? -23.122 -3.904 5.956 1.00 93.56 338 GLU A O 1
ATOM 2687 N N . GLU A 1 339 ? -23.907 -5.952 5.528 1.00 94.69 339 GLU A N 1
ATOM 2688 C CA . GLU A 1 339 ? -23.156 -6.610 6.607 1.00 94.69 339 GLU A CA 1
ATOM 2689 C C . GLU A 1 339 ? -21.635 -6.438 6.449 1.00 94.69 339 GLU A C 1
ATOM 2691 O O . GLU A 1 339 ? -20.932 -6.112 7.409 1.00 94.69 339 GLU A O 1
ATOM 2696 N N . ASP A 1 340 ? -21.111 -6.592 5.231 1.00 95.50 340 ASP A N 1
ATOM 2697 C CA . ASP A 1 340 ? -19.686 -6.393 4.960 1.00 95.50 340 ASP A CA 1
ATOM 2698 C C . ASP A 1 340 ? -19.284 -4.922 5.091 1.00 95.50 340 ASP A C 1
ATOM 2700 O O . ASP A 1 340 ? -18.193 -4.612 5.578 1.00 95.50 340 ASP A O 1
ATOM 2704 N N . TRP A 1 341 ? -20.180 -4.004 4.719 1.00 95.31 341 TRP A N 1
ATOM 2705 C CA . TRP A 1 341 ? -19.982 -2.577 4.944 1.00 95.31 341 TRP A CA 1
ATOM 2706 C C . TRP A 1 341 ? -19.890 -2.234 6.435 1.00 95.31 341 TRP A C 1
ATOM 2708 O O . TRP A 1 341 ? -18.984 -1.498 6.828 1.00 95.31 341 TRP A O 1
ATOM 2718 N N . GLU A 1 342 ? -20.743 -2.806 7.285 1.00 94.69 342 GLU A N 1
ATOM 2719 C CA . GLU A 1 342 ? -20.672 -2.611 8.741 1.00 94.69 342 GLU A CA 1
ATOM 2720 C C . GLU A 1 342 ? -19.360 -3.151 9.336 1.00 94.69 342 GLU A C 1
ATOM 2722 O O . GLU A 1 342 ? -18.758 -2.540 10.230 1.00 94.69 342 GLU A O 1
ATOM 2727 N N . ARG A 1 343 ? -18.837 -4.257 8.791 1.00 94.94 343 ARG A N 1
ATOM 2728 C CA . ARG A 1 343 ? -17.512 -4.783 9.164 1.00 94.94 343 ARG A CA 1
ATOM 2729 C C . ARG A 1 343 ? -16.383 -3.836 8.743 1.00 94.94 343 ARG A C 1
ATOM 2731 O O . ARG A 1 343 ? -15.461 -3.605 9.531 1.00 94.94 343 ARG A O 1
ATOM 2738 N N . ILE A 1 344 ? -16.463 -3.246 7.547 1.00 96.31 344 ILE A N 1
ATOM 2739 C CA . ILE A 1 344 ? -15.515 -2.222 7.070 1.00 96.31 344 ILE A CA 1
ATOM 2740 C C . ILE A 1 344 ? -15.581 -0.971 7.958 1.00 96.31 344 ILE A C 1
ATOM 2742 O O . ILE A 1 344 ? -14.537 -0.481 8.400 1.00 96.31 344 ILE A O 1
ATOM 2746 N N . LEU A 1 345 ? -16.786 -0.481 8.267 1.00 94.88 345 LEU A N 1
ATOM 2747 C CA . LEU A 1 345 ? -17.009 0.653 9.167 1.00 94.88 345 LEU A CA 1
ATOM 2748 C C . LEU A 1 345 ? -16.371 0.406 10.532 1.00 94.88 345 LEU A C 1
ATOM 2750 O O . LEU A 1 345 ? -15.614 1.247 11.010 1.00 94.88 345 LEU A O 1
ATOM 2754 N N . THR A 1 346 ? -16.616 -0.762 11.123 1.00 92.94 346 THR A N 1
ATOM 2755 C CA . THR A 1 346 ? -16.067 -1.144 12.431 1.00 92.94 346 THR A CA 1
ATOM 2756 C C . THR A 1 346 ? -14.537 -1.168 12.412 1.00 92.94 346 THR A C 1
ATOM 2758 O O . THR A 1 346 ? -13.892 -0.600 13.297 1.00 92.94 346 THR A O 1
ATOM 2761 N N . ALA A 1 347 ? -13.934 -1.764 11.378 1.00 92.88 347 ALA A N 1
ATOM 2762 C CA . ALA A 1 347 ? -12.480 -1.808 11.233 1.00 92.88 347 ALA A CA 1
ATOM 2763 C C . ALA A 1 347 ? -11.867 -0.405 11.066 1.00 92.88 347 ALA A C 1
ATOM 2765 O O . ALA A 1 347 ? -10.801 -0.125 11.618 1.00 92.88 347 ALA A O 1
ATOM 2766 N N . CYS A 1 348 ? -12.538 0.490 10.335 1.00 93.50 348 CYS A N 1
ATOM 2767 C CA . CYS A 1 348 ? -12.086 1.863 10.097 1.00 93.50 348 CYS A CA 1
ATOM 2768 C C . CYS A 1 348 ? -12.443 2.855 11.210 1.00 93.50 348 CYS A C 1
ATOM 2770 O O . CYS A 1 348 ? -11.819 3.913 11.277 1.00 93.50 348 CYS A O 1
ATOM 2772 N N . ALA A 1 349 ? -13.385 2.522 12.093 1.00 90.44 349 ALA A N 1
ATOM 2773 C CA . ALA A 1 349 ? -13.695 3.297 13.294 1.00 90.44 349 ALA A CA 1
ATOM 2774 C C . ALA A 1 349 ? -12.546 3.249 14.312 1.00 90.44 349 ALA A C 1
ATOM 2776 O O . ALA A 1 349 ? -12.455 4.089 15.206 1.00 90.44 349 ALA A O 1
ATOM 2777 N N . LEU A 1 350 ? -11.655 2.256 14.182 1.00 87.75 350 LEU A N 1
ATOM 2778 C CA . LEU A 1 350 ? -10.516 2.030 15.070 1.00 87.75 350 LEU A CA 1
ATOM 2779 C C . LEU A 1 350 ? -10.960 1.899 16.530 1.00 87.75 350 LEU A C 1
ATOM 2781 O O . LEU A 1 350 ? -10.200 2.276 17.403 1.00 87.75 350 LEU A O 1
ATOM 2785 N N . GLY A 1 351 ? -12.181 1.425 16.805 1.00 80.31 351 GLY A N 1
ATOM 2786 C CA . GLY A 1 351 ? -12.771 1.355 18.148 1.00 80.31 351 GLY A CA 1
ATOM 2787 C C . GLY A 1 351 ? -13.291 2.684 18.715 1.00 80.31 351 GLY A C 1
ATOM 2788 O O . GLY A 1 351 ? -13.483 2.771 19.927 1.00 80.31 351 GLY A O 1
ATOM 2789 N N . GLY A 1 352 ? -13.447 3.710 17.877 1.00 84.19 352 GLY A N 1
ATOM 2790 C CA . GLY A 1 352 ? -14.203 4.931 18.160 1.00 84.19 352 GLY A CA 1
ATOM 2791 C C . GLY A 1 352 ? -15.541 4.964 17.412 1.00 84.19 352 GLY A C 1
ATOM 2792 O O . GLY A 1 352 ? -16.088 3.917 17.064 1.00 84.19 352 GLY A O 1
ATOM 2793 N N . GLU A 1 353 ? -16.061 6.162 17.151 1.00 87.50 353 GLU A N 1
ATOM 2794 C CA . GLU A 1 353 ? -17.269 6.342 16.335 1.00 87.50 353 GLU A CA 1
ATOM 2795 C C . GLU A 1 353 ? -17.018 6.025 14.845 1.00 87.50 353 GLU A C 1
ATOM 2797 O O . GLU A 1 353 ? -15.989 6.435 14.292 1.00 87.50 353 GLU A O 1
ATOM 2802 N N . PRO A 1 354 ? -17.944 5.316 14.169 1.00 89.88 354 PRO A N 1
ATOM 2803 C CA . PRO A 1 354 ? -17.846 5.066 12.737 1.00 89.88 354 PRO A CA 1
ATOM 2804 C C . PRO A 1 354 ? -17.855 6.353 11.908 1.00 89.88 354 PRO A C 1
ATOM 2806 O O . PRO A 1 354 ? -18.678 7.243 12.109 1.00 89.88 354 PRO A O 1
ATOM 2809 N N . ASP A 1 355 ? -16.977 6.404 10.909 1.00 89.94 355 ASP A N 1
ATOM 2810 C CA . ASP A 1 355 ? -16.902 7.486 9.929 1.00 89.94 355 ASP A CA 1
ATOM 2811 C C . ASP A 1 355 ? -17.016 6.893 8.522 1.00 89.94 355 ASP A C 1
ATOM 2813 O O . ASP A 1 355 ? -16.071 6.296 7.997 1.00 89.94 355 ASP A O 1
ATOM 2817 N N . GLY A 1 356 ? -18.192 7.053 7.909 1.00 89.62 356 GLY A N 1
ATOM 2818 C CA . GLY A 1 356 ? -18.478 6.518 6.579 1.00 89.62 356 GLY A CA 1
ATOM 2819 C C . GLY A 1 356 ? -17.609 7.119 5.475 1.00 89.62 356 GLY A C 1
ATOM 2820 O O . GLY A 1 356 ? -17.267 6.414 4.521 1.00 89.62 356 GLY A O 1
ATOM 2821 N N . GLN A 1 357 ? -17.185 8.378 5.608 1.00 88.94 357 GLN A N 1
ATOM 2822 C CA . GLN A 1 357 ? -16.324 9.023 4.615 1.00 88.94 357 GLN A CA 1
ATOM 2823 C C . GLN A 1 357 ? -14.912 8.442 4.685 1.00 88.94 357 GLN A C 1
ATOM 2825 O O . GLN A 1 357 ? -14.360 8.026 3.663 1.00 88.94 357 GLN A O 1
ATOM 2830 N N . TYR A 1 358 ? -14.352 8.336 5.894 1.00 89.56 358 TYR A N 1
ATOM 2831 C CA . TYR A 1 358 ? -13.037 7.730 6.102 1.00 89.56 358 TYR A CA 1
ATOM 2832 C C . TYR A 1 358 ? -13.014 6.241 5.729 1.00 89.56 358 TYR A C 1
ATOM 2834 O O . TYR A 1 358 ? -12.048 5.768 5.124 1.00 89.56 358 TYR A O 1
ATOM 2842 N N . ALA A 1 359 ? -14.076 5.499 6.053 1.00 93.25 359 ALA A N 1
ATOM 2843 C CA . ALA A 1 359 ? -14.211 4.095 5.681 1.00 93.25 359 ALA A CA 1
ATOM 2844 C C . ALA A 1 359 ? -14.279 3.912 4.158 1.00 93.25 359 ALA A C 1
ATOM 2846 O O . ALA A 1 359 ? -13.563 3.070 3.617 1.00 93.25 359 ALA A O 1
ATOM 2847 N N . THR A 1 360 ? -15.051 4.751 3.457 1.00 92.69 360 THR A N 1
ATOM 2848 C CA . THR A 1 360 ? -15.124 4.726 1.986 1.00 92.69 360 THR A CA 1
ATOM 2849 C C . THR A 1 360 ? -13.761 5.026 1.369 1.00 92.69 360 THR A C 1
ATOM 2851 O O . THR A 1 360 ? -13.298 4.293 0.496 1.00 92.69 360 THR A O 1
ATOM 2854 N N . PHE A 1 361 ? -13.079 6.064 1.861 1.00 90.50 361 PHE A N 1
ATOM 2855 C CA . PHE A 1 361 ? -11.731 6.404 1.414 1.00 90.50 361 PHE A CA 1
ATOM 2856 C C . PHE A 1 361 ? -10.753 5.243 1.634 1.00 90.50 361 PHE A C 1
ATOM 2858 O O . PHE A 1 361 ? -10.054 4.837 0.708 1.00 90.50 361 PHE A O 1
ATOM 2865 N N . SER A 1 362 ? -10.746 4.661 2.835 1.00 93.25 362 SER A N 1
ATOM 2866 C CA . SER A 1 362 ? -9.894 3.515 3.170 1.00 93.25 362 SER A CA 1
ATOM 2867 C C . SER A 1 362 ? -10.172 2.321 2.256 1.00 93.25 362 SER A C 1
ATOM 2869 O O . SER A 1 362 ? -9.233 1.694 1.775 1.00 93.25 362 SER A O 1
ATOM 2871 N N . LEU A 1 363 ? -11.440 2.028 1.960 1.00 95.44 363 LEU A N 1
ATOM 2872 C CA . LEU A 1 363 ? -11.810 0.940 1.059 1.00 95.44 363 LEU A CA 1
ATOM 2873 C C . LEU A 1 363 ? -11.251 1.158 -0.353 1.00 95.44 363 LEU A C 1
ATOM 2875 O O . LEU A 1 363 ? -10.650 0.253 -0.928 1.00 95.44 363 LEU A O 1
ATOM 2879 N N . VAL A 1 364 ? -11.392 2.366 -0.900 1.00 92.75 364 VAL A N 1
ATOM 2880 C CA . VAL A 1 364 ? -10.852 2.702 -2.226 1.00 92.75 364 VAL A CA 1
ATOM 2881 C C . VAL A 1 364 ? -9.334 2.543 -2.261 1.00 92.75 364 VAL A C 1
ATOM 2883 O O . VAL A 1 364 ? -8.801 1.925 -3.183 1.00 92.75 364 VAL A O 1
ATOM 2886 N N . GLN A 1 365 ? -8.648 3.061 -1.242 1.00 91.94 365 GLN A N 1
ATOM 2887 C CA . GLN A 1 365 ? -7.194 2.967 -1.118 1.00 91.94 365 GLN A CA 1
ATOM 2888 C C . GLN A 1 365 ? -6.728 1.509 -1.017 1.00 91.94 365 GLN A C 1
ATOM 2890 O O . GLN A 1 365 ? -5.763 1.114 -1.675 1.00 91.94 365 GLN A O 1
ATOM 2895 N N . ALA A 1 366 ? -7.453 0.693 -0.251 1.00 96.12 366 ALA A N 1
ATOM 2896 C CA . ALA A 1 366 ? -7.203 -0.733 -0.113 1.00 96.12 366 ALA A CA 1
ATOM 2897 C C . ALA A 1 366 ? -7.379 -1.484 -1.443 1.00 96.12 366 ALA A C 1
ATOM 2899 O O . ALA A 1 366 ? -6.511 -2.270 -1.818 1.00 96.12 366 ALA A O 1
ATOM 2900 N N . LEU A 1 367 ? -8.453 -1.208 -2.192 1.00 95.25 367 LEU A N 1
ATOM 2901 C CA . LEU A 1 367 ? -8.700 -1.811 -3.508 1.00 95.25 367 LEU A CA 1
ATOM 2902 C C . LEU A 1 367 ? -7.629 -1.411 -4.533 1.00 95.25 367 LEU A C 1
ATOM 2904 O O . LEU A 1 367 ? -7.143 -2.253 -5.287 1.00 95.25 367 LEU A O 1
ATOM 2908 N N . GLU A 1 368 ? -7.228 -0.139 -4.565 1.00 91.81 368 GLU A N 1
ATOM 2909 C CA . GLU A 1 368 ? -6.156 0.332 -5.449 1.00 91.81 368 GLU A CA 1
ATOM 2910 C C . GLU A 1 368 ? -4.815 -0.321 -5.130 1.00 91.81 368 GLU A C 1
ATOM 2912 O O . GLU A 1 368 ? -4.111 -0.757 -6.044 1.00 91.81 368 GLU A O 1
ATOM 2917 N N . MET A 1 369 ? -4.486 -0.424 -3.844 1.00 95.12 369 MET A N 1
ATOM 2918 C CA . MET A 1 369 ? -3.276 -1.092 -3.389 1.00 95.12 369 MET A CA 1
ATOM 2919 C C . MET A 1 369 ? -3.296 -2.587 -3.720 1.00 95.12 369 MET A C 1
ATOM 2921 O O . MET A 1 369 ? -2.312 -3.109 -4.239 1.00 95.12 369 MET A O 1
ATOM 2925 N N . GLY A 1 370 ? -4.427 -3.263 -3.500 1.00 95.75 370 GLY A N 1
ATOM 2926 C CA . GLY A 1 370 ? -4.611 -4.671 -3.855 1.00 95.75 370 GLY A CA 1
ATOM 2927 C C . GLY A 1 370 ? -4.440 -4.922 -5.355 1.00 95.75 370 GLY A C 1
ATOM 2928 O O . GLY A 1 370 ? -3.711 -5.832 -5.745 1.00 95.75 370 GLY A O 1
ATOM 2929 N N . ARG A 1 371 ? -5.023 -4.067 -6.209 1.00 92.81 371 ARG A N 1
ATOM 2930 C CA . ARG A 1 371 ? -4.824 -4.137 -7.669 1.00 92.81 371 ARG A CA 1
ATOM 2931 C C . ARG A 1 371 ? -3.368 -3.922 -8.071 1.00 92.81 371 ARG A C 1
ATOM 2933 O O . ARG A 1 371 ? -2.881 -4.618 -8.957 1.00 92.81 371 ARG A O 1
ATOM 2940 N N . TRP A 1 372 ? -2.674 -2.972 -7.444 1.00 93.94 372 TRP A N 1
ATOM 2941 C CA . TRP A 1 372 ? -1.257 -2.745 -7.727 1.00 93.94 372 TRP A CA 1
ATOM 2942 C C . TRP A 1 372 ? -0.394 -3.933 -7.292 1.00 93.94 372 TRP A C 1
ATOM 2944 O O . TRP A 1 372 ? 0.426 -4.391 -8.081 1.00 93.94 372 TRP A O 1
ATOM 2954 N N . LEU A 1 373 ? -0.620 -4.487 -6.096 1.00 95.25 373 LEU A N 1
ATOM 2955 C CA . LEU A 1 373 ? 0.077 -5.689 -5.629 1.00 95.25 373 LEU A CA 1
ATOM 2956 C C . LEU A 1 373 ? -0.138 -6.866 -6.589 1.00 95.25 373 LEU A C 1
ATOM 2958 O O . LEU A 1 373 ? 0.839 -7.468 -7.026 1.00 95.25 373 LEU A O 1
ATOM 2962 N N . ALA A 1 374 ? -1.384 -7.129 -6.993 1.00 92.62 374 ALA A N 1
ATOM 2963 C CA . ALA A 1 374 ? -1.721 -8.189 -7.946 1.00 92.62 374 ALA A CA 1
ATOM 2964 C C . ALA A 1 374 ? -1.100 -7.974 -9.340 1.00 92.62 374 ALA A C 1
ATOM 2966 O O . ALA A 1 374 ? -0.830 -8.936 -10.057 1.00 92.62 374 ALA A O 1
ATOM 2967 N N . LEU A 1 375 ? -0.859 -6.719 -9.728 1.00 90.69 375 LEU A N 1
ATOM 2968 C CA . LEU A 1 375 ? -0.187 -6.367 -10.977 1.00 90.69 375 LEU A CA 1
ATOM 2969 C C . LEU A 1 375 ? 1.326 -6.620 -10.916 1.00 90.69 375 LEU A C 1
ATOM 2971 O O . LEU A 1 375 ? 1.892 -7.150 -11.873 1.00 90.69 375 LEU A O 1
ATOM 2975 N N . VAL A 1 376 ? 1.990 -6.200 -9.835 1.00 92.56 376 VAL A N 1
ATOM 2976 C CA . VAL A 1 376 ? 3.459 -6.266 -9.735 1.00 92.56 376 VAL A CA 1
ATOM 2977 C C . VAL A 1 376 ? 3.952 -7.628 -9.262 1.00 92.56 376 VAL A C 1
ATOM 2979 O O . VAL A 1 376 ? 5.013 -8.072 -9.691 1.00 92.56 376 VAL A O 1
ATOM 2982 N N . GLU A 1 377 ? 3.192 -8.328 -8.423 1.00 91.75 377 GLU A N 1
ATOM 2983 C CA . GLU A 1 377 ? 3.605 -9.603 -7.840 1.00 91.75 377 GLU A CA 1
ATOM 2984 C C . GLU A 1 377 ? 4.005 -10.658 -8.890 1.00 91.75 377 GLU A C 1
ATOM 2986 O O . GLU A 1 377 ? 5.096 -11.216 -8.755 1.00 91.75 377 GLU A O 1
ATOM 2991 N N . PRO A 1 378 ? 3.237 -10.910 -9.971 1.00 88.56 378 PRO A N 1
ATOM 2992 C CA . PRO A 1 378 ? 3.648 -11.857 -11.008 1.00 88.56 378 PRO A CA 1
ATOM 2993 C C . PRO A 1 378 ? 4.953 -11.458 -11.706 1.00 88.56 378 PRO A C 1
ATOM 2995 O O . PRO A 1 378 ? 5.741 -12.324 -12.075 1.00 88.56 378 PRO A O 1
ATOM 2998 N N . ILE A 1 379 ? 5.210 -10.153 -11.854 1.00 89.44 379 ILE A N 1
ATOM 2999 C CA . ILE A 1 379 ? 6.445 -9.637 -12.458 1.00 89.44 379 ILE A CA 1
ATOM 3000 C C . ILE A 1 379 ? 7.639 -9.934 -11.542 1.00 89.44 379 ILE A C 1
ATOM 3002 O O . ILE A 1 379 ? 8.708 -10.309 -12.025 1.00 89.44 379 ILE A O 1
ATOM 3006 N N . LEU A 1 380 ? 7.446 -9.791 -10.227 1.00 88.19 380 LEU A N 1
ATOM 3007 C CA . LEU A 1 380 ? 8.490 -9.917 -9.209 1.00 88.19 380 LEU A CA 1
ATOM 3008 C C . LEU A 1 380 ? 8.776 -11.361 -8.784 1.00 88.19 380 LEU A C 1
ATOM 3010 O O . LEU A 1 380 ? 9.935 -11.674 -8.510 1.00 88.19 380 LEU A O 1
ATOM 3014 N N . ARG A 1 381 ? 7.760 -12.240 -8.758 1.00 74.88 381 ARG A N 1
ATOM 3015 C CA . ARG A 1 381 ? 7.875 -13.645 -8.314 1.00 74.88 381 ARG A CA 1
ATOM 3016 C C . ARG A 1 381 ? 8.907 -14.456 -9.105 1.00 74.88 381 ARG A C 1
ATOM 3018 O O . ARG A 1 381 ? 9.455 -15.401 -8.550 1.00 74.88 381 ARG A O 1
ATOM 3025 N N . ALA A 1 382 ? 9.210 -14.083 -10.351 1.00 56.00 382 ALA A N 1
ATOM 3026 C CA . ALA A 1 382 ? 10.281 -14.713 -11.128 1.00 56.00 382 ALA A CA 1
ATOM 3027 C C . ALA A 1 382 ? 11.682 -14.449 -10.542 1.00 56.00 382 ALA A C 1
ATOM 3029 O O . ALA A 1 382 ? 12.577 -15.265 -10.715 1.00 56.00 382 ALA A O 1
ATOM 3030 N N . GLY A 1 383 ? 11.873 -13.332 -9.829 1.00 50.09 383 GLY A N 1
ATOM 3031 C CA . GLY A 1 383 ? 13.166 -12.904 -9.287 1.00 50.09 383 GLY A CA 1
ATOM 3032 C C . GLY A 1 383 ? 13.255 -12.747 -7.784 1.00 50.09 383 GLY A C 1
ATOM 3033 O O . GLY A 1 383 ? 14.297 -12.325 -7.279 1.00 50.09 383 GLY A O 1
ATOM 3034 N N . SER A 1 384 ? 12.190 -13.062 -7.050 1.00 50.59 384 SER A N 1
ATOM 3035 C CA . SER A 1 384 ? 12.275 -13.135 -5.598 1.00 50.59 384 SER A CA 1
ATOM 3036 C C . SER A 1 384 ? 13.307 -14.210 -5.233 1.00 50.59 384 SER A C 1
ATOM 3038 O O . SER A 1 384 ? 13.205 -15.337 -5.727 1.00 50.59 384 SER A O 1
ATOM 3040 N N . PRO A 1 385 ? 14.298 -13.911 -4.367 1.00 47.22 385 PRO A N 1
ATOM 3041 C CA . PRO A 1 385 ? 15.059 -14.965 -3.716 1.00 47.22 385 PRO A CA 1
ATOM 3042 C C . PRO A 1 385 ? 14.034 -15.945 -3.159 1.00 47.22 385 PRO A C 1
ATOM 3044 O O . PRO A 1 385 ? 13.077 -15.510 -2.520 1.00 47.22 385 PRO A O 1
ATOM 3047 N N . SER A 1 386 ? 14.165 -17.236 -3.451 1.00 39.50 386 SER A N 1
ATOM 3048 C CA . SER A 1 386 ? 13.285 -18.231 -2.857 1.00 39.50 386 SER A CA 1
ATOM 3049 C C . SER A 1 386 ? 13.408 -18.112 -1.337 1.00 39.50 386 SER A C 1
ATOM 3051 O O . SER A 1 386 ? 14.382 -18.584 -0.755 1.00 39.50 386 SER A O 1
ATOM 3053 N N . PHE A 1 387 ? 12.447 -17.445 -0.702 1.00 39.06 387 PHE A N 1
ATOM 3054 C CA . PHE A 1 387 ? 12.249 -17.460 0.739 1.00 39.06 387 PHE A CA 1
ATOM 3055 C C . PHE A 1 387 ? 11.512 -18.763 1.061 1.00 39.06 387 PHE A C 1
ATOM 3057 O O . PHE A 1 387 ? 10.320 -18.767 1.358 1.00 39.06 387 PHE A O 1
ATOM 3064 N N . ARG A 1 388 ? 12.207 -19.884 0.866 1.00 29.94 388 ARG A N 1
ATOM 3065 C CA . ARG A 1 388 ? 11.836 -21.185 1.416 1.00 29.94 388 ARG A CA 1
ATOM 3066 C C . ARG A 1 388 ? 12.884 -21.592 2.427 1.00 29.94 388 ARG A C 1
ATOM 3068 O O . ARG A 1 388 ? 14.081 -21.419 2.102 1.00 29.94 388 ARG A O 1
#

pLDDT: mean 87.3, std 11.18, range [29.94, 97.94]